Protein AF-A0A954LII3-F1 (afdb_monomer)

Foldseek 3Di:
DDDDPDPPVVVVVVVVVVVVVVVVVVVVVVVVVVCVVDDDPDDDDDDDDDDDDDPDDPDPDPDPDDDDPDPPDPPPDDPDPPVDPPDPPPPDPDPVPPDDWDWDWDDPDQFWIWIWTADSDPPTDTDIDTGGNCVVCVFWWKWKWKWWDWPFKIWTKTWTKTFPDFDLFKTKIKTKIWTWMDGPPDDIWIKIKMKIKMKGDPDPQKIKMKIKMKIDTPQKIKIDIKIKMWGRQLDQKIKIKIKTKIAMDGDFDWDPPDQFKTKTKDFFRIKIKIWIWIAPHLFKIKTKIWIWTHDPDVVDDTWTWIDMKMWGHDQQKIWIWDWIDTDHIIIIMIMIMGTPPPPPDQDAHVVRHRGRNQDVRNVRSDGRDDRSDGRMDMDMDTWDDDPFKTKWKFFDPDDDPPFPVPPPQFQAAQGKGWIKIKIAGQDQDKKFQKFFDPPQKDKDWQKDWDADADGFDRIHHHGGMTMDDPRRITMMTRHNPHDFQIFIKIKTWIDIPNDIDIFIWDRRTGGGRRDRDITDRPDDPDD

Secondary structure (DSSP, 8-state):
------SHHHHHHHHHHHHHHHHHHHHHHHHHHHHHH-------PPPPP------------SS----------------S--TT-------S---TT----EEEEEE-GGGEEEEEEE--STT--EEEEEEE-TTTSTTEEEEEEEEEE-SSEEEEEEEEEEEEEE-SSEEEEEEEEEEEEEETTS--EEEEEEEEEEEEEEETTEEEEEEEEEEEETTEEEEEEEEEEEESTTSSS-EEEEEEEEEEEE--EEEEEETTEEEEEEE-SEEEEEEEEEEEETTEEEEEEEEEEE-SSTTSPPEEEEEEEEEEEETTEEEEEEEEE-SS-EEEEEEEEEETT------B-TTSSBP-SS-HHHHHHSPPP---S--EEEEEEE--EETTEEEEEE--SS--TTT-SS-S-B--TT-EE--EEEEE--SSS-EES-EE--SPPEEESSEEEESPPP---SEE-TT-EEE--TTTS-EEEEPTTPPTT-EEEEEEEEEETTEEEEEEEEEEETTSB---SEE--------

Sequence (527 aa):
MNFRRQSSLQNAGTLLRVWGLCGVACFAMVSTAFGQIFGPTNGRPTPEPIYGEPTTEPVYSPHGVQSAFAQRQAGLGPTAFDSNMELPNANGIQEPGALQQVNFSQALGDYGNVRMYGSPTADGGFGAQYRAVPSTWGHVRDLQVGVYTNEEQTVVNGGFTMEVYTNDRFGIGTRVLAGGSNYINQKDEYHFSGDLYAGTTLLENHWLKFGWFYDVQDNFHKLGPAFGALLWADHKHPISLDIAYGIGYGDPVRDVVNLSNVTLLRVADDDTQVRAGTYVTPNLQVGFSGNWLNWADGRFEDYNGYGGFVAWNYGDLAVNVDLTHGDDKTRGFVNVAYTFGGRRPRLKNAYGEPIVVEHPRDWITKPVMRDVSLQVQQQQVDFFPITNVFCRLVLPTRVPSGGDSNGNGVIDAGEIFELDVILANNSDVQATGVALAVTPSTITGPAVQIGDFGTVQSVVNPGESVSTDSISDICIQINSNANVGDQIFVQFSVDANGETRRFQCGPFIVGQTAFTGSFDPATQVSQ

Radius of gyration: 34.03 Å; Cα contacts (8 Å, |Δi|>4): 1161; chains: 1; bounding box: 88×53×113 Å

Mean predicted aligned error: 18.76 Å

pLDDT: mean 70.22, std 21.5, range [28.09, 98.19]

Nearest PDB structures (foldseek):
  4pr7-assembly1_A  TM=6.982E-01  e=2.452E-04  Dickeya dadantii
  5oyk-assembly1_A  TM=4.293E-01  e=5.593E-01  Vibrio cholerae
  1af6-assembly1_A  TM=3.497E-01  e=6.136E-01  Escherichia coli
  1e54-assembly1_A  TM=3.812E-01  e=3.403E+00  Delftia acidovorans
  8xcj-assembly1_B  TM=3.434E-01  e=8.999E+00  Shigella sonnei

Solvent-accessible surface area (backbone atoms only — not comparable to full-atom values): 29210 Å² total; per-residue (Å²): 134,92,78,86,89,63,69,70,65,59,55,53,59,51,52,56,53,51,50,54,50,52,56,50,49,53,55,50,50,56,54,56,60,49,58,71,75,61,62,84,82,81,85,78,90,78,81,81,83,82,89,71,90,76,96,70,81,86,79,84,67,96,83,78,85,82,83,86,76,74,85,70,72,82,69,79,70,81,91,55,94,66,91,73,76,76,69,80,85,66,94,60,91,73,62,96,82,68,68,71,71,46,74,47,73,47,72,58,67,72,58,18,34,42,35,36,38,38,40,71,50,100,86,35,65,75,46,77,45,78,47,67,34,67,86,71,46,64,36,55,40,31,44,35,41,33,43,35,39,45,88,52,41,40,31,45,34,39,38,40,28,27,40,78,45,75,53,100,49,38,24,29,18,36,36,45,36,41,35,44,30,40,34,89,90,55,73,76,40,59,34,39,37,40,38,43,34,39,19,38,55,86,46,102,44,32,37,40,32,44,31,41,37,39,28,41,39,85,66,38,35,33,38,34,50,31,36,32,36,36,40,44,60,75,46,94,56,26,36,40,38,28,38,36,44,30,40,30,50,56,70,67,49,74,48,71,83,43,81,44,40,36,35,42,36,43,57,30,42,33,41,36,39,40,36,42,32,36,33,81,44,56,41,33,31,41,33,41,30,38,38,41,34,38,48,93,49,80,89,50,80,64,42,66,22,44,43,31,34,42,38,40,47,59,87,39,37,36,43,36,40,39,42,31,44,26,100,88,52,57,36,36,36,42,39,40,34,41,42,60,87,57,83,67,77,74,47,53,35,102,83,69,47,75,39,53,74,57,55,68,67,52,58,38,38,45,77,67,81,73,85,73,65,80,58,56,48,81,44,82,43,69,41,60,69,45,100,45,41,38,65,43,43,35,45,52,91,57,74,54,100,78,16,59,85,82,74,78,58,46,38,48,59,55,27,39,49,59,33,33,44,33,44,29,14,82,33,96,52,69,37,35,58,27,25,49,42,89,54,83,60,50,57,47,48,63,43,46,78,47,84,63,75,31,74,53,49,57,60,40,46,53,75,36,73,48,61,41,47,100,69,31,32,51,34,36,33,29,34,71,83,45,51,76,69,44,52,31,33,44,30,45,35,41,29,34,70,87,45,77,46,73,46,28,37,61,76,46,41,28,67,36,67,61,60,80,49,72,57,63,54,60,63,82,80,81,128

Structure (mmCIF, N/CA/C/O backbone):
data_AF-A0A954LII3-F1
#
_entry.id   AF-A0A954LII3-F1
#
loop_
_atom_site.group_PDB
_atom_site.id
_atom_site.type_symbol
_atom_site.label_atom_id
_atom_site.label_alt_id
_atom_site.label_comp_id
_atom_site.label_asym_id
_atom_site.label_entity_id
_atom_site.label_seq_id
_atom_site.pdbx_PDB_ins_code
_atom_site.Cartn_x
_atom_site.Cartn_y
_atom_site.Cartn_z
_atom_site.occupancy
_atom_site.B_iso_or_equiv
_atom_site.auth_seq_id
_atom_site.auth_comp_id
_atom_site.auth_asym_id
_atom_site.auth_atom_id
_atom_site.pdbx_PDB_model_num
ATOM 1 N N . MET A 1 1 ? 8.599 29.892 -20.975 1.00 33.38 1 MET A N 1
ATOM 2 C CA . MET A 1 1 ? 7.818 29.050 -21.907 1.00 33.38 1 MET A CA 1
ATOM 3 C C . MET A 1 1 ? 6.791 28.285 -21.090 1.00 33.38 1 MET A C 1
ATOM 5 O O . MET A 1 1 ? 7.180 27.596 -20.160 1.00 33.38 1 MET A O 1
ATOM 9 N N . ASN A 1 2 ? 5.500 28.477 -21.372 1.00 29.55 2 ASN A N 1
ATOM 10 C CA . ASN A 1 2 ? 4.392 27.826 -20.668 1.00 29.55 2 ASN A CA 1
ATOM 11 C C . ASN A 1 2 ? 4.139 26.440 -21.279 1.00 29.55 2 ASN A C 1
ATOM 13 O O . ASN A 1 2 ? 3.576 26.364 -22.370 1.00 29.55 2 ASN A O 1
ATOM 17 N N . PHE A 1 3 ? 4.523 25.361 -20.594 1.00 30.77 3 PHE A N 1
ATOM 18 C CA . PHE A 1 3 ? 4.115 24.004 -20.971 1.00 30.77 3 PHE A CA 1
ATOM 19 C C . PHE A 1 3 ? 2.828 23.604 -20.235 1.00 30.77 3 PHE A C 1
ATOM 21 O O . PHE A 1 3 ? 2.711 23.719 -19.015 1.00 30.77 3 PHE A O 1
ATOM 28 N N . ARG A 1 4 ? 1.831 23.187 -21.022 1.00 31.08 4 ARG A N 1
ATOM 29 C CA . ARG A 1 4 ? 0.473 22.805 -20.612 1.00 31.08 4 ARG A CA 1
ATOM 30 C C . ARG A 1 4 ? 0.475 21.517 -19.769 1.00 31.08 4 ARG A C 1
ATOM 32 O O . ARG A 1 4 ? 0.685 20.440 -20.312 1.00 31.08 4 ARG A O 1
ATOM 39 N N . ARG A 1 5 ? 0.105 21.610 -18.484 1.00 36.53 5 ARG A N 1
ATOM 40 C CA . ARG A 1 5 ? -0.405 20.495 -17.650 1.00 36.53 5 ARG A CA 1
ATOM 41 C C . ARG A 1 5 ? -1.923 20.336 -17.843 1.00 36.53 5 ARG A C 1
ATOM 43 O O . ARG A 1 5 ? -2.690 20.729 -16.970 1.00 36.53 5 ARG A O 1
ATOM 50 N N . GLN A 1 6 ? -2.383 19.851 -18.999 1.00 35.09 6 GLN A N 1
ATOM 51 C CA . GLN A 1 6 ? -3.831 19.686 -19.249 1.00 35.09 6 GLN A CA 1
ATOM 52 C C . GLN A 1 6 ? -4.323 18.236 -19.375 1.00 35.09 6 GLN A C 1
ATOM 54 O O . GLN A 1 6 ? -5.525 18.026 -19.260 1.00 35.09 6 GLN A O 1
ATOM 59 N N . SER A 1 7 ? -3.453 17.232 -19.529 1.00 38.12 7 SER A N 1
ATOM 60 C CA . SER A 1 7 ? -3.901 15.843 -19.725 1.00 38.12 7 SER A CA 1
ATOM 61 C C . SER A 1 7 ? -4.244 15.091 -18.429 1.00 38.12 7 SER A C 1
ATOM 63 O O . SER A 1 7 ? -5.190 14.310 -18.432 1.00 38.12 7 SER A O 1
ATOM 65 N N . SER A 1 8 ? -3.574 15.348 -17.296 1.00 40.06 8 SER A N 1
ATOM 66 C CA . SER A 1 8 ? -3.832 14.577 -16.060 1.00 40.06 8 SER A CA 1
ATOM 67 C C . SER A 1 8 ? -5.153 14.933 -15.360 1.00 40.06 8 SER A C 1
ATOM 69 O O . SER A 1 8 ? -5.784 14.076 -14.745 1.00 40.06 8 SER A O 1
ATOM 71 N N . LEU A 1 9 ? -5.640 16.171 -15.504 1.00 37.12 9 LEU A N 1
ATOM 72 C CA . LEU A 1 9 ? -6.895 16.616 -14.879 1.00 37.12 9 LEU A CA 1
ATOM 73 C C . LEU A 1 9 ? -8.155 16.050 -15.561 1.00 37.12 9 LEU A C 1
ATOM 75 O O . LEU A 1 9 ? -9.196 15.938 -14.914 1.00 37.12 9 LEU A O 1
ATOM 79 N N . GLN A 1 10 ? -8.083 15.671 -16.842 1.00 35.25 10 GLN A N 1
ATOM 80 C CA . GLN A 1 10 ? -9.227 15.079 -17.551 1.00 35.25 10 GLN A CA 1
ATOM 81 C C . GLN A 1 10 ? -9.446 13.601 -17.183 1.00 35.25 10 GLN A C 1
ATOM 83 O O . GLN A 1 10 ? -10.596 13.162 -17.087 1.00 35.25 10 GLN A O 1
ATOM 88 N N . ASN A 1 11 ? -8.380 12.860 -16.864 1.00 39.75 11 ASN A N 1
ATOM 89 C CA . ASN A 1 11 ? -8.493 11.477 -16.389 1.00 39.75 11 ASN A CA 1
ATOM 90 C C . ASN A 1 11 ? -9.016 11.407 -14.944 1.00 39.75 11 ASN A C 1
ATOM 92 O O . ASN A 1 11 ? -9.911 10.609 -14.663 1.00 39.75 11 ASN A O 1
ATOM 96 N N . ALA A 1 12 ? -8.589 12.323 -14.065 1.00 37.69 12 ALA A N 1
ATOM 97 C CA . ALA A 1 12 ? -9.097 12.409 -12.690 1.00 37.69 12 ALA A CA 1
ATOM 98 C C . ALA A 1 12 ? -10.619 12.669 -12.627 1.00 37.69 12 ALA A C 1
ATOM 100 O O . ALA A 1 12 ? -11.330 12.061 -11.829 1.00 37.69 12 ALA A O 1
ATOM 101 N N . GLY A 1 13 ? -11.152 13.526 -13.509 1.00 32.03 13 GLY A N 1
ATOM 102 C CA . GLY A 1 13 ? -12.592 13.815 -13.572 1.00 32.03 13 GLY A CA 1
ATOM 103 C C . GLY A 1 13 ? -13.450 12.656 -14.098 1.00 32.03 13 GLY A C 1
ATOM 104 O O . GLY A 1 13 ? -14.632 12.560 -13.759 1.00 32.03 13 GLY A O 1
ATOM 105 N N . THR A 1 14 ? -12.864 11.768 -14.902 1.00 38.25 14 THR A N 1
ATOM 106 C CA . THR A 1 14 ? -13.552 10.597 -15.465 1.00 38.25 14 THR A CA 1
ATOM 107 C C . THR A 1 14 ? -13.557 9.441 -14.462 1.00 38.25 14 THR A C 1
ATOM 109 O O . THR A 1 14 ? -14.608 8.844 -14.234 1.00 38.25 14 THR A O 1
ATOM 112 N N . LEU A 1 15 ? -12.444 9.229 -13.749 1.00 37.38 15 LEU A N 1
ATOM 113 C CA . LEU A 1 15 ? -12.360 8.304 -12.614 1.00 37.38 15 LEU A CA 1
ATOM 114 C C . LEU A 1 15 ? -13.342 8.692 -11.499 1.00 37.38 15 LEU A C 1
ATOM 116 O O . LEU A 1 15 ? -14.136 7.852 -11.086 1.00 37.38 15 LEU A O 1
ATOM 120 N N . LEU A 1 16 ? -13.409 9.965 -11.082 1.00 34.31 16 LEU A N 1
ATOM 121 C CA . LEU A 1 16 ? -14.335 10.404 -10.021 1.00 34.31 16 LEU A CA 1
ATOM 122 C C . LEU A 1 16 ? -15.818 10.101 -10.339 1.00 34.31 16 LEU A C 1
ATOM 124 O O . LEU A 1 16 ? -16.614 9.836 -9.437 1.00 34.31 16 LEU A O 1
ATOM 128 N N . ARG A 1 17 ? -16.199 10.113 -11.627 1.00 36.91 17 ARG A N 1
ATOM 129 C CA . ARG A 1 17 ? -17.556 9.760 -12.086 1.00 36.91 17 ARG A CA 1
ATOM 130 C C . ARG A 1 17 ? -17.812 8.252 -12.069 1.00 36.91 17 ARG A C 1
ATOM 132 O O . ARG A 1 17 ? -18.921 7.845 -11.729 1.00 36.91 17 ARG A O 1
ATOM 139 N N . VAL A 1 18 ? -16.805 7.438 -12.387 1.00 37.19 18 VAL A N 1
ATOM 140 C CA . VAL A 1 18 ? -16.882 5.970 -12.297 1.00 37.19 18 VAL A CA 1
ATOM 141 C C . VAL A 1 18 ? -16.958 5.524 -10.829 1.00 37.19 18 VAL A C 1
ATOM 143 O O . VAL A 1 18 ? -17.803 4.700 -10.489 1.00 37.19 18 VAL A O 1
ATOM 146 N N . TRP A 1 19 ? -16.199 6.156 -9.927 1.00 40.75 19 TRP A N 1
ATOM 147 C CA . TRP A 1 19 ? -16.255 5.897 -8.480 1.00 40.75 19 TRP A CA 1
ATOM 148 C C . TRP A 1 19 ? -17.585 6.315 -7.839 1.00 40.75 19 TRP A C 1
ATOM 150 O O . TRP A 1 19 ? -18.124 5.586 -7.004 1.00 40.75 19 TRP A O 1
ATOM 160 N N . GLY A 1 20 ? -18.174 7.434 -8.279 1.00 36.62 20 GLY A N 1
ATOM 161 C CA . GLY A 1 20 ? -19.530 7.822 -7.878 1.00 36.62 20 GLY A CA 1
ATOM 162 C C . GLY A 1 20 ? -20.593 6.789 -8.281 1.00 36.62 20 GLY A C 1
ATOM 163 O O . GLY A 1 20 ? -21.521 6.533 -7.517 1.00 36.62 20 GLY A O 1
ATOM 164 N N . LEU A 1 21 ? -20.437 6.143 -9.441 1.00 35.09 21 LEU A N 1
ATOM 165 C CA . LEU A 1 21 ? -21.346 5.097 -9.924 1.00 35.09 21 LEU A CA 1
ATOM 166 C C . LEU A 1 21 ? -21.137 3.752 -9.213 1.00 35.09 21 LEU A C 1
ATOM 168 O O . LEU A 1 21 ? -22.124 3.118 -8.845 1.00 35.09 21 LEU A O 1
ATOM 172 N N . CYS A 1 22 ? -19.893 3.343 -8.945 1.00 35.19 22 CYS A N 1
ATOM 173 C CA . CYS A 1 22 ? -19.601 2.117 -8.192 1.00 35.19 22 CYS A CA 1
ATOM 174 C C . CYS A 1 22 ? -20.041 2.217 -6.722 1.00 35.19 22 CYS A C 1
ATOM 176 O O . CYS A 1 22 ? -20.625 1.272 -6.194 1.00 35.19 22 CYS A O 1
ATOM 178 N N . GLY A 1 23 ? -19.857 3.376 -6.076 1.00 35.53 23 GLY A N 1
ATOM 179 C CA . GLY A 1 23 ? -20.356 3.623 -4.718 1.00 35.53 23 GLY A CA 1
ATOM 180 C C . GLY A 1 23 ? -21.884 3.534 -4.621 1.00 35.53 23 GLY A C 1
ATOM 181 O O . GLY A 1 23 ? -22.412 2.911 -3.700 1.00 35.53 23 GLY A O 1
ATOM 182 N N . VAL A 1 24 ? -22.604 4.074 -5.613 1.00 38.94 24 VAL A N 1
ATOM 183 C CA . VAL A 1 24 ? -24.072 3.969 -5.708 1.00 38.94 24 VAL A CA 1
ATOM 184 C C . VAL A 1 24 ? -24.518 2.540 -6.047 1.00 38.94 24 VAL A C 1
ATOM 186 O O . VAL A 1 24 ? -25.506 2.065 -5.487 1.00 38.94 24 VAL A O 1
ATOM 189 N N . ALA A 1 25 ? -23.783 1.820 -6.900 1.00 33.69 25 ALA A N 1
ATOM 190 C CA . ALA A 1 25 ? -24.080 0.431 -7.253 1.00 33.69 25 ALA A CA 1
ATOM 191 C C . ALA A 1 25 ? -23.881 -0.531 -6.069 1.00 33.69 25 ALA A C 1
ATOM 193 O O . ALA A 1 25 ? -24.727 -1.396 -5.847 1.00 33.69 25 ALA A O 1
ATOM 194 N N . CYS A 1 26 ? -22.841 -0.347 -5.250 1.00 34.84 26 CYS A N 1
ATOM 195 C CA . CYS A 1 26 ? -22.665 -1.100 -4.005 1.00 34.84 26 CYS A CA 1
ATOM 196 C C . CYS A 1 26 ? -23.791 -0.806 -2.999 1.00 34.84 26 CYS A C 1
ATOM 198 O O . CYS A 1 26 ? -24.323 -1.730 -2.384 1.00 34.84 26 CYS A O 1
ATOM 200 N N . PHE A 1 27 ? -24.237 0.451 -2.890 1.00 34.31 27 PHE A N 1
ATOM 201 C CA . PHE A 1 27 ? -25.396 0.818 -2.063 1.00 34.31 27 PHE A CA 1
ATOM 202 C C . PHE A 1 27 ? -26.705 0.166 -2.569 1.00 34.31 27 PHE A C 1
ATOM 204 O O . PHE A 1 27 ? -27.538 -0.302 -1.784 1.00 34.31 27 PHE A O 1
ATOM 211 N N . ALA A 1 28 ? -26.875 0.063 -3.891 1.00 35.00 28 ALA A N 1
ATOM 212 C CA . ALA A 1 28 ? -28.017 -0.594 -4.528 1.00 35.00 28 ALA A CA 1
ATOM 213 C C . ALA A 1 28 ? -27.989 -2.132 -4.391 1.00 35.00 28 ALA A C 1
ATOM 215 O O . ALA A 1 28 ? -29.034 -2.750 -4.181 1.00 35.00 28 ALA A O 1
ATOM 216 N N . MET A 1 29 ? -26.813 -2.763 -4.447 1.00 33.34 29 MET A N 1
ATOM 217 C CA . MET A 1 29 ? -26.665 -4.216 -4.267 1.00 33.34 29 MET A CA 1
ATOM 218 C C . MET A 1 29 ? -26.883 -4.651 -2.813 1.00 33.34 29 MET A C 1
ATOM 220 O O . MET A 1 29 ? -27.535 -5.664 -2.563 1.00 33.34 29 MET A O 1
ATOM 224 N N . VAL A 1 30 ? -26.436 -3.849 -1.839 1.00 37.34 30 VAL A N 1
ATOM 225 C CA . VAL A 1 30 ? -26.725 -4.102 -0.418 1.00 37.34 30 VAL A CA 1
ATOM 226 C C . VAL A 1 30 ? -28.227 -3.954 -0.138 1.00 37.34 30 VAL A C 1
ATOM 228 O O . VAL A 1 30 ? -28.814 -4.805 0.521 1.00 37.34 30 VAL A O 1
ATOM 231 N N . SER A 1 31 ? -28.906 -2.952 -0.701 1.00 35.66 31 SER A N 1
ATOM 232 C CA . SER A 1 31 ? -30.363 -2.808 -0.509 1.00 35.66 31 SER A CA 1
ATOM 233 C C . SER A 1 31 ? -31.199 -3.920 -1.169 1.00 35.66 31 SER A C 1
ATOM 235 O O . SER A 1 31 ? -32.204 -4.345 -0.597 1.00 35.66 31 SER A O 1
ATOM 237 N N . THR A 1 32 ? -30.780 -4.454 -2.323 1.00 37.91 32 THR A N 1
ATOM 238 C CA . THR A 1 32 ? -31.498 -5.547 -3.013 1.00 37.91 32 THR A CA 1
ATOM 239 C C . THR A 1 32 ? -31.268 -6.921 -2.382 1.00 37.91 32 THR A C 1
ATOM 241 O O . THR A 1 32 ? -32.221 -7.695 -2.276 1.00 37.91 32 THR A O 1
ATOM 244 N N . ALA A 1 33 ? -30.064 -7.209 -1.875 1.00 37.03 33 ALA A N 1
ATOM 245 C CA . ALA A 1 33 ? -29.795 -8.444 -1.131 1.00 37.03 33 ALA A CA 1
ATOM 246 C C . ALA A 1 33 ? -30.571 -8.510 0.204 1.00 37.03 33 ALA A C 1
ATOM 248 O O . ALA A 1 33 ? -31.016 -9.581 0.617 1.00 37.03 33 ALA A O 1
ATOM 249 N N . PHE A 1 34 ? -30.819 -7.365 0.853 1.00 42.38 34 PHE A N 1
ATOM 250 C CA . PHE A 1 34 ? -31.583 -7.303 2.107 1.00 42.38 34 PHE A CA 1
ATOM 251 C C . PHE A 1 34 ? -33.103 -7.425 1.921 1.00 42.38 34 PHE A C 1
ATOM 253 O O . PHE A 1 34 ? -33.776 -7.998 2.781 1.00 42.38 34 PHE A O 1
ATOM 260 N N . GLY A 1 35 ? -33.648 -6.970 0.786 1.00 35.44 35 GLY A N 1
ATOM 261 C CA . GLY A 1 35 ? -35.074 -7.116 0.466 1.00 35.44 35 GLY A CA 1
ATOM 262 C C . GLY A 1 35 ? -35.538 -8.570 0.295 1.00 35.44 35 GLY A C 1
ATOM 263 O O . GLY A 1 35 ? -36.725 -8.851 0.446 1.00 35.44 35 GLY A O 1
ATOM 264 N N . GLN A 1 36 ? -34.619 -9.504 0.020 1.00 38.91 36 GLN A N 1
ATOM 265 C CA . GLN A 1 36 ? -34.940 -10.928 -0.149 1.00 38.91 36 GLN A CA 1
ATOM 266 C C . GLN A 1 36 ? -34.761 -11.769 1.123 1.00 38.91 36 GLN A C 1
ATOM 268 O O . GLN A 1 36 ? -35.414 -12.802 1.256 1.00 38.91 36 GLN A O 1
ATOM 273 N N . ILE A 1 37 ? -33.931 -11.332 2.078 1.00 38.69 37 ILE A N 1
ATOM 274 C CA . ILE A 1 37 ? -33.688 -12.069 3.334 1.00 38.69 37 ILE A CA 1
ATOM 275 C C . ILE A 1 37 ? -34.732 -11.711 4.410 1.00 38.69 37 ILE A C 1
ATOM 277 O O . ILE A 1 37 ? -35.032 -12.530 5.278 1.00 38.69 37 ILE A O 1
ATOM 281 N N . PHE A 1 38 ? -35.359 -10.533 4.318 1.00 38.44 38 PHE A N 1
ATOM 282 C CA . PHE A 1 38 ? -36.358 -10.052 5.280 1.00 38.44 38 PHE A CA 1
ATOM 283 C C . PHE A 1 38 ? -37.665 -9.631 4.593 1.00 38.44 38 PHE A C 1
ATOM 285 O O . PHE A 1 38 ? -38.071 -8.472 4.633 1.00 38.44 38 PHE A O 1
ATOM 292 N N . GLY A 1 39 ? -38.351 -10.585 3.959 1.00 35.72 39 GLY A N 1
ATOM 293 C CA . GLY A 1 39 ? -39.747 -10.394 3.558 1.00 35.72 39 GLY A CA 1
ATOM 294 C C . GLY A 1 39 ? -40.672 -10.287 4.787 1.00 35.72 39 GLY A C 1
ATOM 295 O O . GLY A 1 39 ? -40.409 -10.932 5.806 1.00 35.72 39 GLY A O 1
ATOM 296 N N . PRO A 1 40 ? -41.760 -9.497 4.728 1.00 32.62 40 PRO A N 1
ATOM 297 C CA . PRO A 1 40 ? -42.644 -9.284 5.868 1.00 32.62 40 PRO A CA 1
ATOM 298 C C . PRO A 1 40 ? -43.342 -10.592 6.256 1.00 32.62 40 PRO A C 1
ATOM 300 O O . PRO A 1 40 ? -44.146 -11.145 5.503 1.00 32.62 40 PRO A O 1
ATOM 303 N N . THR A 1 41 ? -43.059 -11.086 7.460 1.00 36.81 41 THR A N 1
ATOM 304 C CA . THR A 1 41 ? -43.881 -12.117 8.095 1.00 36.81 41 THR A CA 1
ATOM 305 C C . THR A 1 41 ? -45.189 -11.466 8.537 1.00 36.81 41 THR A C 1
ATOM 307 O O . THR A 1 41 ? -45.256 -10.732 9.519 1.00 36.81 41 THR A O 1
ATOM 310 N N . ASN A 1 42 ? -46.242 -11.701 7.756 1.00 38.50 42 ASN A N 1
ATOM 311 C CA . ASN A 1 42 ? -47.598 -11.275 8.074 1.00 38.50 42 ASN A CA 1
ATOM 312 C C . ASN A 1 42 ? -48.078 -11.890 9.400 1.00 38.50 42 ASN A C 1
ATOM 314 O O . ASN A 1 42 ? -48.119 -13.109 9.549 1.00 38.50 42 ASN A O 1
ATOM 318 N N . GLY A 1 43 ? -48.546 -11.024 10.302 1.00 41.12 43 GLY A N 1
ATOM 319 C CA . GLY A 1 43 ? -49.652 -11.320 11.212 1.00 41.12 43 GLY A CA 1
ATOM 320 C C . GLY A 1 43 ? -49.311 -11.974 12.553 1.00 41.12 43 GLY A C 1
ATOM 321 O O . GLY A 1 43 ? -49.539 -13.165 12.749 1.00 41.12 43 GLY A O 1
ATOM 322 N N . ARG A 1 44 ? -48.954 -11.157 13.550 1.00 33.62 44 ARG A N 1
ATOM 323 C CA . ARG A 1 44 ? -49.358 -11.405 14.944 1.00 33.62 44 ARG A CA 1
ATOM 324 C C . ARG A 1 44 ? -49.967 -10.127 15.531 1.00 33.62 44 ARG A C 1
ATOM 326 O O . ARG A 1 44 ? -49.341 -9.078 15.406 1.00 33.62 44 ARG A O 1
ATOM 333 N N . PRO A 1 45 ? -51.162 -10.186 16.143 1.00 37.97 45 PRO A N 1
ATOM 334 C CA . PRO A 1 45 ? -51.770 -9.018 16.762 1.00 37.97 45 PRO A CA 1
ATOM 335 C C . PRO A 1 45 ? -50.996 -8.648 18.033 1.00 37.97 45 PRO A C 1
ATOM 337 O O . PRO A 1 45 ? -50.800 -9.474 18.925 1.00 37.97 45 PRO A O 1
ATOM 340 N N . THR A 1 46 ? -50.539 -7.402 18.087 1.00 37.94 46 THR A N 1
ATOM 341 C CA . THR A 1 46 ? -49.977 -6.744 19.269 1.00 37.94 46 THR A CA 1
ATOM 342 C C . THR A 1 46 ? -51.072 -6.526 20.321 1.00 37.94 46 THR A C 1
ATOM 344 O O . THR A 1 46 ? -52.119 -5.983 19.965 1.00 37.94 46 THR A O 1
ATOM 347 N N . PRO A 1 47 ? -50.866 -6.884 21.601 1.00 38.09 47 PRO A N 1
ATOM 348 C CA . PRO A 1 47 ? -51.676 -6.340 22.681 1.00 38.09 47 PRO A CA 1
ATOM 349 C C . PRO A 1 47 ? -51.319 -4.861 22.890 1.00 38.09 47 PRO A C 1
ATOM 351 O O . PRO A 1 47 ? -50.146 -4.489 22.838 1.00 38.09 47 PRO A O 1
ATOM 354 N N . GLU A 1 48 ? -52.338 -4.029 23.096 1.00 39.16 48 GLU A N 1
ATOM 355 C CA . GLU A 1 48 ? -52.210 -2.594 23.366 1.00 39.16 48 GLU A CA 1
ATOM 356 C C . GLU A 1 48 ? -51.286 -2.317 24.570 1.00 39.16 48 GLU A C 1
ATOM 358 O O . GLU A 1 48 ? -51.415 -2.984 25.604 1.00 39.16 48 GLU A O 1
ATOM 363 N N . PRO A 1 49 ? -50.376 -1.328 24.493 1.00 40.50 49 PRO A N 1
ATOM 364 C CA . PRO A 1 49 ? -49.615 -0.904 25.653 1.00 40.50 49 PRO A CA 1
ATOM 365 C C . PRO A 1 49 ? -50.479 -0.006 26.546 1.00 40.50 49 PRO A C 1
ATOM 367 O O . PRO A 1 49 ? -50.927 1.073 26.155 1.00 40.50 49 PRO A O 1
ATOM 370 N N . ILE A 1 50 ? -50.675 -0.461 27.781 1.00 36.59 50 ILE A N 1
ATOM 371 C CA . ILE A 1 50 ? -51.167 0.349 28.892 1.00 36.59 50 ILE A CA 1
ATOM 372 C C . ILE A 1 50 ? -50.106 1.419 29.177 1.00 36.59 50 ILE A C 1
ATOM 374 O O . ILE A 1 50 ? -49.004 1.106 29.627 1.00 36.59 50 ILE A O 1
ATOM 378 N N . TYR A 1 51 ? -50.443 2.680 28.907 1.00 35.78 51 TYR A N 1
ATOM 379 C CA . TYR A 1 51 ? -49.651 3.836 29.314 1.00 35.78 51 TYR A CA 1
ATOM 380 C C . TYR A 1 51 ? -49.627 3.934 30.843 1.00 35.78 51 TYR A C 1
ATOM 382 O O . TYR A 1 51 ? -50.627 4.269 31.477 1.00 35.78 51 TYR A O 1
ATOM 390 N N . GLY A 1 52 ? -48.464 3.664 31.426 1.00 33.72 52 GLY A N 1
ATOM 391 C CA . GLY A 1 52 ? -48.078 4.148 32.744 1.00 33.72 52 GLY A CA 1
ATOM 392 C C . GLY A 1 52 ? -46.739 4.854 32.598 1.00 33.72 52 GLY A C 1
ATOM 393 O O . GLY A 1 52 ? -45.741 4.203 32.302 1.00 33.72 52 GLY A O 1
ATOM 394 N N . GLU A 1 53 ? -46.725 6.176 32.752 1.00 41.56 53 GLU A N 1
ATOM 395 C CA . GLU A 1 53 ? -45.489 6.948 32.885 1.00 41.56 53 GLU A CA 1
ATOM 396 C C . GLU A 1 53 ? -44.741 6.537 34.161 1.00 41.56 53 GLU A C 1
ATOM 398 O O . GLU A 1 53 ? -45.340 6.456 35.238 1.00 41.56 53 GLU A O 1
ATOM 403 N N . PRO A 1 54 ? -43.410 6.410 34.079 1.00 37.72 54 PRO A N 1
ATOM 404 C CA . PRO A 1 54 ? -42.555 6.888 35.144 1.00 37.72 54 PRO A CA 1
ATOM 405 C C . PRO A 1 54 ? -41.616 7.958 34.584 1.00 37.72 54 PRO A C 1
ATOM 407 O O . PRO A 1 54 ? -40.672 7.685 33.843 1.00 37.72 54 PRO A O 1
ATOM 410 N N . THR A 1 55 ? -41.872 9.198 34.985 1.00 46.50 55 THR A N 1
ATOM 411 C CA . THR A 1 55 ? -40.932 10.312 34.905 1.00 46.50 55 THR A CA 1
ATOM 412 C C . THR A 1 55 ? -39.718 10.027 35.790 1.00 46.50 55 THR A C 1
ATOM 414 O O . THR A 1 55 ? -39.756 10.316 36.981 1.00 46.50 55 THR A O 1
ATOM 417 N N . THR A 1 56 ? -38.641 9.492 35.221 1.00 38.12 56 THR A N 1
ATOM 418 C CA . THR A 1 56 ? -37.268 9.696 35.714 1.00 38.12 56 THR A CA 1
ATOM 419 C C . THR A 1 56 ? -36.290 9.447 34.568 1.00 38.12 56 THR A C 1
ATOM 421 O O . THR A 1 56 ? -35.869 8.315 34.335 1.00 38.12 56 THR A O 1
ATOM 424 N N . GLU A 1 57 ? -35.920 10.507 33.851 1.00 33.31 57 GLU A N 1
ATOM 425 C CA . GLU A 1 57 ? -34.699 10.511 33.043 1.00 33.31 57 GLU A CA 1
ATOM 426 C C . GLU A 1 57 ? -33.479 10.421 33.978 1.00 33.31 57 GLU A C 1
ATOM 428 O O . GLU A 1 57 ? -33.393 11.192 34.942 1.00 33.31 57 GLU A O 1
ATOM 433 N N . PRO A 1 58 ? -32.499 9.536 33.731 1.00 33.97 58 PRO A N 1
ATOM 434 C CA . PRO A 1 58 ? -31.197 9.667 34.355 1.00 33.97 58 PRO A CA 1
ATOM 435 C C . PRO A 1 58 ? -30.434 10.789 33.641 1.00 33.97 58 PRO A C 1
ATOM 437 O O . PRO A 1 58 ? -29.810 10.584 32.603 1.00 33.97 58 PRO A O 1
ATOM 440 N N . VAL A 1 59 ? -30.481 11.990 34.215 1.00 32.47 59 VAL A N 1
ATOM 441 C CA . VAL A 1 59 ? -29.608 13.106 33.836 1.00 32.47 59 VAL A CA 1
ATOM 442 C C . VAL A 1 59 ? -28.161 12.709 34.134 1.00 32.47 59 VAL A C 1
ATOM 444 O O . VAL A 1 59 ? -27.750 12.615 35.292 1.00 32.47 59 VAL A O 1
ATOM 447 N N . TYR A 1 60 ? -27.372 12.483 33.086 1.00 34.41 60 TYR A N 1
ATOM 448 C CA . TYR A 1 60 ? -25.919 12.420 33.190 1.00 34.41 60 TYR A CA 1
ATOM 449 C C . TYR A 1 60 ? -25.400 13.846 33.427 1.00 34.41 60 TYR A C 1
ATOM 451 O O . TYR A 1 60 ? -25.389 14.672 32.518 1.00 34.41 60 TYR A O 1
ATOM 459 N N . SER A 1 61 ? -25.031 14.166 34.670 1.00 30.98 61 SER A N 1
ATOM 460 C CA . SER A 1 61 ? -24.400 15.444 35.024 1.00 30.98 61 SER A CA 1
ATOM 461 C C . SER A 1 61 ? -22.879 15.335 34.852 1.00 30.98 61 SER A C 1
ATOM 463 O O . SER A 1 61 ? -22.255 14.569 35.591 1.00 30.98 61 SER A O 1
ATOM 465 N N . PRO A 1 62 ? -22.237 16.106 33.950 1.00 36.16 62 PRO A N 1
ATOM 466 C CA . PRO A 1 62 ? -20.781 16.070 33.774 1.00 36.16 62 PRO A CA 1
ATOM 467 C C . PRO A 1 62 ? -20.010 16.795 34.893 1.00 36.16 62 PRO A C 1
ATOM 469 O O . PRO A 1 62 ? -18.780 16.802 34.899 1.00 36.16 62 PRO A O 1
ATOM 472 N N . HIS A 1 63 ? -20.702 17.416 35.855 1.00 37.31 63 HIS A N 1
ATOM 473 C CA . HIS A 1 63 ? -20.095 18.256 36.891 1.00 37.31 63 HIS A CA 1
ATOM 474 C C . HIS A 1 63 ? -20.687 17.963 38.272 1.00 37.31 63 HIS A C 1
ATOM 476 O O . HIS A 1 63 ? -21.430 18.761 38.837 1.00 37.31 63 HIS A O 1
ATOM 482 N N . GLY A 1 64 ? -20.353 16.795 38.824 1.00 31.16 64 GLY A N 1
ATOM 483 C CA . GLY A 1 64 ? -20.903 16.342 40.102 1.00 31.16 64 GLY A CA 1
ATOM 484 C C . GLY A 1 64 ? -19.995 15.424 40.913 1.00 31.16 64 GLY A C 1
ATOM 485 O O . GLY A 1 64 ? -20.495 14.523 41.569 1.00 31.16 64 GLY A O 1
ATOM 486 N N . VAL A 1 65 ? -18.674 15.629 40.887 1.00 36.38 65 VAL A N 1
ATOM 487 C CA . VAL A 1 65 ? -17.774 15.089 41.924 1.00 36.38 65 VAL A CA 1
ATOM 488 C C . VAL A 1 65 ? -16.848 16.208 42.392 1.00 36.38 65 VAL A C 1
ATOM 490 O O . VAL A 1 65 ? -15.649 16.218 42.127 1.00 36.38 65 VAL A O 1
ATOM 493 N N . GLN A 1 66 ? -17.423 17.195 43.079 1.00 32.69 66 GLN A N 1
ATOM 494 C CA . GLN A 1 66 ? -16.653 18.029 43.993 1.00 32.69 66 GLN A CA 1
ATOM 495 C C . GLN A 1 66 ? -16.730 17.425 45.399 1.00 32.69 66 GLN A C 1
ATOM 497 O O . GLN A 1 66 ? -17.804 17.177 45.940 1.00 32.69 66 GLN A O 1
ATOM 502 N N . SER A 1 67 ? -15.538 17.231 45.969 1.00 42.97 67 SER A N 1
ATOM 503 C CA . SER A 1 67 ? -15.222 17.075 47.394 1.00 42.97 67 SER A CA 1
ATOM 504 C C . SER A 1 67 ? -15.752 15.846 48.145 1.00 42.97 67 SER A C 1
ATOM 506 O O . SER A 1 67 ? -16.717 15.917 48.895 1.00 42.97 67 SER A O 1
ATOM 508 N N . ALA A 1 68 ? -14.967 14.766 48.095 1.00 32.62 68 ALA A N 1
ATOM 509 C CA . ALA A 1 68 ? -14.593 14.010 49.298 1.00 32.62 68 ALA A CA 1
ATOM 510 C C . ALA A 1 68 ? -13.170 13.421 49.180 1.00 32.62 68 ALA 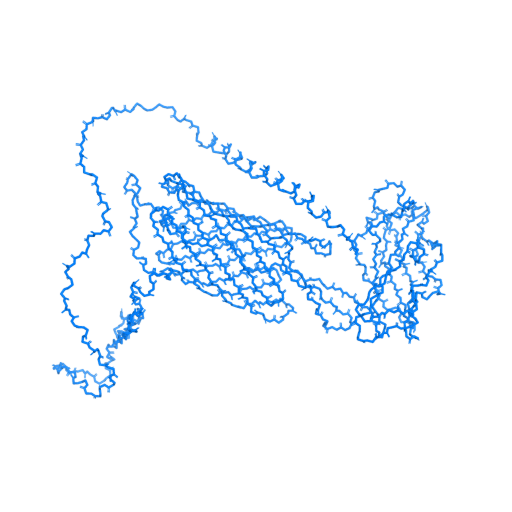A C 1
ATOM 512 O O . ALA A 1 68 ? -12.894 12.321 49.649 1.00 32.62 68 ALA A O 1
ATOM 513 N N . PHE A 1 69 ? -12.239 14.152 48.557 1.00 34.72 69 PHE A N 1
ATOM 514 C CA . PHE A 1 69 ? -10.818 13.912 48.790 1.00 34.72 69 PHE A CA 1
ATOM 515 C C . PHE A 1 69 ? -10.426 14.737 50.007 1.00 34.72 69 PHE A C 1
ATOM 517 O O . PHE A 1 69 ? -10.130 15.926 49.911 1.00 34.72 69 PHE A O 1
ATOM 524 N N . ALA A 1 70 ? -10.465 14.095 51.173 1.00 34.12 70 ALA A N 1
ATOM 525 C CA . ALA A 1 70 ? -9.663 14.546 52.293 1.00 34.12 70 ALA A CA 1
ATOM 526 C C . ALA A 1 70 ? -8.236 14.767 51.775 1.00 34.12 70 ALA A C 1
ATOM 528 O O . ALA A 1 70 ? -7.682 13.888 51.110 1.00 34.12 70 ALA A O 1
ATOM 529 N N . GLN A 1 71 ? -7.674 15.941 52.062 1.00 37.44 71 GLN A N 1
ATOM 530 C CA . GLN A 1 71 ? -6.258 16.244 51.900 1.00 37.44 71 GLN A CA 1
ATOM 531 C C . GLN A 1 71 ? -5.431 15.164 52.615 1.00 37.44 71 GLN A C 1
ATOM 533 O O . GLN A 1 71 ? -5.062 15.306 53.777 1.00 37.44 71 GLN A O 1
ATOM 538 N N . ARG A 1 72 ? -5.111 14.069 51.928 1.00 36.00 72 ARG A N 1
ATOM 539 C CA . ARG A 1 72 ? -3.879 13.352 52.211 1.00 36.00 72 ARG A CA 1
ATOM 540 C C . ARG A 1 72 ? -2.810 14.156 51.507 1.00 36.00 72 ARG A C 1
ATOM 542 O O . ARG A 1 72 ? -2.683 14.089 50.288 1.00 36.00 72 ARG A O 1
ATOM 549 N N . GLN A 1 73 ? -2.105 14.968 52.292 1.00 32.91 73 GLN A N 1
ATOM 550 C CA . GLN A 1 73 ? -0.772 15.427 51.933 1.00 32.91 73 GLN A CA 1
ATOM 551 C C . GLN A 1 73 ? -0.053 14.269 51.241 1.00 32.91 73 GLN A C 1
ATOM 553 O O . GLN A 1 73 ? -0.031 13.152 51.767 1.00 32.91 73 GLN A O 1
ATOM 558 N N . ALA A 1 74 ? 0.486 14.535 50.054 1.00 38.00 74 ALA A N 1
ATOM 559 C CA . ALA A 1 74 ? 1.483 13.682 49.447 1.00 38.00 74 ALA A CA 1
ATOM 560 C C . ALA A 1 74 ? 2.650 13.605 50.437 1.00 38.00 74 ALA A C 1
ATOM 562 O O . ALA A 1 74 ? 3.512 14.480 50.481 1.00 38.00 74 ALA A O 1
ATOM 563 N N . GLY A 1 75 ? 2.624 12.591 51.300 1.00 33.75 75 GLY A N 1
ATOM 564 C CA . GLY A 1 75 ? 3.818 12.145 51.981 1.00 33.75 75 GLY A CA 1
ATOM 565 C C . GLY A 1 75 ? 4.777 11.750 50.876 1.00 33.75 75 GLY A C 1
ATOM 566 O O . GLY A 1 75 ? 4.472 10.841 50.104 1.00 33.75 75 GLY A O 1
ATOM 567 N N . LEU A 1 76 ? 5.871 12.499 50.763 1.00 37.62 76 LEU A N 1
ATOM 568 C CA . LEU A 1 76 ? 7.044 12.126 49.991 1.00 37.62 76 LEU A CA 1
ATOM 569 C C . LEU A 1 76 ? 7.326 10.651 50.295 1.00 37.62 76 LEU A C 1
ATOM 571 O O . LEU A 1 76 ? 7.737 10.307 51.403 1.00 37.62 76 LEU A O 1
ATOM 575 N N . GLY A 1 77 ? 7.008 9.772 49.343 1.00 37.88 77 GLY A N 1
ATOM 576 C CA . GLY A 1 77 ? 7.431 8.383 49.418 1.00 37.88 77 GLY A CA 1
ATOM 577 C C . GLY A 1 77 ? 8.959 8.370 49.478 1.00 37.88 77 GLY A C 1
ATOM 578 O O . GLY A 1 77 ? 9.584 9.202 48.814 1.00 37.88 77 GLY A O 1
ATOM 579 N N . PRO A 1 78 ? 9.575 7.498 50.287 1.00 36.69 78 PRO A N 1
ATOM 580 C CA . PRO A 1 78 ? 11.015 7.525 50.484 1.00 36.69 78 PRO A CA 1
ATOM 581 C C . PRO A 1 78 ? 11.719 7.289 49.142 1.00 36.69 78 PRO A C 1
ATOM 583 O O . PRO A 1 78 ? 11.647 6.208 48.568 1.00 36.69 78 PRO A O 1
ATOM 586 N N . THR A 1 79 ? 12.420 8.308 48.642 1.00 41.84 79 THR A N 1
ATOM 587 C CA . THR A 1 79 ? 13.358 8.210 47.510 1.00 41.84 79 THR A CA 1
ATOM 588 C C . THR A 1 79 ? 14.730 7.704 47.959 1.00 41.84 79 THR A C 1
ATOM 590 O O . THR A 1 79 ? 15.748 8.029 47.356 1.00 41.84 79 THR A O 1
ATOM 593 N N . ALA A 1 80 ? 14.784 6.928 49.036 1.00 35.72 80 ALA A N 1
ATOM 594 C CA . ALA A 1 80 ? 16.013 6.364 49.553 1.00 35.72 80 ALA A CA 1
ATOM 595 C C . ALA A 1 80 ? 15.899 4.843 49.525 1.00 35.72 80 ALA A C 1
ATOM 597 O O . ALA A 1 80 ? 14.910 4.279 49.992 1.00 35.72 80 ALA A O 1
ATOM 598 N N . PHE A 1 81 ? 16.938 4.186 49.010 1.00 40.28 81 PHE A N 1
ATOM 599 C CA . PHE A 1 81 ? 17.336 2.881 49.521 1.00 40.28 81 PHE A CA 1
ATOM 600 C C . PHE A 1 81 ? 17.565 3.050 51.029 1.00 40.28 81 PHE A C 1
ATOM 602 O O . PHE A 1 81 ? 18.667 3.373 51.464 1.00 40.28 81 PHE A O 1
ATOM 609 N N . ASP A 1 82 ? 16.501 2.932 51.817 1.00 36.16 82 ASP A N 1
ATOM 610 C CA . ASP A 1 82 ? 16.612 2.860 53.261 1.00 36.16 82 ASP A CA 1
ATOM 611 C C . ASP A 1 82 ? 17.069 1.439 53.584 1.00 36.16 82 ASP A C 1
ATOM 613 O O . ASP A 1 82 ? 16.320 0.468 53.462 1.00 36.16 82 ASP A O 1
ATOM 617 N N . SER A 1 83 ? 18.349 1.313 53.923 1.00 43.34 83 SER A N 1
ATOM 618 C CA . SER A 1 83 ? 18.985 0.066 54.341 1.00 43.34 83 SER A CA 1
ATOM 619 C C . SER A 1 83 ? 18.441 -0.471 55.671 1.00 43.34 83 SER A C 1
ATOM 621 O O . SER A 1 83 ? 18.915 -1.504 56.130 1.00 43.34 83 SER A O 1
ATOM 623 N N . ASN A 1 84 ? 17.453 0.194 56.280 1.00 39.00 84 ASN A N 1
ATOM 624 C CA . ASN A 1 84 ? 16.908 -0.145 57.590 1.00 39.00 84 ASN A CA 1
ATOM 625 C C . ASN A 1 84 ? 15.396 -0.411 57.557 1.00 39.00 84 ASN A C 1
ATOM 627 O O . ASN A 1 84 ? 14.648 0.071 58.407 1.00 39.00 84 ASN A O 1
ATOM 631 N N . MET A 1 85 ? 14.928 -1.227 56.609 1.00 38.19 85 MET A N 1
ATOM 632 C CA . MET A 1 85 ? 13.606 -1.837 56.745 1.00 38.19 85 MET A CA 1
ATOM 633 C C . MET A 1 85 ? 13.679 -2.925 57.835 1.00 38.19 85 MET A C 1
ATOM 635 O O . MET A 1 85 ? 13.884 -4.104 57.548 1.00 38.19 85 MET A O 1
ATOM 639 N N . GLU A 1 86 ? 13.549 -2.525 59.105 1.00 41.72 86 GLU A N 1
ATOM 640 C CA . GLU A 1 86 ? 13.200 -3.454 60.182 1.00 41.72 86 GLU A CA 1
ATOM 641 C C . GLU A 1 86 ? 11.821 -4.040 59.855 1.00 41.72 86 GLU A C 1
ATOM 643 O O . GLU A 1 86 ? 10.779 -3.398 60.005 1.00 41.72 86 GLU A O 1
ATOM 648 N N . LEU A 1 87 ? 11.823 -5.267 59.333 1.00 45.09 87 LEU A N 1
ATOM 649 C CA . LEU A 1 87 ? 10.615 -6.059 59.160 1.00 45.09 87 LEU A CA 1
ATOM 650 C C . LEU A 1 87 ? 9.953 -6.250 60.534 1.00 45.09 87 LEU A C 1
ATOM 652 O O . LEU A 1 87 ? 10.650 -6.553 61.507 1.00 45.09 87 LEU A O 1
ATOM 656 N N . PRO A 1 88 ? 8.618 -6.126 60.644 1.00 43.47 88 PRO A N 1
ATOM 657 C CA . PRO A 1 88 ? 7.934 -6.486 61.871 1.00 43.47 88 PRO A CA 1
ATOM 658 C C . PRO A 1 88 ? 8.231 -7.955 62.164 1.00 43.47 88 PRO A C 1
ATOM 660 O O . PRO A 1 88 ? 8.042 -8.821 61.310 1.00 43.47 88 PRO A O 1
ATOM 663 N N . ASN A 1 89 ? 8.736 -8.197 63.373 1.00 42.12 89 ASN A N 1
ATOM 664 C CA . ASN A 1 89 ? 9.173 -9.490 63.878 1.00 42.12 89 ASN A CA 1
ATOM 665 C C . ASN A 1 89 ? 7.985 -10.472 63.887 1.00 42.12 89 ASN A C 1
ATOM 667 O O . ASN A 1 89 ? 7.243 -10.592 64.864 1.00 42.12 89 ASN A O 1
ATOM 671 N N . ALA A 1 90 ? 7.750 -11.134 62.757 1.00 46.16 90 ALA A N 1
ATOM 672 C CA . ALA A 1 90 ? 6.827 -12.245 62.659 1.00 46.16 90 ALA A CA 1
ATOM 673 C C . ALA A 1 90 ? 7.517 -13.443 63.315 1.00 46.16 90 ALA A C 1
ATOM 675 O O . ALA A 1 90 ? 8.362 -14.092 62.707 1.00 46.16 90 ALA A O 1
ATOM 676 N N . ASN A 1 91 ? 7.170 -13.702 64.577 1.00 45.81 91 ASN A N 1
ATOM 677 C CA . ASN A 1 91 ? 7.629 -14.834 65.388 1.00 45.81 91 ASN A CA 1
ATOM 678 C C . ASN A 1 91 ? 7.103 -16.189 64.863 1.00 45.81 91 ASN A C 1
ATOM 680 O O . ASN A 1 91 ? 6.484 -16.959 65.594 1.00 45.81 91 ASN A O 1
ATOM 684 N N . GLY A 1 92 ? 7.324 -16.480 63.586 1.00 49.31 92 GLY A N 1
ATOM 685 C CA . GLY A 1 92 ? 7.208 -17.803 62.997 1.00 49.31 92 GLY A CA 1
ATOM 686 C C . GLY A 1 92 ? 8.571 -18.159 62.432 1.00 49.31 92 GLY A C 1
ATOM 687 O O . GLY A 1 92 ? 9.077 -17.449 61.569 1.00 49.31 92 GLY A O 1
ATOM 688 N N . ILE A 1 93 ? 9.178 -19.222 62.954 1.00 49.12 93 ILE A N 1
ATOM 689 C CA . ILE A 1 93 ? 10.443 -19.781 62.475 1.00 49.12 93 ILE A CA 1
ATOM 690 C C . ILE A 1 93 ? 10.273 -20.078 60.978 1.00 49.12 93 ILE A C 1
ATOM 692 O O . ILE A 1 93 ? 9.627 -21.056 60.612 1.00 49.12 93 ILE A O 1
ATOM 696 N N . GLN A 1 94 ? 10.783 -19.203 60.111 1.00 48.53 94 GLN A N 1
ATOM 697 C CA . GLN A 1 94 ? 10.903 -19.502 58.690 1.00 48.53 94 GLN A CA 1
ATOM 698 C C . GLN A 1 94 ? 12.059 -20.485 58.532 1.00 48.53 94 GLN A C 1
ATOM 700 O O . GLN A 1 94 ? 13.174 -20.218 58.985 1.00 48.53 94 GLN A O 1
ATOM 705 N N . GLU A 1 95 ? 11.784 -21.640 57.928 1.00 51.84 95 GLU A N 1
ATOM 706 C CA . GLU A 1 95 ? 12.832 -22.600 57.602 1.00 51.84 95 GLU A CA 1
ATOM 707 C C . GLU A 1 95 ? 13.861 -21.947 56.662 1.00 51.84 95 GLU A C 1
ATOM 709 O O . GLU A 1 95 ? 13.470 -21.273 55.699 1.00 51.84 95 GLU A O 1
ATOM 714 N N . PRO A 1 96 ? 15.172 -22.131 56.908 1.00 43.34 96 PRO A N 1
ATOM 715 C CA . PRO A 1 96 ? 16.215 -21.697 55.987 1.00 43.34 96 PRO A CA 1
ATOM 716 C C . PRO A 1 96 ? 15.970 -22.309 54.598 1.00 43.34 96 PRO A C 1
ATOM 718 O O . PRO A 1 96 ? 16.163 -23.505 54.405 1.00 43.34 96 PRO A O 1
ATOM 721 N N . GLY A 1 97 ? 15.514 -21.496 53.640 1.00 54.50 97 GLY A N 1
ATOM 722 C CA . GLY A 1 97 ? 15.185 -21.937 52.276 1.00 54.50 97 GLY A CA 1
ATOM 723 C C . GLY A 1 97 ? 13.751 -21.654 51.810 1.00 54.50 97 GLY A C 1
ATOM 724 O O . GLY A 1 97 ? 13.465 -21.847 50.630 1.00 54.50 97 GLY A O 1
ATOM 725 N N . ALA A 1 98 ? 12.857 -21.155 52.671 1.00 53.84 98 ALA A N 1
ATOM 726 C CA . ALA A 1 98 ? 11.541 -20.692 52.232 1.00 53.84 98 ALA A CA 1
ATOM 727 C C . ALA A 1 98 ? 11.678 -19.401 51.398 1.00 53.84 98 ALA A C 1
ATOM 729 O O . ALA A 1 98 ? 12.049 -18.349 51.918 1.00 53.84 98 ALA A O 1
ATOM 730 N N . LEU A 1 99 ? 11.399 -19.482 50.091 1.00 51.91 99 LEU A N 1
ATOM 731 C CA . LEU A 1 99 ? 11.374 -18.319 49.200 1.00 51.91 99 LEU A CA 1
ATOM 732 C C . LEU A 1 99 ? 10.361 -17.296 49.734 1.00 51.91 99 LEU A C 1
ATOM 734 O O . LEU A 1 99 ? 9.209 -17.629 49.990 1.00 51.91 99 LEU A O 1
ATOM 738 N N . GLN A 1 100 ? 10.795 -16.055 49.935 1.00 57.19 100 GLN A N 1
ATOM 739 C CA . GLN A 1 100 ? 9.963 -14.981 50.472 1.00 57.19 100 GLN A CA 1
ATOM 740 C C . GLN A 1 100 ? 9.082 -14.395 49.359 1.00 57.19 100 GLN A C 1
ATOM 742 O O . GLN A 1 100 ? 9.527 -14.251 48.221 1.00 57.19 100 GLN A O 1
ATOM 747 N N . GLN A 1 101 ? 7.829 -14.043 49.667 1.00 56.62 101 GLN A N 1
ATOM 748 C CA . GLN A 1 101 ? 6.960 -13.347 48.716 1.00 56.62 101 GLN A CA 1
ATOM 749 C C . GLN A 1 101 ? 7.570 -11.978 48.380 1.00 56.62 101 GLN A C 1
ATOM 751 O O . GLN A 1 101 ? 7.640 -11.098 49.238 1.00 56.62 101 GLN A O 1
ATOM 756 N N . VAL A 1 102 ? 8.013 -11.794 47.136 1.00 64.38 102 VAL A N 1
ATOM 757 C CA . VAL A 1 102 ? 8.610 -10.534 46.678 1.00 64.38 102 VAL A CA 1
ATOM 758 C C . VAL A 1 102 ? 7.495 -9.663 46.119 1.00 64.38 102 VAL A C 1
ATOM 760 O O . VAL A 1 102 ? 6.842 -10.037 45.147 1.00 64.38 102 VAL A O 1
ATOM 763 N N . ASN A 1 103 ? 7.251 -8.507 46.736 1.00 63.12 103 ASN A N 1
ATOM 764 C CA . ASN A 1 103 ? 6.310 -7.505 46.239 1.00 63.12 103 ASN A CA 1
ATOM 765 C C . ASN A 1 103 ? 7.080 -6.209 45.994 1.00 63.12 103 ASN A C 1
ATOM 767 O O . ASN A 1 103 ? 7.473 -5.524 46.934 1.00 63.12 103 ASN A O 1
ATOM 771 N N . PHE A 1 104 ? 7.313 -5.894 44.727 1.00 72.50 104 PHE A N 1
ATOM 772 C CA . PHE A 1 104 ? 7.923 -4.646 44.302 1.00 72.50 104 PHE A CA 1
ATOM 773 C C . PHE A 1 104 ? 6.814 -3.717 43.823 1.00 72.50 104 PHE A C 1
ATOM 775 O O . PHE A 1 104 ? 6.039 -4.084 42.948 1.00 72.50 104 PHE A O 1
ATOM 782 N N . SER A 1 105 ? 6.711 -2.520 44.390 1.00 65.44 105 SER A N 1
ATOM 783 C CA . SER A 1 105 ? 5.781 -1.496 43.918 1.00 65.44 105 SER A CA 1
ATOM 784 C C . SER A 1 105 ? 6.537 -0.188 43.782 1.00 65.44 105 SER A C 1
ATOM 786 O O . SER A 1 105 ? 6.917 0.401 44.790 1.00 65.44 105 SER A O 1
ATOM 788 N N . GLN A 1 106 ? 6.726 0.277 42.552 1.00 69.25 106 GLN A N 1
ATOM 789 C CA . GLN A 1 106 ? 7.353 1.559 42.268 1.00 69.25 106 GLN A CA 1
ATOM 790 C C . GLN A 1 106 ? 6.319 2.517 41.694 1.00 69.25 106 GLN A C 1
ATOM 792 O O . GLN A 1 106 ? 5.707 2.256 40.655 1.00 69.25 106 GLN A O 1
ATOM 797 N N . ALA A 1 107 ? 6.142 3.641 42.381 1.00 59.91 107 ALA A N 1
ATOM 798 C CA . ALA A 1 107 ? 5.436 4.773 41.817 1.00 59.91 107 ALA A CA 1
ATOM 799 C C . ALA A 1 107 ? 6.339 5.461 40.797 1.00 59.91 107 ALA A C 1
ATOM 801 O O . ALA A 1 107 ? 7.426 5.925 41.132 1.00 59.91 107 ALA A O 1
ATOM 802 N N . LEU A 1 108 ? 5.878 5.539 39.553 1.00 64.62 108 LEU A N 1
ATOM 803 C CA . LEU A 1 108 ? 6.500 6.313 38.484 1.00 64.62 108 LEU A CA 1
ATOM 804 C C . LEU A 1 108 ? 5.998 7.768 38.522 1.00 64.62 108 LEU A C 1
ATOM 806 O O . LEU A 1 108 ? 5.751 8.369 37.484 1.00 64.62 108 LEU A O 1
ATOM 810 N N . GLY A 1 109 ? 5.785 8.328 39.718 1.00 66.06 109 GLY A N 1
ATOM 811 C CA . GLY A 1 109 ? 5.196 9.658 39.902 1.00 66.06 109 GLY A CA 1
ATOM 812 C C . GLY A 1 109 ? 3.787 9.764 39.309 1.00 66.06 109 GLY A C 1
ATOM 813 O O . GLY A 1 109 ? 2.964 8.863 39.479 1.00 66.06 109 GLY A O 1
ATOM 814 N N . ASP A 1 110 ? 3.529 10.844 38.573 1.00 54.25 110 ASP A N 1
ATOM 815 C CA . ASP A 1 110 ? 2.239 11.101 37.921 1.00 54.25 110 ASP A CA 1
ATOM 816 C C . ASP A 1 110 ? 1.929 10.114 36.789 1.00 54.25 110 ASP A C 1
ATOM 818 O O . ASP A 1 110 ? 0.833 10.133 36.250 1.00 54.25 110 ASP A O 1
ATOM 822 N N . TYR A 1 111 ? 2.850 9.237 36.391 1.00 50.81 111 TYR A N 1
ATOM 823 C CA . TYR A 1 111 ? 2.647 8.366 35.234 1.00 50.81 111 TYR A CA 1
ATOM 824 C C . TYR A 1 111 ? 1.985 7.033 35.583 1.00 50.81 111 TYR A C 1
ATOM 826 O O . TYR A 1 111 ? 1.430 6.389 34.700 1.00 50.81 111 TYR A O 1
ATOM 834 N N . GLY A 1 112 ? 1.995 6.589 36.839 1.00 57.06 112 GLY A N 1
ATOM 835 C CA . GLY A 1 112 ? 1.417 5.299 37.226 1.00 57.06 112 GLY A CA 1
ATOM 836 C C . GLY A 1 112 ? 2.218 4.571 38.288 1.00 57.06 112 GLY A C 1
ATOM 837 O O . GLY A 1 112 ? 3.265 5.029 38.726 1.00 57.06 112 GLY A O 1
ATOM 838 N N . ASN A 1 113 ? 1.737 3.393 38.671 1.00 72.25 113 ASN A N 1
ATOM 839 C CA . ASN A 1 113 ? 2.443 2.484 39.566 1.00 72.25 113 ASN A CA 1
ATOM 840 C C . ASN A 1 113 ? 2.743 1.176 38.833 1.00 72.25 113 ASN A C 1
ATOM 842 O O . ASN A 1 113 ? 1.832 0.565 38.271 1.00 72.25 113 ASN A O 1
ATOM 846 N N . VAL A 1 114 ? 3.997 0.732 38.867 1.00 67.56 114 VAL A N 1
ATOM 847 C CA . VAL A 1 114 ? 4.391 -0.625 38.467 1.00 67.56 114 VAL A CA 1
ATOM 848 C C . VAL A 1 114 ? 4.431 -1.481 39.724 1.00 67.56 114 VAL A C 1
ATOM 850 O O . VAL A 1 114 ? 5.138 -1.149 40.672 1.00 67.56 114 VAL A O 1
ATOM 853 N N . ARG A 1 115 ? 3.681 -2.582 39.740 1.00 71.12 115 ARG A N 1
ATOM 854 C CA . ARG A 1 115 ? 3.682 -3.570 40.816 1.00 71.12 115 ARG A CA 1
ATOM 855 C C . ARG A 1 115 ? 4.086 -4.930 40.269 1.00 71.12 115 ARG A C 1
ATOM 857 O O . ARG A 1 115 ? 3.363 -5.495 39.459 1.00 71.12 115 ARG A O 1
ATOM 864 N N . MET A 1 116 ? 5.209 -5.466 40.716 1.00 71.44 116 MET A N 1
ATOM 865 C CA . MET A 1 116 ? 5.619 -6.840 40.442 1.00 71.44 116 MET A CA 1
ATOM 866 C C . MET A 1 116 ? 5.397 -7.669 41.704 1.00 71.44 116 MET A C 1
ATOM 868 O O . MET A 1 116 ? 5.769 -7.245 42.797 1.00 71.44 116 MET A O 1
ATOM 872 N N . TYR A 1 117 ? 4.780 -8.836 41.572 1.00 74.06 117 TYR A N 1
ATOM 873 C CA . TYR A 1 117 ? 4.629 -9.781 42.670 1.00 74.06 117 TYR A CA 1
ATOM 874 C C . TYR A 1 117 ? 5.102 -11.167 42.237 1.00 74.06 117 TYR A C 1
ATOM 876 O O . TYR A 1 117 ? 4.820 -11.615 41.127 1.00 74.06 117 TYR A O 1
ATOM 884 N N . GLY A 1 118 ? 5.831 -11.838 43.122 1.00 55.62 118 GLY A N 1
ATOM 885 C CA . GLY A 1 118 ? 6.174 -13.250 43.011 1.00 55.62 118 GLY A CA 1
ATOM 886 C C . GLY A 1 118 ? 5.680 -13.970 44.254 1.00 55.62 118 GLY A C 1
ATOM 887 O O . GLY A 1 118 ? 6.051 -13.591 45.368 1.00 55.62 118 GLY A O 1
ATOM 888 N N . SER A 1 119 ? 4.816 -14.968 44.071 1.00 64.44 119 SER A N 1
ATOM 889 C CA . SER A 1 119 ? 4.385 -15.846 45.157 1.00 64.44 119 SER A CA 1
ATOM 890 C C . SER A 1 119 ? 5.138 -17.177 45.057 1.00 64.44 119 SER A C 1
ATOM 892 O O . SER A 1 119 ? 5.162 -17.773 43.989 1.00 64.44 119 SER A O 1
ATOM 894 N N . PRO A 1 120 ? 5.761 -17.655 46.143 1.00 51.81 120 PRO A N 1
ATOM 895 C CA . PRO A 1 120 ? 6.565 -18.880 46.153 1.00 51.81 120 PRO A CA 1
ATOM 896 C C . PRO A 1 120 ? 5.729 -20.170 46.236 1.00 51.81 120 PRO A C 1
ATOM 898 O O . PRO A 1 120 ? 6.281 -21.266 46.231 1.00 51.81 120 PRO A O 1
ATOM 901 N N . THR A 1 121 ? 4.406 -20.066 46.378 1.00 62.66 121 THR A N 1
ATOM 902 C CA . THR A 1 121 ? 3.508 -21.225 46.440 1.00 62.66 121 THR A CA 1
ATOM 903 C C . THR A 1 121 ? 3.330 -21.852 45.055 1.00 62.66 121 THR A C 1
ATOM 905 O O . THR A 1 121 ? 3.370 -21.146 44.054 1.00 62.66 121 THR A O 1
ATOM 908 N N . ALA A 1 122 ? 3.091 -23.167 44.978 1.00 46.75 122 ALA A N 1
ATOM 909 C CA . ALA A 1 122 ? 2.879 -23.882 43.707 1.00 46.75 122 ALA A CA 1
ATOM 910 C C . ALA A 1 122 ? 1.697 -23.333 42.870 1.00 46.75 122 ALA A C 1
ATOM 912 O O . ALA A 1 122 ? 1.666 -23.522 41.658 1.00 46.75 122 ALA A O 1
ATOM 913 N N . ASP A 1 123 ? 0.783 -22.592 43.509 1.00 48.59 123 ASP A N 1
ATOM 914 C CA . ASP A 1 123 ? -0.354 -21.894 42.885 1.00 48.59 123 ASP A CA 1
ATOM 915 C C . ASP A 1 123 ? -0.102 -20.382 42.672 1.00 48.59 123 ASP A C 1
ATOM 917 O O . ASP A 1 123 ? -0.976 -19.628 42.239 1.00 48.59 123 ASP A O 1
ATOM 921 N N . GLY A 1 124 ? 1.086 -19.904 43.040 1.00 48.16 124 GLY A N 1
ATOM 922 C CA . GLY A 1 124 ? 1.474 -18.505 43.088 1.00 48.16 124 GLY A CA 1
ATOM 923 C C . GLY A 1 124 ? 2.130 -18.027 41.798 1.00 48.16 124 GLY A C 1
ATOM 924 O O . GLY A 1 124 ? 3.326 -18.197 41.603 1.00 48.16 124 GLY A O 1
ATOM 925 N N . GLY A 1 125 ? 1.363 -17.386 40.918 1.00 51.56 125 GLY A N 1
ATOM 926 C CA . GLY A 1 125 ? 1.908 -16.787 39.699 1.00 51.56 125 GLY A CA 1
ATOM 927 C C . GLY A 1 125 ? 2.897 -15.646 39.975 1.00 51.56 125 GLY A C 1
ATOM 928 O O . GLY A 1 125 ? 2.770 -14.903 40.952 1.00 51.56 125 GLY A O 1
ATOM 929 N N . PHE A 1 126 ? 3.863 -15.481 39.073 1.00 53.78 126 PHE A N 1
ATOM 930 C CA . PHE A 1 126 ? 4.623 -14.241 38.932 1.00 53.78 126 PHE A CA 1
ATOM 931 C C . PHE A 1 126 ? 3.821 -13.287 38.047 1.00 53.78 126 PHE A C 1
ATOM 933 O O . PHE A 1 126 ? 3.328 -13.688 36.993 1.00 53.78 126 PHE A O 1
ATOM 940 N N . GLY A 1 127 ? 3.677 -12.030 38.459 1.00 52.28 127 GLY A N 1
ATOM 941 C CA . GLY A 1 127 ? 2.917 -11.046 37.697 1.00 52.28 127 GLY A CA 1
ATOM 942 C C . GLY A 1 127 ? 3.501 -9.649 37.809 1.00 52.28 127 GLY A C 1
ATOM 943 O O . GLY A 1 127 ? 3.925 -9.225 38.881 1.00 52.28 127 GLY A O 1
ATOM 944 N N . ALA A 1 128 ? 3.488 -8.918 36.698 1.00 52.72 128 ALA A N 1
ATOM 945 C CA . ALA A 1 128 ? 3.735 -7.484 36.664 1.00 52.72 128 ALA A CA 1
ATOM 946 C C . ALA A 1 128 ? 2.430 -6.776 36.283 1.00 52.72 128 ALA A C 1
ATOM 948 O O . ALA A 1 128 ? 1.777 -7.131 35.306 1.00 52.72 128 ALA A O 1
ATOM 949 N N . GLN A 1 129 ? 2.033 -5.786 37.074 1.00 53.94 129 GLN A N 1
ATOM 950 C CA . GLN A 1 129 ? 0.866 -4.950 36.845 1.00 53.94 129 GLN A CA 1
ATOM 951 C C . GLN A 1 129 ? 1.317 -3.498 36.754 1.00 53.94 129 GLN A C 1
ATOM 953 O O . GLN A 1 129 ? 1.831 -2.944 37.721 1.00 53.94 129 GLN A O 1
ATOM 958 N N . TYR A 1 130 ? 1.069 -2.858 35.618 1.00 57.16 130 TYR A N 1
ATOM 959 C CA . TYR A 1 130 ? 1.165 -1.410 35.498 1.00 57.16 130 TYR A CA 1
ATOM 960 C C . TYR A 1 130 ? -0.230 -0.793 35.645 1.00 57.16 130 TYR A C 1
ATOM 962 O O . TYR A 1 130 ? -1.188 -1.226 35.005 1.00 57.16 130 TYR A O 1
ATOM 970 N N . ARG A 1 131 ? -0.363 0.202 36.524 1.00 54.94 131 ARG A N 1
ATOM 971 C CA . ARG A 1 131 ? -1.577 1.007 36.699 1.00 54.94 131 ARG A CA 1
ATOM 972 C C . ARG A 1 131 ? -1.235 2.457 36.374 1.00 54.94 131 ARG A C 1
ATOM 974 O O . ARG A 1 131 ? -0.695 3.148 37.233 1.00 54.94 131 ARG A O 1
ATOM 981 N N . ALA A 1 132 ? -1.550 2.900 35.159 1.00 52.66 132 ALA A N 1
ATOM 982 C 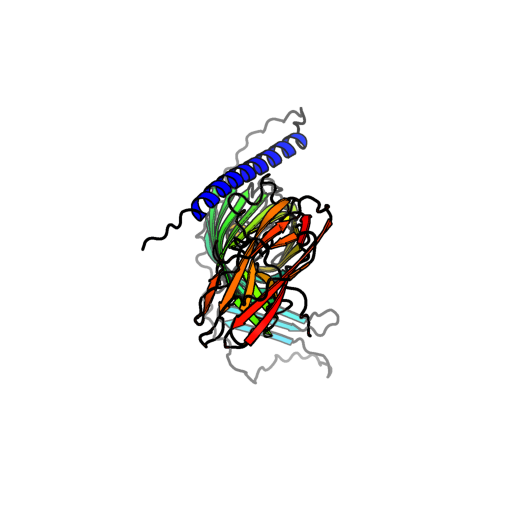CA . ALA A 1 132 ? -1.406 4.298 34.753 1.00 52.66 132 ALA A CA 1
ATOM 983 C C . ALA A 1 132 ? -2.275 5.228 35.625 1.00 52.66 132 ALA A C 1
ATOM 985 O O . ALA A 1 132 ? -3.372 4.840 36.043 1.00 52.66 132 ALA A O 1
ATOM 986 N N . VAL A 1 133 ? -1.797 6.448 35.900 1.00 54.19 133 VAL A N 1
ATOM 987 C CA . VAL A 1 133 ? -2.643 7.507 36.479 1.00 54.19 133 VAL A CA 1
ATOM 988 C C . VAL A 1 133 ? -3.451 8.146 35.336 1.00 54.19 133 VAL A C 1
ATOM 990 O O . VAL A 1 133 ? -2.850 8.656 34.387 1.00 54.19 133 VAL A O 1
ATOM 993 N N . PRO A 1 134 ? -4.797 8.144 35.398 1.00 51.31 134 PRO A N 1
ATOM 994 C CA . PRO A 1 134 ? -5.654 8.562 34.283 1.00 51.31 134 PRO A CA 1
ATOM 995 C C . PRO A 1 134 ? -5.486 10.015 33.816 1.00 51.31 134 PRO A C 1
ATOM 997 O O . PRO A 1 134 ? -5.835 10.320 32.685 1.00 51.31 134 PRO A O 1
ATOM 1000 N N . SER A 1 135 ? -4.976 10.923 34.655 1.00 54.47 135 SER A N 1
ATOM 1001 C CA . SER A 1 135 ? -4.844 12.349 34.310 1.00 54.47 135 SER A CA 1
ATOM 1002 C C . SER A 1 135 ? -3.686 12.651 33.358 1.00 54.47 135 SER A C 1
ATOM 1004 O O . SER A 1 135 ? -3.736 13.636 32.632 1.00 54.47 135 SER A O 1
ATOM 1006 N N . THR A 1 136 ? -2.647 11.820 33.364 1.00 51.94 136 THR A N 1
ATOM 1007 C CA . THR A 1 136 ? -1.356 12.094 32.700 1.00 51.94 136 THR A CA 1
ATOM 1008 C C . THR A 1 136 ? -1.228 11.314 31.393 1.00 51.94 136 THR A C 1
ATOM 1010 O O . THR A 1 136 ? -0.586 11.769 30.454 1.00 51.94 136 THR A O 1
ATOM 1013 N N . TRP A 1 137 ? -1.920 10.173 31.311 1.00 54.75 137 TRP A N 1
ATOM 1014 C CA . TRP A 1 137 ? -2.144 9.386 30.092 1.00 54.75 137 TRP A CA 1
ATOM 1015 C C . TRP A 1 137 ? -3.543 9.602 29.511 1.00 54.75 137 TRP A C 1
ATOM 1017 O O . TRP A 1 137 ? -3.946 8.859 28.626 1.00 54.75 137 TRP A O 1
ATOM 1027 N N . GLY A 1 138 ? -4.292 10.605 29.985 1.00 60.53 138 GLY A N 1
ATOM 1028 C CA . GLY A 1 138 ? -5.701 10.803 29.616 1.00 60.53 138 GLY A CA 1
ATOM 1029 C C . GLY A 1 138 ? -5.947 10.947 28.113 1.00 60.53 138 GLY A C 1
ATOM 1030 O O . GLY A 1 138 ? -7.060 10.717 27.657 1.00 60.53 138 GLY A O 1
ATOM 1031 N N . HIS A 1 139 ? -4.901 11.279 27.355 1.00 75.38 139 HIS A N 1
ATOM 1032 C CA . HIS A 1 139 ? -4.943 11.390 25.904 1.00 75.38 139 HIS A CA 1
ATOM 1033 C C . HIS A 1 139 ? -4.331 10.198 25.174 1.00 75.38 139 HIS A C 1
ATOM 1035 O O . HIS A 1 139 ? -4.564 10.079 23.985 1.00 75.38 139 HIS A O 1
ATOM 1041 N N . VAL A 1 140 ? -3.548 9.323 25.811 1.00 80.38 140 VAL A N 1
ATOM 1042 C CA . VAL A 1 140 ? -2.993 8.137 25.140 1.00 80.38 140 VAL A CA 1
ATOM 1043 C C . VAL A 1 140 ? -3.987 6.998 25.287 1.00 80.38 140 VAL A C 1
ATOM 1045 O O . VAL A 1 140 ? -4.216 6.479 26.377 1.00 80.38 140 VAL A O 1
ATOM 1048 N N . ARG A 1 141 ? -4.578 6.624 24.160 1.00 81.94 1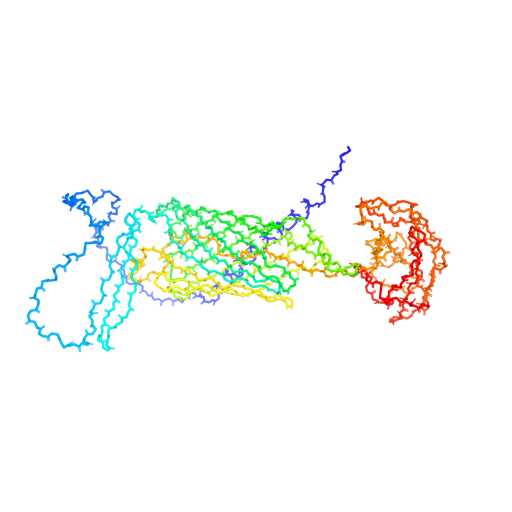41 ARG A N 1
ATOM 1049 C CA . ARG A 1 141 ? -5.681 5.678 24.078 1.00 81.94 141 ARG A CA 1
ATOM 1050 C C . ARG A 1 141 ? -5.157 4.255 23.911 1.00 81.94 141 ARG A C 1
ATOM 1052 O O . ARG A 1 141 ? -5.364 3.420 24.785 1.00 81.94 141 ARG A O 1
ATOM 1059 N N . ASP A 1 142 ? -4.433 4.005 22.822 1.00 84.81 142 ASP A N 1
ATOM 1060 C CA . ASP A 1 142 ? -4.002 2.663 22.421 1.00 84.81 142 ASP A CA 1
ATOM 1061 C C . ASP A 1 142 ? -2.485 2.616 22.215 1.00 84.81 142 ASP A C 1
ATOM 1063 O O . ASP A 1 142 ? -1.918 3.545 21.645 1.00 84.81 142 ASP A O 1
ATOM 1067 N N . LEU A 1 143 ? -1.840 1.519 22.615 1.00 87.75 143 LEU A N 1
ATOM 1068 C CA . LEU A 1 143 ? -0.526 1.116 22.103 1.00 87.75 143 LEU A CA 1
ATOM 1069 C C . LEU A 1 143 ? -0.736 0.019 21.068 1.00 87.75 143 LEU A C 1
ATOM 1071 O O . LEU A 1 143 ? -1.468 -0.930 21.330 1.00 87.75 143 LEU A O 1
ATOM 1075 N N . GLN A 1 144 ? -0.106 0.127 19.904 1.00 90.31 144 GLN A N 1
ATOM 1076 C CA . GLN A 1 144 ? -0.318 -0.818 18.813 1.00 90.31 144 GLN A CA 1
ATOM 1077 C C . GLN A 1 144 ? 0.980 -1.265 18.158 1.00 90.31 144 GLN A C 1
ATOM 1079 O O . GLN A 1 144 ? 1.936 -0.501 18.050 1.00 90.31 144 GLN A O 1
ATOM 1084 N N . VAL A 1 145 ? 0.967 -2.505 17.683 1.00 89.69 145 VAL A N 1
ATOM 1085 C CA . VAL A 1 145 ? 2.002 -3.111 16.851 1.00 89.69 145 VAL A CA 1
ATOM 1086 C C . VAL A 1 145 ? 1.317 -3.731 15.643 1.00 89.69 145 VAL A C 1
ATOM 1088 O O . VAL A 1 145 ? 0.311 -4.425 15.780 1.00 89.69 145 VAL A O 1
ATOM 1091 N N . GLY A 1 146 ? 1.836 -3.465 14.453 1.00 89.50 146 GLY A N 1
ATOM 1092 C CA . GLY A 1 146 ? 1.310 -4.010 13.212 1.00 89.50 146 GLY A CA 1
ATOM 1093 C C . GLY A 1 146 ? 2.411 -4.582 12.337 1.00 89.50 146 GLY A C 1
ATOM 1094 O O . GLY A 1 146 ? 3.502 -4.019 12.267 1.00 89.50 146 GLY A O 1
ATOM 1095 N N . VAL A 1 147 ? 2.087 -5.684 11.671 1.00 91.50 147 VAL A N 1
ATOM 1096 C CA . VAL A 1 147 ? 2.878 -6.289 10.603 1.00 91.50 147 VAL A CA 1
ATOM 1097 C C . VAL A 1 147 ? 2.054 -6.184 9.329 1.00 91.50 147 VAL A C 1
ATOM 1099 O O . VAL A 1 147 ? 0.941 -6.705 9.269 1.00 91.50 147 VAL A O 1
ATOM 1102 N N . TYR A 1 148 ? 2.586 -5.490 8.336 1.00 93.00 148 TYR A N 1
ATOM 1103 C CA . TYR A 1 148 ? 1.963 -5.251 7.040 1.00 93.00 148 TYR A CA 1
ATOM 1104 C C . TYR A 1 148 ? 2.838 -5.940 6.006 1.00 93.00 148 TYR A C 1
ATOM 1106 O O . TYR A 1 148 ? 4.048 -5.735 6.005 1.00 93.00 148 TYR A O 1
ATOM 1114 N N . THR A 1 149 ? 2.258 -6.805 5.189 1.00 88.81 149 THR A N 1
ATOM 1115 C CA . THR A 1 149 ? 3.009 -7.607 4.227 1.00 88.81 149 THR A CA 1
ATOM 1116 C C . THR A 1 149 ? 2.322 -7.559 2.876 1.00 88.81 149 THR A C 1
ATOM 1118 O O . THR A 1 149 ? 1.111 -7.760 2.746 1.00 88.81 149 THR A O 1
ATOM 1121 N N . ASN A 1 150 ? 3.124 -7.269 1.869 1.00 86.44 150 ASN A N 1
ATOM 1122 C CA . ASN A 1 150 ? 2.824 -7.491 0.472 1.00 86.44 150 ASN A CA 1
ATOM 1123 C C . ASN A 1 150 ? 3.992 -8.298 -0.124 1.00 86.44 150 ASN A C 1
ATOM 1125 O O . ASN A 1 150 ? 4.885 -8.741 0.604 1.00 86.44 150 ASN A O 1
ATOM 1129 N N . GLU A 1 151 ? 3.962 -8.538 -1.428 1.00 79.62 151 GLU A N 1
ATOM 1130 C CA . GLU A 1 151 ? 4.948 -9.406 -2.077 1.00 79.62 151 GLU A CA 1
ATOM 1131 C C . GLU A 1 151 ? 6.362 -8.846 -2.077 1.00 79.62 151 GLU A C 1
ATOM 1133 O O . GLU A 1 151 ? 7.319 -9.611 -2.072 1.00 79.62 151 GLU A O 1
ATOM 1138 N N . GLU A 1 152 ? 6.505 -7.526 -2.061 1.00 82.75 152 GLU A N 1
ATOM 1139 C CA . GLU A 1 152 ? 7.803 -6.874 -2.203 1.00 82.75 152 GLU A CA 1
ATOM 1140 C C . GLU A 1 152 ? 8.335 -6.337 -0.877 1.00 82.75 152 GLU A C 1
ATOM 1142 O O . GLU A 1 152 ? 9.545 -6.175 -0.702 1.00 82.75 152 GLU A O 1
ATOM 1147 N N . GLN A 1 153 ? 7.434 -6.094 0.072 1.00 87.00 153 GLN A N 1
ATOM 1148 C CA . GLN A 1 153 ? 7.698 -5.377 1.300 1.00 87.00 153 GLN A CA 1
ATOM 1149 C C . GLN A 1 153 ? 6.997 -6.006 2.505 1.00 87.00 153 GLN A C 1
ATOM 1151 O O . GLN A 1 153 ? 5.802 -6.310 2.505 1.00 87.00 153 GLN A O 1
ATOM 1156 N N . THR A 1 154 ? 7.741 -6.087 3.607 1.00 90.56 154 THR A N 1
ATOM 1157 C CA . THR A 1 154 ? 7.185 -6.282 4.947 1.00 90.56 154 THR A CA 1
ATOM 1158 C C . THR A 1 154 ? 7.509 -5.084 5.832 1.00 90.56 154 THR A C 1
ATOM 1160 O O . THR A 1 154 ? 8.670 -4.729 6.010 1.00 90.56 154 THR A O 1
ATOM 1163 N N . VAL A 1 155 ? 6.486 -4.478 6.430 1.00 89.75 155 VAL A N 1
ATOM 1164 C CA . VAL A 1 155 ? 6.606 -3.360 7.371 1.00 89.75 155 VAL A CA 1
ATOM 1165 C C . VAL A 1 155 ? 6.188 -3.816 8.764 1.00 89.75 155 VAL A C 1
ATOM 1167 O O . VAL A 1 155 ? 5.083 -4.322 8.960 1.00 89.75 155 VAL A O 1
ATOM 1170 N N . VAL A 1 156 ? 7.051 -3.598 9.753 1.00 90.88 156 VAL A N 1
ATOM 1171 C CA . VAL A 1 156 ? 6.766 -3.847 11.169 1.00 90.88 156 VAL A CA 1
ATOM 1172 C C . VAL A 1 156 ? 6.813 -2.522 11.908 1.00 90.88 156 VAL A C 1
ATOM 1174 O O . VAL A 1 156 ? 7.886 -1.962 12.118 1.00 90.88 156 VAL A O 1
ATOM 1177 N N . ASN A 1 157 ? 5.648 -2.047 12.345 1.00 91.62 157 ASN A N 1
ATOM 1178 C CA . ASN A 1 157 ? 5.512 -0.761 13.020 1.00 91.62 157 ASN A CA 1
ATOM 1179 C C . ASN A 1 157 ? 4.939 -0.912 14.422 1.00 91.62 157 ASN A C 1
ATOM 1181 O O . ASN A 1 157 ? 4.028 -1.705 14.655 1.00 91.62 157 ASN A O 1
ATOM 1185 N N . GLY A 1 158 ? 5.424 -0.078 15.335 1.00 85.25 158 GLY A N 1
ATOM 1186 C CA . GLY A 1 158 ? 4.868 0.116 16.665 1.00 85.25 158 GLY A CA 1
ATOM 1187 C C . GLY A 1 158 ? 4.533 1.583 16.901 1.00 85.25 158 GLY A C 1
ATOM 1188 O O . GLY A 1 158 ? 5.139 2.481 16.320 1.00 85.25 158 GLY A O 1
ATOM 1189 N N . GLY A 1 159 ? 3.565 1.854 17.762 1.00 91.81 159 GLY A N 1
ATOM 1190 C CA . GLY A 1 159 ? 3.275 3.223 18.157 1.00 91.81 159 GLY A CA 1
ATOM 1191 C C . GLY A 1 159 ? 2.025 3.332 18.997 1.00 91.81 159 GLY A C 1
ATOM 1192 O O . GLY A 1 159 ? 1.652 2.392 19.702 1.00 91.81 159 GLY A O 1
ATOM 1193 N N . PHE A 1 160 ? 1.391 4.494 18.945 1.00 89.62 160 PHE A N 1
ATOM 1194 C CA . PHE A 1 160 ? 0.256 4.788 19.800 1.00 89.62 160 PHE A CA 1
ATOM 1195 C C . PHE A 1 160 ? -0.802 5.622 19.086 1.00 89.62 160 PHE A C 1
ATOM 1197 O O . PHE A 1 160 ? -0.536 6.341 18.121 1.00 89.62 160 PHE A O 1
ATOM 1204 N N . THR A 1 161 ? -2.016 5.531 19.611 1.00 89.44 161 THR A N 1
ATOM 1205 C CA . THR A 1 161 ? -3.142 6.383 19.244 1.00 89.44 161 THR A CA 1
ATOM 1206 C C . THR A 1 161 ? -3.442 7.319 20.404 1.00 89.44 161 THR A C 1
ATOM 1208 O O . THR A 1 161 ? -3.484 6.887 21.559 1.00 89.44 161 THR A O 1
ATOM 1211 N N . MET A 1 162 ? -3.657 8.598 20.102 1.00 89.19 162 MET A N 1
ATOM 1212 C CA . MET A 1 162 ? -4.069 9.612 21.059 1.00 89.19 162 MET A CA 1
ATOM 1213 C C . MET A 1 162 ? -5.468 10.148 20.768 1.00 89.19 162 MET A C 1
ATOM 1215 O O . MET A 1 162 ? -5.811 10.472 19.634 1.00 89.19 162 MET A O 1
ATOM 1219 N N . GLU A 1 163 ? -6.244 10.319 21.828 1.00 88.31 163 GLU A N 1
ATOM 1220 C CA . GLU A 1 163 ? -7.491 11.067 21.872 1.00 88.31 163 GLU A CA 1
ATOM 1221 C C . GLU A 1 163 ? -7.182 12.520 22.266 1.00 88.31 163 GLU A C 1
ATOM 1223 O O . GLU A 1 163 ? -6.978 12.846 23.437 1.00 88.31 163 GLU A O 1
ATOM 1228 N N . VAL A 1 164 ? -7.108 13.405 21.270 1.00 88.06 164 VAL A N 1
ATOM 1229 C CA . VAL A 1 164 ? -6.784 14.827 21.475 1.00 88.06 164 VAL A CA 1
ATOM 1230 C C . VAL A 1 164 ? -7.953 15.542 22.146 1.00 88.06 164 VAL A C 1
ATOM 1232 O O . VAL A 1 164 ? -7.777 16.286 23.109 1.00 88.06 164 VAL A O 1
ATOM 1235 N N . TYR A 1 165 ? -9.159 15.305 21.637 1.00 87.69 165 TYR A N 1
ATOM 1236 C CA . TYR A 1 165 ? -10.392 15.851 22.183 1.00 87.69 165 TYR A CA 1
ATOM 1237 C C . TYR A 1 165 ? -11.542 14.894 21.917 1.00 87.69 165 TYR A C 1
ATOM 1239 O O . TYR A 1 165 ? -11.588 14.237 20.882 1.00 87.69 165 TYR A O 1
ATOM 1247 N N . THR A 1 166 ? -12.497 14.837 22.832 1.00 85.50 166 THR A N 1
ATOM 1248 C CA . THR A 1 166 ? -13.624 13.922 22.729 1.00 85.50 166 THR A CA 1
ATOM 1249 C C . THR A 1 166 ? -14.778 14.415 23.580 1.00 85.50 166 THR A C 1
ATOM 1251 O O . THR A 1 166 ? -14.589 14.955 24.673 1.00 85.50 166 THR A O 1
ATOM 1254 N N . ASN A 1 167 ? -15.984 14.232 23.079 1.00 85.44 167 ASN A N 1
ATOM 1255 C CA . ASN A 1 167 ? -17.221 14.366 23.821 1.00 85.44 167 ASN A CA 1
ATOM 1256 C C . ASN A 1 167 ? -18.235 13.358 23.255 1.00 85.44 167 ASN A C 1
ATOM 1258 O O . ASN A 1 167 ? -17.897 12.514 22.426 1.00 85.44 167 ASN A O 1
ATOM 1262 N N . ASP A 1 168 ? -19.489 13.442 23.686 1.00 81.38 168 ASP A N 1
ATOM 1263 C CA . ASP A 1 168 ? -20.515 12.468 23.303 1.00 81.38 168 ASP A CA 1
ATOM 1264 C C . ASP A 1 168 ? -20.951 12.553 21.831 1.00 81.38 168 ASP A C 1
ATOM 1266 O O . ASP A 1 168 ? -21.710 11.707 21.372 1.00 81.38 168 ASP A O 1
ATOM 1270 N N . ARG A 1 169 ? -20.522 13.575 21.080 1.00 87.50 169 ARG A N 1
ATOM 1271 C CA . ARG A 1 169 ? -20.961 13.821 19.694 1.00 87.50 169 ARG A CA 1
ATOM 1272 C C . ARG A 1 169 ? -19.838 14.117 18.711 1.00 87.50 169 ARG A C 1
ATOM 1274 O O . ARG A 1 169 ? -20.096 14.243 17.514 1.00 87.50 169 ARG A O 1
ATOM 1281 N N . PHE A 1 170 ? -18.619 14.289 19.194 1.00 89.88 170 PHE A N 1
ATOM 1282 C CA . PHE A 1 170 ? -17.487 14.747 18.412 1.00 89.88 170 PHE A CA 1
ATOM 1283 C C . PHE A 1 170 ? -16.189 14.252 19.036 1.00 89.88 170 PHE A C 1
ATOM 1285 O O . PHE A 1 170 ? -16.047 14.228 20.257 1.00 89.88 170 PHE A O 1
ATOM 1292 N N . GLY A 1 171 ? -15.222 13.911 18.196 1.00 90.06 171 GLY A N 1
ATOM 1293 C CA . GLY A 1 171 ? -13.893 13.538 18.652 1.00 90.06 171 GLY A CA 1
ATOM 1294 C C . GLY A 1 171 ? -12.830 13.868 17.622 1.00 90.06 171 GLY A C 1
ATOM 1295 O O . GLY A 1 171 ? -13.097 13.878 16.423 1.00 90.06 171 GLY A O 1
ATOM 1296 N N . ILE A 1 172 ? -11.630 14.146 18.119 1.00 91.69 172 ILE A N 1
ATOM 1297 C CA . ILE A 1 172 ? -10.401 14.344 17.360 1.00 91.69 172 ILE A CA 1
ATOM 1298 C C . ILE A 1 172 ? -9.380 13.368 17.922 1.00 91.69 172 ILE A C 1
ATOM 1300 O O . ILE A 1 172 ? -9.116 13.356 19.129 1.00 91.69 172 ILE A O 1
ATOM 1304 N N . GLY A 1 173 ? -8.786 12.579 17.041 1.00 92.06 173 GLY A N 1
ATOM 1305 C CA . GLY A 1 173 ? -7.717 11.664 17.391 1.00 92.06 173 GLY A CA 1
ATOM 1306 C C . GLY A 1 173 ? -6.547 11.768 16.428 1.00 92.06 173 GLY A C 1
ATOM 1307 O O . GLY A 1 173 ? -6.647 12.321 15.330 1.00 92.06 173 GLY A O 1
ATOM 1308 N N . THR A 1 174 ? -5.418 11.235 16.866 1.00 94.81 174 THR A N 1
ATOM 1309 C CA . THR A 1 174 ? -4.240 11.059 16.027 1.00 94.81 174 THR A CA 1
ATOM 1310 C C . THR A 1 174 ? -3.610 9.712 16.308 1.00 94.81 174 THR A C 1
ATOM 1312 O O . THR A 1 174 ? -3.706 9.188 17.416 1.00 94.81 174 THR A O 1
ATOM 1315 N N . ARG A 1 175 ? -2.955 9.147 15.304 1.00 94.69 175 ARG A N 1
ATOM 1316 C CA . ARG A 1 175 ? -2.113 7.967 15.448 1.00 94.69 175 ARG A CA 1
ATOM 1317 C C . ARG A 1 175 ? -0.718 8.305 14.955 1.00 94.69 175 ARG A C 1
ATOM 1319 O O . ARG A 1 175 ? -0.580 8.993 13.949 1.00 94.69 175 ARG A O 1
ATOM 1326 N N . VAL A 1 176 ? 0.292 7.798 15.655 1.00 94.31 176 VAL A N 1
ATOM 1327 C CA . VAL A 1 176 ? 1.696 7.878 15.247 1.00 94.31 176 VAL A CA 1
ATOM 1328 C C . VAL A 1 176 ? 2.305 6.488 15.343 1.00 94.31 176 VAL A C 1
ATOM 1330 O O . VAL A 1 176 ? 2.214 5.842 16.388 1.00 94.31 176 VAL A O 1
ATOM 1333 N N . LEU A 1 177 ? 2.924 6.036 14.257 1.00 92.88 177 LEU A N 1
ATOM 1334 C CA . LEU A 1 177 ? 3.591 4.747 14.132 1.00 92.88 177 LEU A CA 1
ATOM 1335 C C . LEU A 1 177 ? 5.000 4.945 13.588 1.00 92.88 177 LEU A C 1
ATOM 1337 O O . LEU A 1 177 ? 5.218 5.735 12.673 1.00 92.88 177 LEU A O 1
ATOM 1341 N N . ALA A 1 178 ? 5.941 4.182 14.124 1.00 93.81 178 ALA A N 1
ATOM 1342 C CA . ALA A 1 178 ? 7.306 4.119 13.636 1.00 93.81 178 ALA A CA 1
ATOM 1343 C C . ALA A 1 178 ? 7.784 2.668 13.642 1.00 93.81 178 ALA A C 1
ATOM 1345 O O . ALA A 1 178 ? 7.373 1.864 14.486 1.00 93.81 178 ALA A O 1
ATOM 1346 N N . GLY A 1 179 ? 8.663 2.328 12.714 1.00 91.75 179 GLY A N 1
ATOM 1347 C CA . GLY A 1 179 ? 9.181 0.979 12.623 1.00 91.75 179 GLY A CA 1
ATOM 1348 C C . GLY A 1 179 ? 10.160 0.782 11.487 1.00 91.75 179 GLY A C 1
ATOM 1349 O O . GLY A 1 179 ? 10.773 1.733 10.998 1.00 91.75 179 GLY A O 1
ATOM 1350 N N . GLY A 1 180 ? 10.328 -0.483 11.127 1.00 88.69 180 GLY A N 1
ATOM 1351 C CA . GLY A 1 180 ? 11.210 -0.918 10.058 1.00 88.69 180 GLY A CA 1
ATOM 1352 C C . GLY A 1 180 ? 10.408 -1.479 8.897 1.00 88.69 180 GLY A C 1
ATOM 1353 O O . GLY A 1 180 ? 9.362 -2.101 9.083 1.00 88.69 180 GLY A O 1
ATOM 1354 N N . SER A 1 181 ? 10.936 -1.280 7.706 1.00 89.81 181 SER A N 1
ATOM 1355 C CA . SER A 1 181 ? 10.478 -1.894 6.471 1.00 89.81 181 SER A CA 1
ATOM 1356 C C . SER A 1 181 ? 11.624 -2.700 5.881 1.00 89.81 181 SER A C 1
ATOM 1358 O O . SER A 1 181 ? 12.770 -2.254 5.895 1.00 89.81 181 SER A O 1
ATOM 1360 N N . ASN A 1 182 ? 11.316 -3.903 5.421 1.00 86.69 182 ASN A N 1
ATOM 1361 C CA . ASN A 1 182 ? 12.256 -4.801 4.774 1.00 86.69 182 ASN A CA 1
ATOM 1362 C C . ASN A 1 182 ? 11.720 -5.114 3.377 1.00 86.69 182 ASN A C 1
ATOM 1364 O O . ASN A 1 182 ? 10.561 -5.517 3.233 1.00 86.69 182 ASN A O 1
ATOM 1368 N N . TYR A 1 183 ? 12.569 -4.910 2.376 1.00 81.62 183 TYR A N 1
ATOM 1369 C CA . TYR A 1 183 ? 12.315 -5.314 1.002 1.00 81.62 183 TYR A CA 1
ATOM 1370 C C . TYR A 1 183 ? 13.111 -6.568 0.684 1.00 81.62 183 TYR A C 1
ATOM 1372 O O . TYR A 1 183 ? 14.271 -6.677 1.083 1.00 81.62 183 TYR A O 1
ATOM 1380 N N . ILE A 1 184 ? 12.537 -7.466 -0.120 1.00 72.56 184 ILE A N 1
ATOM 1381 C CA . ILE A 1 184 ? 13.174 -8.748 -0.467 1.00 72.56 184 ILE A CA 1
ATOM 1382 C C . ILE A 1 184 ? 14.586 -8.564 -1.056 1.00 72.56 184 ILE A C 1
ATOM 1384 O O . ILE A 1 184 ? 15.455 -9.402 -0.826 1.00 72.56 184 ILE A O 1
ATOM 1388 N N . ASN A 1 185 ? 14.844 -7.452 -1.754 1.00 68.19 185 ASN A N 1
ATOM 1389 C CA . ASN A 1 185 ? 16.122 -7.191 -2.422 1.00 68.19 185 ASN A CA 1
ATOM 1390 C C . ASN A 1 185 ? 16.794 -5.868 -2.026 1.00 68.19 185 ASN A C 1
ATOM 1392 O O . ASN A 1 185 ? 17.722 -5.443 -2.717 1.00 68.19 185 ASN A O 1
ATOM 1396 N N . GLN A 1 186 ? 16.352 -5.197 -0.958 1.00 66.38 186 GLN A N 1
ATOM 1397 C CA . GLN A 1 186 ? 16.951 -3.921 -0.546 1.00 66.38 186 GLN A CA 1
ATOM 1398 C C . GLN A 1 186 ? 17.314 -3.873 0.933 1.00 66.38 186 GLN A C 1
ATOM 1400 O O . GLN A 1 186 ? 17.068 -4.803 1.698 1.00 66.38 186 GLN A O 1
ATOM 1405 N N . LYS A 1 187 ? 17.969 -2.776 1.321 1.00 76.50 187 LYS A N 1
ATOM 1406 C CA . LYS A 1 187 ? 18.320 -2.509 2.714 1.00 76.50 187 LYS A CA 1
ATOM 1407 C C . LYS A 1 187 ? 17.062 -2.249 3.536 1.00 76.50 187 LYS A C 1
ATOM 1409 O O . LYS A 1 187 ? 16.074 -1.732 3.028 1.00 76.50 187 LYS A O 1
ATOM 1414 N N . ASP A 1 188 ? 17.149 -2.578 4.819 1.00 83.81 188 ASP A N 1
ATOM 1415 C CA . ASP A 1 188 ? 16.132 -2.199 5.790 1.00 83.81 188 ASP A CA 1
ATOM 1416 C C . ASP A 1 188 ? 16.019 -0.671 5.862 1.00 83.81 188 ASP A C 1
ATOM 1418 O O . ASP A 1 188 ? 17.024 0.034 6.001 1.00 83.81 188 ASP A O 1
ATOM 1422 N N . GLU A 1 189 ? 14.791 -0.166 5.813 1.00 88.06 189 GLU A N 1
ATOM 1423 C CA . GLU A 1 189 ? 14.491 1.263 5.848 1.00 88.06 189 GLU A CA 1
ATOM 1424 C C . GLU A 1 189 ? 13.582 1.611 7.025 1.00 88.06 189 GLU A C 1
ATOM 1426 O O . GLU A 1 189 ? 12.760 0.806 7.476 1.00 88.06 189 GLU A O 1
ATOM 1431 N N . TYR A 1 190 ? 13.707 2.842 7.522 1.00 91.69 190 TYR A N 1
ATOM 1432 C CA . TYR A 1 190 ? 12.813 3.358 8.552 1.00 91.69 190 TYR A CA 1
ATOM 1433 C C . TYR A 1 190 ? 11.474 3.751 7.942 1.00 91.69 190 TYR A C 1
ATOM 1435 O O . TYR A 1 190 ? 11.424 4.520 6.985 1.00 91.69 190 TYR A O 1
ATOM 1443 N N . HIS A 1 191 ? 10.396 3.280 8.559 1.00 92.56 191 HIS A N 1
ATOM 1444 C CA . HIS A 1 191 ? 9.036 3.612 8.170 1.00 92.56 191 HIS A CA 1
ATOM 1445 C C . HIS A 1 191 ? 8.360 4.447 9.258 1.00 92.56 191 HIS A C 1
ATOM 1447 O O . HIS A 1 191 ? 8.376 4.095 10.441 1.00 92.56 191 HIS A O 1
ATOM 1453 N N . PHE A 1 192 ? 7.713 5.534 8.855 1.00 95.88 192 PHE A N 1
ATOM 1454 C CA . PHE A 1 192 ? 6.940 6.408 9.724 1.00 95.88 192 PHE A CA 1
ATOM 1455 C C . PHE A 1 192 ? 5.542 6.620 9.155 1.00 95.88 192 PHE A C 1
ATOM 1457 O O . PHE A 1 192 ? 5.375 6.814 7.958 1.00 95.88 192 PHE A O 1
ATOM 1464 N N . SER A 1 193 ? 4.526 6.585 10.009 1.00 95.50 193 SER A N 1
ATOM 1465 C CA . SER A 1 193 ? 3.136 6.780 9.605 1.00 95.50 193 SER A CA 1
ATOM 1466 C C . SER A 1 193 ? 2.400 7.613 10.637 1.00 95.50 193 SER A C 1
ATOM 1468 O O . SER A 1 193 ? 2.549 7.406 11.845 1.00 95.50 193 SER A O 1
ATOM 1470 N N . GLY A 1 194 ? 1.598 8.558 10.163 1.00 96.06 194 GLY A N 1
ATOM 1471 C CA . GLY A 1 194 ? 0.758 9.384 11.005 1.00 96.06 194 GLY A CA 1
ATOM 1472 C C . GLY A 1 194 ? -0.636 9.566 10.427 1.00 96.06 194 GLY A C 1
ATOM 1473 O O . GLY A 1 194 ? -0.821 9.710 9.220 1.00 96.06 194 GLY A O 1
ATOM 1474 N N . ASP A 1 195 ? -1.625 9.613 11.312 1.00 97.00 195 ASP A N 1
ATOM 1475 C CA . ASP A 1 195 ? -3.013 9.901 10.965 1.00 97.00 195 ASP A CA 1
ATOM 1476 C C . ASP A 1 195 ? -3.547 11.011 11.866 1.00 97.00 195 ASP A C 1
ATOM 1478 O O . ASP A 1 195 ? -3.273 11.050 13.067 1.00 97.00 195 ASP A O 1
ATOM 1482 N N . LEU A 1 196 ? -4.349 11.898 11.293 1.00 96.19 196 LEU A N 1
ATOM 1483 C CA . LEU A 1 196 ? -5.136 12.896 12.001 1.00 96.19 196 LEU A CA 1
ATOM 1484 C C . LEU A 1 196 ? -6.578 12.753 11.544 1.00 96.19 196 LEU A C 1
ATOM 1486 O O . LEU A 1 196 ? -6.849 12.748 10.347 1.00 96.19 196 LEU A O 1
ATOM 1490 N N . TYR A 1 197 ? -7.513 12.653 12.476 1.00 95.31 197 TYR A N 1
ATOM 1491 C CA . TYR A 1 197 ? -8.912 12.466 12.125 1.00 95.31 197 TYR A CA 1
ATOM 1492 C C . TYR A 1 197 ? -9.832 13.153 13.119 1.00 95.31 197 TYR A C 1
ATOM 1494 O O . TYR A 1 197 ? -9.537 13.281 14.306 1.00 95.31 197 TYR A O 1
ATOM 1502 N N . ALA A 1 198 ? -10.970 13.589 12.599 1.00 95.44 198 ALA A N 1
ATOM 1503 C CA . ALA A 1 198 ? -12.059 14.165 13.354 1.00 95.44 198 ALA A CA 1
ATOM 1504 C C . ALA A 1 198 ? -13.362 13.508 12.914 1.00 95.44 198 ALA A C 1
ATOM 1506 O O . ALA A 1 198 ? -13.587 13.273 11.727 1.00 95.44 198 ALA A O 1
ATOM 1507 N N . GLY A 1 199 ? -14.242 13.223 13.859 1.00 94.44 199 GLY A N 1
ATOM 1508 C CA . GLY A 1 199 ? -15.556 12.695 13.539 1.00 94.44 199 GLY A CA 1
ATOM 1509 C C . GLY A 1 199 ? -16.657 13.367 14.325 1.00 94.44 199 GLY A C 1
ATOM 1510 O O . GLY A 1 199 ? -16.415 14.054 15.317 1.00 94.44 199 GLY A O 1
ATOM 1511 N N . THR A 1 200 ? -17.887 13.129 13.888 1.00 94.19 200 THR A N 1
ATOM 1512 C CA . THR A 1 200 ? -19.088 13.559 14.591 1.00 94.19 200 THR A CA 1
ATOM 1513 C C . THR A 1 200 ? -20.245 12.578 14.403 1.00 94.19 200 THR A C 1
ATOM 1515 O O . THR A 1 200 ? -20.236 11.757 13.483 1.00 94.19 200 THR A O 1
ATOM 1518 N N . THR A 1 201 ? -21.257 12.683 15.260 1.00 90.12 201 THR A N 1
ATOM 1519 C CA . THR A 1 201 ? -22.577 12.085 15.039 1.00 90.12 201 THR A CA 1
ATOM 1520 C C . THR A 1 201 ? -23.504 13.118 14.393 1.00 90.12 201 THR A C 1
ATOM 1522 O O . THR A 1 201 ? -23.713 14.203 14.937 1.00 90.12 201 THR A O 1
ATOM 1525 N N . LEU A 1 202 ? -24.022 12.817 13.197 1.00 74.44 202 LEU A N 1
ATOM 1526 C CA . LEU A 1 202 ? -24.952 13.707 12.475 1.00 74.44 202 LEU A CA 1
ATOM 1527 C C . LEU A 1 202 ? -26.420 13.330 12.697 1.00 74.44 202 LEU A C 1
ATOM 1529 O O . LEU A 1 202 ? -27.306 14.172 12.584 1.00 74.44 202 LEU A O 1
ATOM 1533 N N . LEU A 1 203 ? -26.673 12.059 12.990 1.00 77.31 203 LEU A N 1
ATOM 1534 C CA . LEU A 1 203 ? -27.979 11.450 13.212 1.00 77.31 203 LEU A CA 1
ATOM 1535 C C . LEU A 1 203 ? -27.761 10.455 14.347 1.00 77.31 203 LEU A C 1
ATOM 1537 O O . LEU A 1 203 ? -26.736 9.787 14.322 1.00 77.31 203 LEU A O 1
ATOM 1541 N N . GLU A 1 204 ? -28.672 10.357 15.316 1.00 79.50 204 GLU A N 1
ATOM 1542 C CA . GLU A 1 204 ? -28.446 9.726 16.636 1.00 79.50 204 GLU A CA 1
ATOM 1543 C C . GLU A 1 204 ? -27.637 8.410 16.609 1.00 79.50 204 GLU A C 1
ATOM 1545 O O . GLU A 1 204 ? -26.782 8.202 17.466 1.00 79.50 204 GLU A O 1
ATOM 1550 N N . ASN A 1 205 ? -27.799 7.591 15.562 1.00 86.31 205 ASN A N 1
ATOM 1551 C CA . ASN A 1 205 ? -27.153 6.283 15.420 1.00 86.31 205 ASN A CA 1
ATOM 1552 C C . ASN A 1 205 ? -26.095 6.190 14.300 1.00 86.31 205 ASN A C 1
ATOM 1554 O O . ASN A 1 205 ? -25.693 5.083 13.936 1.00 86.31 205 ASN A O 1
ATOM 1558 N N . HIS A 1 206 ? -25.659 7.306 13.713 1.00 91.88 206 HIS A N 1
ATOM 1559 C CA . HIS A 1 206 ? -24.720 7.346 12.590 1.00 91.88 206 HIS A CA 1
ATOM 1560 C C . HIS A 1 206 ? -23.530 8.251 12.888 1.00 91.88 206 HIS A C 1
ATOM 1562 O O . HIS A 1 206 ? -23.662 9.464 13.064 1.00 91.88 206 HIS A O 1
ATOM 1568 N N . TRP A 1 207 ? -22.350 7.646 12.865 1.00 93.25 207 TRP A N 1
ATOM 1569 C CA . TRP A 1 207 ? -21.092 8.309 13.155 1.00 93.25 207 TRP A CA 1
ATOM 1570 C C . TRP A 1 207 ? -20.278 8.404 11.883 1.00 93.25 207 TRP A C 1
ATOM 1572 O O . TRP A 1 207 ? -20.125 7.417 11.170 1.00 93.25 207 TRP A O 1
ATOM 1582 N N . LEU A 1 208 ? -19.763 9.592 11.600 1.00 95.56 208 LEU A N 1
ATOM 1583 C CA . LEU A 1 208 ? -18.913 9.856 10.448 1.00 95.56 208 LEU A CA 1
ATOM 1584 C C . LEU A 1 208 ? -17.567 10.377 10.935 1.00 95.56 208 LEU A C 1
ATOM 1586 O O . LEU A 1 208 ? -17.499 11.111 11.920 1.00 95.56 208 LEU A O 1
ATOM 1590 N N . LYS A 1 209 ? -16.500 10.021 10.229 1.00 95.12 209 LYS A N 1
ATOM 1591 C CA . LYS A 1 209 ? -15.129 10.422 10.528 1.00 95.12 209 LYS A CA 1
ATOM 1592 C C . LYS A 1 209 ? -14.421 10.798 9.237 1.00 95.12 209 LYS A C 1
ATOM 1594 O O . LYS A 1 209 ? -14.505 10.081 8.249 1.00 95.12 209 LYS A O 1
ATOM 1599 N N . PHE A 1 210 ? -13.709 11.911 9.268 1.00 97.50 210 PHE A N 1
ATOM 1600 C CA . PHE A 1 210 ? -12.856 12.386 8.191 1.00 97.50 210 PHE A CA 1
ATOM 1601 C C . PHE A 1 210 ? -11.440 12.502 8.726 1.00 97.50 210 PHE A C 1
ATOM 1603 O O . PHE A 1 210 ? -11.229 12.934 9.859 1.00 97.50 210 PHE A O 1
ATOM 1610 N N . GLY A 1 211 ? -10.467 12.117 7.921 1.00 97.00 211 GLY A N 1
ATOM 1611 C CA . GLY A 1 211 ? -9.077 12.158 8.317 1.00 97.00 211 GLY A CA 1
ATOM 1612 C C . GLY A 1 211 ? -8.142 12.454 7.170 1.00 97.00 211 GLY A C 1
ATOM 1613 O O . GLY A 1 211 ? -8.525 12.482 6.001 1.00 97.00 211 GLY A O 1
ATOM 1614 N N . TRP A 1 212 ? -6.899 12.674 7.554 1.00 97.88 212 TRP A N 1
ATOM 1615 C CA . TRP A 1 212 ? -5.752 12.768 6.682 1.00 97.88 212 TRP A CA 1
ATOM 1616 C C . TRP A 1 212 ? -4.671 11.855 7.223 1.00 97.88 212 TRP A C 1
ATOM 1618 O O . TRP A 1 212 ? -4.511 11.730 8.441 1.00 97.88 212 TRP A O 1
ATOM 1628 N N . PHE A 1 213 ? -3.916 11.248 6.326 1.00 97.56 213 PHE A N 1
ATOM 1629 C CA . PHE A 1 213 ? -2.785 10.429 6.701 1.00 97.56 213 PHE A CA 1
ATOM 1630 C C . PHE A 1 213 ? -1.562 10.748 5.860 1.00 97.56 213 PHE A C 1
ATOM 1632 O O . PHE A 1 213 ? -1.655 11.336 4.779 1.00 97.56 213 PHE A O 1
ATOM 1639 N N . TYR A 1 214 ? -0.413 10.365 6.395 1.00 97.06 214 TYR A N 1
ATOM 1640 C CA . TYR A 1 214 ? 0.854 10.400 5.698 1.00 97.06 214 TYR A CA 1
ATOM 1641 C C . TYR A 1 214 ? 1.704 9.211 6.144 1.00 97.06 214 TYR A C 1
ATOM 1643 O O . TYR A 1 214 ? 1.770 8.895 7.331 1.00 97.06 214 TYR A O 1
ATOM 1651 N N . ASP A 1 215 ? 2.350 8.566 5.187 1.00 96.44 215 ASP A N 1
ATOM 1652 C CA . ASP A 1 215 ? 3.306 7.488 5.380 1.00 96.44 215 ASP A CA 1
ATOM 1653 C C . ASP A 1 215 ? 4.604 7.897 4.681 1.00 96.44 215 ASP A C 1
ATOM 1655 O O . ASP A 1 215 ? 4.586 8.467 3.587 1.00 96.44 215 ASP A O 1
ATOM 1659 N N . VAL A 1 216 ? 5.730 7.676 5.344 1.00 94.12 216 VAL A N 1
ATOM 1660 C CA . VAL A 1 216 ? 7.057 8.104 4.909 1.00 94.12 216 VAL A CA 1
ATOM 1661 C C . VAL A 1 216 ? 8.018 6.954 5.098 1.00 94.12 216 VAL A C 1
ATOM 1663 O O . VAL A 1 216 ? 8.096 6.375 6.184 1.00 94.12 216 VAL A O 1
ATOM 1666 N N . GLN A 1 217 ? 8.787 6.677 4.058 1.00 91.19 217 GLN A N 1
ATOM 1667 C CA . GLN A 1 217 ? 9.842 5.692 4.093 1.00 91.19 217 GLN A CA 1
ATOM 1668 C C . GLN A 1 217 ? 10.949 6.125 3.139 1.00 91.19 217 GLN A C 1
ATOM 1670 O O . GLN A 1 217 ? 10.784 6.095 1.921 1.00 91.19 217 GLN A O 1
ATOM 1675 N N . ASP A 1 218 ? 12.051 6.587 3.721 1.00 87.69 218 ASP A N 1
ATOM 1676 C CA . ASP A 1 218 ? 13.179 7.175 2.998 1.00 87.69 218 ASP A CA 1
ATOM 1677 C C . ASP A 1 218 ? 12.740 8.203 1.929 1.00 87.69 218 ASP A C 1
ATOM 1679 O O . ASP A 1 218 ? 12.181 9.247 2.278 1.00 87.69 218 ASP A O 1
ATOM 1683 N N . ASN A 1 219 ? 12.958 7.903 0.643 1.00 85.00 219 ASN A N 1
ATOM 1684 C CA . ASN A 1 219 ? 12.632 8.767 -0.497 1.00 85.00 219 ASN A CA 1
ATOM 1685 C C . ASN A 1 219 ? 11.182 8.631 -0.995 1.00 85.00 219 ASN A C 1
ATOM 1687 O O . ASN A 1 219 ? 10.777 9.330 -1.929 1.00 85.00 219 ASN A O 1
ATOM 1691 N N . PHE A 1 220 ? 10.402 7.734 -0.396 1.00 91.06 220 PHE A N 1
ATOM 1692 C CA . PHE A 1 220 ? 9.020 7.478 -0.767 1.00 91.06 220 PHE A CA 1
ATOM 1693 C C . PHE A 1 220 ? 8.056 8.028 0.279 1.00 91.06 220 PHE A C 1
ATOM 1695 O O . PHE A 1 220 ? 8.251 7.940 1.496 1.00 91.06 220 PHE A O 1
ATOM 1702 N N . HIS A 1 221 ? 6.956 8.573 -0.219 1.00 93.38 221 HIS A N 1
ATOM 1703 C CA . HIS A 1 221 ? 5.899 9.138 0.592 1.00 93.38 221 HIS A CA 1
ATOM 1704 C C . HIS A 1 221 ? 4.537 8.741 0.031 1.00 93.38 221 HIS A C 1
ATOM 1706 O O . HIS A 1 221 ? 4.355 8.622 -1.179 1.00 93.38 221 HIS A O 1
ATOM 1712 N N . LYS A 1 222 ? 3.554 8.596 0.915 1.00 94.94 222 LYS A N 1
ATOM 1713 C CA . LYS A 1 222 ? 2.139 8.444 0.572 1.00 94.94 222 LYS A CA 1
ATOM 1714 C C . LYS A 1 222 ? 1.339 9.371 1.462 1.00 94.94 222 LYS A C 1
ATOM 1716 O O . LYS A 1 222 ? 1.506 9.345 2.675 1.00 94.94 222 LYS A O 1
ATOM 1721 N N . LEU A 1 223 ? 0.473 10.200 0.894 1.00 96.75 223 LEU A N 1
ATOM 1722 C CA . LEU A 1 223 ? -0.410 11.063 1.681 1.00 96.75 223 LEU A CA 1
ATOM 1723 C C . LEU A 1 223 ? -1.809 11.075 1.099 1.00 96.75 223 LEU A C 1
ATOM 1725 O O . LEU A 1 223 ? -1.975 10.960 -0.112 1.00 96.75 223 LEU A O 1
ATOM 1729 N N . GLY A 1 224 ? -2.816 11.281 1.939 1.00 97.00 224 GLY A N 1
ATOM 1730 C CA . GLY A 1 224 ? -4.148 11.523 1.414 1.00 97.00 224 GLY A CA 1
ATOM 1731 C C . GLY A 1 224 ? -5.277 11.475 2.432 1.00 97.00 224 GLY A C 1
ATOM 1732 O O . GLY A 1 224 ? -5.048 11.345 3.640 1.00 97.00 224 GLY A O 1
ATOM 1733 N N . PRO A 1 225 ? -6.515 11.666 1.951 1.00 98.19 225 PRO A N 1
ATOM 1734 C CA . PRO A 1 225 ? -7.696 11.669 2.792 1.00 98.19 225 PRO A CA 1
ATOM 1735 C C . PRO A 1 225 ? -8.127 10.259 3.205 1.00 98.19 225 PRO A C 1
ATOM 1737 O O . PRO A 1 225 ? -7.972 9.276 2.479 1.00 98.19 225 PRO A O 1
ATOM 1740 N N . ALA A 1 226 ? -8.781 10.191 4.359 1.00 97.94 226 ALA A N 1
ATOM 1741 C CA . ALA A 1 226 ? -9.485 9.013 4.835 1.00 97.94 226 ALA A CA 1
ATOM 1742 C C . ALA A 1 226 ? -10.905 9.375 5.288 1.00 97.94 226 ALA A C 1
ATOM 1744 O O . ALA A 1 226 ? -11.170 10.476 5.775 1.00 97.94 226 ALA A O 1
ATOM 1745 N N . PHE A 1 227 ? -11.822 8.430 5.147 1.00 97.88 227 PHE A N 1
ATOM 1746 C CA . PHE A 1 227 ? -13.211 8.539 5.556 1.00 97.88 227 PHE A CA 1
ATOM 1747 C C . PHE A 1 227 ? -13.634 7.269 6.287 1.00 97.88 227 PHE A C 1
ATOM 1749 O O . PHE A 1 227 ? -13.298 6.166 5.875 1.00 97.88 227 PHE A O 1
ATOM 1756 N N . GLY A 1 228 ? -14.387 7.432 7.366 1.00 96.94 228 GLY A N 1
ATOM 1757 C CA . GLY A 1 228 ? -15.006 6.343 8.101 1.00 96.94 228 GLY A CA 1
ATOM 1758 C C . GLY A 1 228 ? -16.479 6.640 8.346 1.00 96.94 228 GLY A C 1
ATOM 1759 O O . GLY A 1 228 ? -16.854 7.785 8.604 1.00 96.94 228 GLY A O 1
ATOM 1760 N N . ALA A 1 229 ? -17.310 5.608 8.350 1.00 96.06 229 ALA A N 1
ATOM 1761 C CA . ALA A 1 229 ? -18.683 5.668 8.819 1.00 96.06 229 ALA A CA 1
ATOM 1762 C C . ALA A 1 229 ? -19.018 4.439 9.670 1.00 96.06 229 ALA A C 1
ATOM 1764 O O . ALA A 1 229 ? -18.719 3.312 9.285 1.00 96.06 229 ALA A O 1
ATOM 1765 N N . LEU A 1 230 ? -19.688 4.656 10.799 1.00 93.88 230 LEU A N 1
ATOM 1766 C CA . LEU A 1 230 ? -20.342 3.619 11.588 1.00 93.88 230 LEU A CA 1
ATOM 1767 C C . LEU A 1 230 ? -21.843 3.891 11.560 1.00 93.88 230 LEU A C 1
ATOM 1769 O O . LEU A 1 230 ? -22.344 4.853 12.145 1.00 93.88 230 LEU A O 1
ATOM 1773 N N . LEU A 1 231 ? -22.556 3.055 10.822 1.00 93.12 231 LEU A N 1
ATOM 1774 C CA . LEU A 1 231 ? -23.979 3.170 10.576 1.00 93.12 231 LEU A CA 1
ATOM 1775 C C . LEU A 1 231 ? -24.745 2.250 11.523 1.00 93.12 231 LEU A C 1
ATOM 1777 O O . LEU A 1 231 ? -24.371 1.090 11.707 1.00 93.12 231 LEU A O 1
ATOM 1781 N N . TRP A 1 232 ? -25.843 2.768 12.074 1.00 90.25 232 TRP A N 1
ATOM 1782 C CA . TRP A 1 232 ? -26.700 2.049 13.016 1.00 90.25 232 TRP A CA 1
ATOM 1783 C C . TRP A 1 232 ? -25.923 1.536 14.234 1.00 90.25 232 TRP A C 1
ATOM 1785 O O . TRP A 1 232 ? -26.016 0.366 14.596 1.00 90.25 232 TRP A O 1
ATOM 1795 N N . ALA A 1 233 ? -25.142 2.419 14.855 1.00 86.00 233 ALA A N 1
ATOM 1796 C CA . ALA A 1 233 ? -24.242 2.087 15.95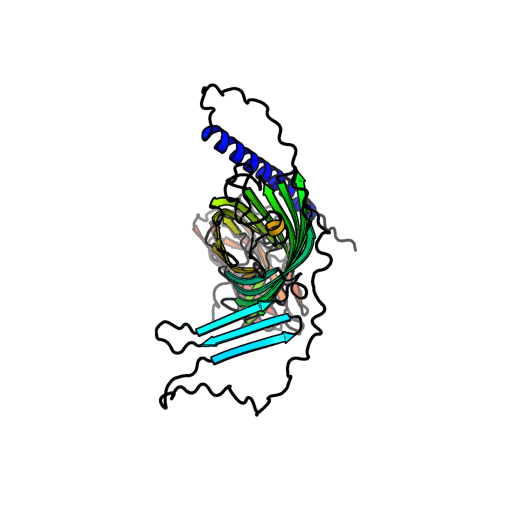9 1.00 86.00 233 ALA A CA 1
ATOM 1797 C C . ALA A 1 233 ? -24.944 1.384 17.141 1.00 86.00 233 ALA A C 1
ATOM 1799 O O . ALA A 1 233 ? -24.355 0.510 17.771 1.00 86.00 233 ALA A O 1
ATOM 1800 N N . ASP A 1 234 ? -26.221 1.700 17.371 1.00 82.25 234 ASP A N 1
ATOM 1801 C CA . ASP A 1 234 ? -27.034 1.131 18.453 1.00 82.25 234 ASP A CA 1
ATOM 1802 C C . ASP A 1 234 ? -27.788 -0.153 18.055 1.00 82.25 234 ASP A C 1
ATOM 1804 O O . ASP A 1 234 ? -28.472 -0.771 18.877 1.00 82.25 234 ASP A O 1
ATOM 1808 N N . HIS A 1 235 ? -27.697 -0.578 16.791 1.00 83.50 235 HIS A N 1
ATOM 1809 C CA . HIS A 1 235 ? -28.312 -1.823 16.340 1.00 83.50 235 HIS A CA 1
ATOM 1810 C C . HIS A 1 235 ? -27.470 -3.035 16.752 1.00 83.50 235 HIS A C 1
ATOM 1812 O O . HIS A 1 235 ? -26.286 -2.946 17.060 1.00 83.50 235 HIS A O 1
ATOM 1818 N N . LYS A 1 236 ? -28.088 -4.220 16.706 1.00 81.38 236 LYS A N 1
ATOM 1819 C CA . LYS A 1 236 ? -27.422 -5.494 17.018 1.00 81.38 236 LYS A CA 1
ATOM 1820 C C . LYS A 1 236 ? -26.202 -5.776 16.126 1.00 81.38 236 LYS A C 1
ATOM 1822 O O . LYS A 1 236 ? -25.257 -6.419 16.574 1.00 81.38 236 LYS A O 1
ATOM 1827 N N . HIS A 1 237 ? -26.247 -5.299 14.883 1.00 85.88 237 HIS A N 1
ATOM 1828 C CA . HIS A 1 237 ? -25.220 -5.505 13.864 1.00 85.88 237 HIS A CA 1
ATOM 1829 C C . HIS A 1 237 ? -24.889 -4.167 13.182 1.00 85.88 237 HIS A C 1
ATOM 1831 O O . HIS A 1 237 ? -25.375 -3.915 12.077 1.00 85.88 237 HIS A O 1
ATOM 1837 N N . PRO A 1 238 ? -24.113 -3.277 13.832 1.00 90.00 238 PRO A N 1
ATOM 1838 C CA . PRO A 1 238 ? -23.664 -2.038 13.211 1.00 90.00 238 PRO A CA 1
ATOM 1839 C C . PRO A 1 238 ? -22.867 -2.326 11.940 1.00 90.00 238 PRO A C 1
ATOM 1841 O O . PRO A 1 238 ? -22.228 -3.379 11.821 1.00 90.00 238 PRO A O 1
ATOM 1844 N N . ILE A 1 239 ? -22.896 -1.387 11.000 1.00 92.75 239 ILE A N 1
ATOM 1845 C CA . ILE A 1 239 ? -22.154 -1.478 9.741 1.00 92.75 239 ILE A CA 1
ATOM 1846 C C . ILE A 1 239 ? -21.041 -0.441 9.755 1.00 92.75 239 ILE A C 1
ATOM 1848 O O . ILE A 1 239 ? -21.295 0.742 9.959 1.00 92.75 239 ILE A O 1
ATOM 1852 N N . SER A 1 240 ? -19.814 -0.883 9.517 1.00 94.56 240 SER A N 1
ATOM 1853 C CA . SER A 1 240 ? -18.652 -0.014 9.363 1.00 94.56 240 SER A CA 1
ATOM 1854 C C . SER A 1 240 ? -18.282 0.122 7.892 1.00 94.56 240 SER A C 1
ATOM 1856 O O . SER A 1 240 ? -18.263 -0.877 7.167 1.00 94.56 240 SER A O 1
ATOM 1858 N N . LEU A 1 241 ? -17.890 1.319 7.488 1.00 96.94 241 LEU A N 1
ATOM 1859 C CA . LEU A 1 241 ? -17.273 1.613 6.205 1.00 96.94 241 LEU A CA 1
ATOM 1860 C C . LEU A 1 241 ? -16.018 2.441 6.461 1.00 96.94 241 LEU A C 1
ATOM 1862 O O . LEU A 1 241 ? -16.113 3.491 7.080 1.00 96.94 241 LEU A O 1
ATOM 1866 N N . ASP A 1 242 ? -14.879 1.991 5.963 1.00 97.19 242 ASP A N 1
ATOM 1867 C CA . ASP A 1 242 ? -13.595 2.680 6.018 1.00 97.19 242 ASP A CA 1
ATOM 1868 C C . ASP A 1 242 ? -13.081 2.838 4.582 1.00 97.19 242 ASP A C 1
ATOM 1870 O O . ASP A 1 242 ? -13.097 1.889 3.802 1.00 97.19 242 ASP A O 1
ATOM 1874 N N . ILE A 1 243 ? -12.657 4.043 4.215 1.00 97.94 243 ILE A N 1
ATOM 1875 C CA . ILE A 1 243 ? -12.112 4.379 2.899 1.00 97.94 243 ILE A CA 1
ATOM 1876 C C . ILE A 1 243 ? -10.844 5.199 3.115 1.00 97.94 243 ILE A C 1
ATOM 1878 O O . ILE A 1 243 ? -10.861 6.186 3.848 1.00 97.94 243 ILE A O 1
ATOM 1882 N N . ALA A 1 244 ? -9.754 4.831 2.458 1.00 97.81 244 ALA A N 1
ATOM 1883 C CA . ALA A 1 244 ? -8.526 5.612 2.416 1.00 97.81 244 ALA A CA 1
ATOM 1884 C C . ALA A 1 244 ? -8.082 5.763 0.962 1.00 97.81 244 ALA A C 1
ATOM 1886 O O . ALA A 1 244 ? -8.111 4.799 0.203 1.00 97.81 244 ALA A O 1
ATOM 1887 N N . TYR A 1 245 ? -7.693 6.974 0.577 1.00 97.81 245 TYR A N 1
ATOM 1888 C CA . TYR A 1 245 ? -7.123 7.251 -0.735 1.00 97.81 245 TYR A CA 1
ATOM 1889 C C . TYR A 1 245 ? -5.787 7.948 -0.530 1.00 97.81 245 TYR A C 1
ATOM 1891 O O . TYR A 1 245 ? -5.744 9.040 0.029 1.00 97.81 245 TYR A O 1
ATOM 1899 N N . GLY A 1 246 ? -4.706 7.287 -0.917 1.00 96.56 246 GLY A N 1
ATOM 1900 C CA . GLY A 1 246 ? -3.347 7.794 -0.851 1.00 96.56 246 GLY A CA 1
ATOM 1901 C C . GLY A 1 246 ? -2.837 8.138 -2.238 1.00 96.56 246 GLY A C 1
ATOM 1902 O O . GLY A 1 246 ? -3.095 7.413 -3.192 1.00 96.56 246 GLY A O 1
ATOM 1903 N N . ILE A 1 247 ? -2.092 9.230 -2.327 1.00 94.69 247 ILE A N 1
ATOM 1904 C CA . ILE A 1 247 ? -1.303 9.590 -3.499 1.00 94.69 247 ILE A CA 1
ATOM 1905 C C . ILE A 1 247 ? 0.153 9.360 -3.123 1.00 94.69 247 ILE A C 1
ATOM 1907 O O . ILE A 1 247 ? 0.645 9.962 -2.157 1.00 94.69 247 ILE A O 1
ATOM 1911 N N . GLY A 1 248 ? 0.823 8.475 -3.852 1.00 91.31 248 GLY A N 1
ATOM 1912 C CA . GLY A 1 248 ? 2.250 8.258 -3.687 1.00 91.31 248 GLY A CA 1
ATOM 1913 C C . GLY A 1 248 ? 3.052 9.326 -4.415 1.00 91.31 248 GLY A C 1
ATOM 1914 O O . GLY A 1 248 ? 2.700 9.779 -5.503 1.00 91.31 248 GLY A O 1
ATOM 1915 N N . TYR A 1 249 ? 4.140 9.762 -3.797 1.00 86.75 249 TYR A N 1
ATOM 1916 C CA . TYR A 1 249 ? 5.127 10.619 -4.430 1.00 86.75 249 TYR A CA 1
ATOM 1917 C C . TYR A 1 249 ? 6.509 10.318 -3.860 1.00 86.75 249 TYR A C 1
ATOM 1919 O O . TYR A 1 249 ? 6.669 9.925 -2.708 1.00 86.75 249 TYR A O 1
ATOM 1927 N N . GLY A 1 250 ? 7.517 10.502 -4.693 1.00 76.06 250 GLY A N 1
ATOM 1928 C CA . GLY A 1 250 ? 8.901 10.189 -4.384 1.00 76.06 250 GLY A CA 1
ATOM 1929 C C . GLY A 1 250 ? 9.686 10.163 -5.680 1.00 76.06 250 GLY A C 1
ATOM 1930 O O . GLY A 1 250 ? 9.118 9.892 -6.745 1.00 76.06 250 GLY A O 1
ATOM 1931 N N . ASP A 1 251 ? 10.971 10.484 -5.605 1.00 68.62 251 ASP A N 1
ATOM 1932 C CA . ASP A 1 251 ? 11.831 10.328 -6.767 1.00 68.62 251 ASP A CA 1
ATOM 1933 C C . ASP A 1 251 ? 12.047 8.827 -6.997 1.00 68.62 251 ASP A C 1
ATOM 1935 O O . ASP A 1 251 ? 12.318 8.100 -6.039 1.00 68.62 251 ASP A O 1
ATOM 1939 N N . PRO A 1 252 ? 11.906 8.326 -8.237 1.00 61.22 252 PRO A N 1
ATOM 1940 C CA . PRO A 1 252 ? 12.190 6.930 -8.518 1.00 61.22 252 PRO A CA 1
ATOM 1941 C C . PRO A 1 252 ? 13.648 6.651 -8.155 1.00 61.22 252 PRO A C 1
ATOM 1943 O O . PRO A 1 252 ? 14.571 7.178 -8.785 1.00 61.22 252 PRO A O 1
ATOM 1946 N N . VAL A 1 253 ? 13.853 5.833 -7.124 1.00 59.06 253 VAL A N 1
ATOM 1947 C CA . VAL A 1 253 ? 15.193 5.463 -6.683 1.00 59.06 253 VAL A CA 1
ATOM 1948 C C . VAL A 1 253 ? 15.751 4.485 -7.707 1.00 59.06 253 VAL A C 1
ATOM 1950 O O . VAL A 1 253 ? 15.159 3.443 -7.999 1.00 59.06 253 VAL A O 1
ATOM 1953 N N . ARG A 1 254 ? 16.887 4.857 -8.298 1.00 55.06 254 ARG A N 1
ATOM 1954 C CA . ARG A 1 254 ? 17.683 3.981 -9.155 1.00 55.06 254 ARG A CA 1
ATOM 1955 C C . ARG A 1 254 ? 18.747 3.338 -8.292 1.00 55.06 254 ARG A C 1
ATOM 1957 O O . ARG A 1 254 ? 19.716 4.007 -7.937 1.00 55.06 254 ARG A O 1
ATOM 1964 N N . ASP A 1 255 ? 18.573 2.060 -7.984 1.00 51.50 255 ASP A N 1
ATOM 1965 C CA . ASP A 1 255 ? 19.631 1.292 -7.340 1.00 51.50 255 ASP A CA 1
ATOM 1966 C C . ASP A 1 255 ? 20.448 0.572 -8.419 1.00 51.50 255 ASP A C 1
ATOM 1968 O O . ASP A 1 255 ? 19.931 -0.246 -9.187 1.00 51.50 255 ASP A O 1
ATOM 1972 N N . VAL A 1 256 ? 21.724 0.941 -8.533 1.00 49.31 256 VAL A N 1
ATOM 1973 C CA . VAL A 1 256 ? 22.658 0.369 -9.509 1.00 49.31 256 VAL A CA 1
ATOM 1974 C C . VAL A 1 256 ? 23.441 -0.722 -8.792 1.00 49.31 256 VAL A C 1
ATOM 1976 O O . VAL A 1 256 ? 24.491 -0.467 -8.206 1.00 49.31 256 VAL A O 1
ATOM 1979 N N . VAL A 1 257 ? 22.914 -1.946 -8.822 1.00 48.94 257 VAL A N 1
ATOM 1980 C CA . VAL A 1 257 ? 23.542 -3.091 -8.142 1.00 48.94 257 VAL A CA 1
ATOM 1981 C C . VAL A 1 257 ? 24.761 -3.586 -8.929 1.00 48.94 257 VAL A C 1
ATOM 1983 O O . VAL A 1 257 ? 25.737 -4.033 -8.334 1.00 48.94 257 VAL A O 1
ATOM 1986 N N . ASN A 1 258 ? 24.740 -3.451 -10.259 1.00 43.62 258 ASN A N 1
ATOM 1987 C CA . ASN A 1 258 ? 25.877 -3.638 -11.163 1.00 43.62 258 ASN A CA 1
ATOM 1988 C C . ASN A 1 258 ? 25.659 -2.802 -12.432 1.00 43.62 258 ASN A C 1
ATOM 1990 O O . ASN A 1 258 ? 24.521 -2.50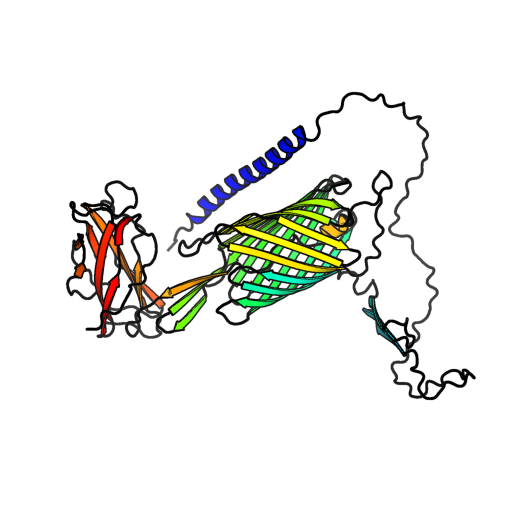6 -12.782 1.00 43.62 258 ASN A O 1
ATOM 1994 N N . LEU A 1 259 ? 26.725 -2.469 -13.172 1.00 47.12 259 LEU A N 1
ATOM 1995 C CA . LEU A 1 259 ? 26.633 -1.720 -14.442 1.00 47.12 259 LEU A CA 1
ATOM 1996 C C . LEU A 1 259 ? 25.703 -2.369 -15.491 1.00 47.12 259 LEU A C 1
ATOM 1998 O O . LEU A 1 259 ? 25.364 -1.717 -16.475 1.00 47.12 259 LEU A O 1
ATOM 2002 N N . SER A 1 260 ? 25.314 -3.631 -15.286 1.00 46.94 260 SER A N 1
ATOM 2003 C CA . SER A 1 260 ? 24.387 -4.380 -16.129 1.00 46.94 260 SER A CA 1
ATOM 2004 C C . SER A 1 260 ? 22.948 -4.477 -15.609 1.00 46.94 260 SER A C 1
ATOM 2006 O O . SER A 1 260 ? 22.066 -4.818 -16.383 1.00 46.94 260 SER A O 1
ATOM 2008 N N . ASN A 1 261 ? 22.688 -4.195 -14.327 1.00 54.91 261 ASN A N 1
ATOM 2009 C CA . ASN A 1 261 ? 21.379 -4.416 -13.706 1.00 54.91 261 ASN A CA 1
ATOM 2010 C C . ASN A 1 261 ? 21.022 -3.177 -12.887 1.00 54.91 261 ASN A C 1
ATOM 2012 O O . ASN A 1 261 ? 21.576 -2.954 -11.804 1.00 54.91 261 ASN A O 1
ATOM 2016 N N . VAL A 1 262 ? 20.106 -2.365 -13.410 1.00 63.50 262 VAL A N 1
ATOM 2017 C CA . VAL A 1 262 ? 19.555 -1.231 -12.668 1.00 63.50 262 VAL A CA 1
ATOM 2018 C C . VAL A 1 262 ? 18.152 -1.603 -12.243 1.00 63.50 262 VAL A C 1
ATOM 2020 O O . VAL A 1 262 ? 17.298 -1.968 -13.050 1.00 63.50 262 VAL A O 1
ATOM 2023 N N . THR A 1 263 ? 17.912 -1.463 -10.955 1.00 68.69 263 THR A N 1
ATOM 2024 C CA . THR A 1 263 ? 16.599 -1.651 -10.375 1.00 68.69 263 THR A CA 1
ATOM 2025 C C . THR A 1 263 ? 15.902 -0.299 -10.300 1.00 68.69 263 THR A C 1
ATOM 2027 O O . THR A 1 263 ? 16.439 0.655 -9.731 1.00 68.69 263 THR A O 1
ATOM 2030 N N . LEU A 1 264 ? 14.708 -0.210 -10.881 1.00 75.00 264 LEU A N 1
ATOM 2031 C CA . LEU A 1 264 ? 13.816 0.930 -10.722 1.00 75.00 264 LEU A CA 1
ATOM 2032 C C . LEU A 1 264 ? 12.810 0.634 -9.623 1.00 75.00 264 LEU A C 1
ATOM 2034 O O . LEU A 1 264 ? 12.098 -0.365 -9.692 1.00 75.00 264 LEU A O 1
ATOM 2038 N N . LEU A 1 265 ? 12.737 1.532 -8.647 1.00 81.94 265 LEU A N 1
ATOM 2039 C CA . LEU A 1 265 ? 11.751 1.462 -7.578 1.00 81.94 265 LEU A CA 1
ATOM 2040 C C . LEU A 1 265 ? 10.819 2.647 -7.672 1.00 81.94 265 LEU A C 1
ATOM 2042 O O . LEU A 1 265 ? 11.254 3.789 -7.862 1.00 81.94 265 LEU A O 1
ATOM 2046 N N . ARG A 1 266 ? 9.530 2.369 -7.527 1.00 85.75 266 ARG A N 1
ATOM 2047 C CA . ARG A 1 266 ? 8.510 3.404 -7.560 1.00 85.75 266 ARG A CA 1
ATOM 2048 C C . ARG A 1 266 ? 7.360 3.066 -6.629 1.00 85.75 266 ARG A C 1
ATOM 2050 O O . ARG A 1 266 ? 6.859 1.947 -6.635 1.00 85.75 266 ARG A O 1
ATOM 2057 N N . VAL A 1 267 ? 6.911 4.071 -5.884 1.00 91.19 267 VAL A N 1
ATOM 2058 C CA . VAL A 1 267 ? 5.663 4.015 -5.119 1.00 91.19 267 VAL A CA 1
ATOM 2059 C C . VAL A 1 267 ? 4.455 4.190 -6.048 1.00 91.19 267 VAL A C 1
ATOM 2061 O O . VAL A 1 267 ? 4.519 4.985 -6.986 1.00 91.19 267 VAL A O 1
ATOM 2064 N N . ALA A 1 268 ? 3.368 3.461 -5.794 1.00 91.44 268 ALA A N 1
ATOM 2065 C CA . ALA A 1 268 ? 2.103 3.607 -6.512 1.00 91.44 268 ALA A CA 1
ATOM 2066 C C . ALA A 1 268 ? 1.651 5.071 -6.523 1.00 91.44 268 ALA A C 1
ATOM 2068 O O . ALA A 1 268 ? 1.657 5.726 -5.481 1.00 91.44 268 ALA A O 1
ATOM 2069 N N . ASP A 1 269 ? 1.247 5.581 -7.686 1.00 91.94 269 ASP A N 1
ATOM 2070 C CA . ASP A 1 269 ? 0.784 6.965 -7.801 1.00 91.94 269 ASP A CA 1
ATOM 2071 C C . ASP A 1 269 ? -0.566 7.138 -7.088 1.00 91.94 269 ASP A C 1
ATOM 2073 O O . ASP A 1 269 ? -0.771 8.140 -6.406 1.00 91.94 269 ASP A O 1
ATOM 2077 N N . ASP A 1 270 ? -1.434 6.125 -7.170 1.00 95.06 270 ASP A N 1
ATOM 2078 C CA . ASP A 1 270 ? -2.695 6.033 -6.434 1.00 95.06 270 ASP A CA 1
ATOM 2079 C C . ASP A 1 270 ? -2.739 4.748 -5.585 1.00 95.06 270 ASP A C 1
ATOM 2081 O O . ASP A 1 270 ? -2.456 3.665 -6.090 1.00 95.06 270 ASP A O 1
ATOM 2085 N N . ASP A 1 271 ? -3.167 4.848 -4.322 1.00 95.19 271 ASP A N 1
ATOM 2086 C CA . ASP A 1 271 ? -3.444 3.724 -3.411 1.00 95.19 271 ASP A CA 1
ATOM 2087 C C . ASP A 1 271 ? -4.819 3.912 -2.760 1.00 95.19 271 ASP A C 1
ATOM 2089 O O . ASP A 1 271 ? -4.989 4.686 -1.816 1.00 95.19 271 ASP A O 1
ATOM 2093 N N . THR A 1 272 ? -5.825 3.218 -3.285 1.00 97.12 272 THR A N 1
ATOM 2094 C CA . THR A 1 272 ? -7.195 3.251 -2.765 1.00 97.12 272 THR A CA 1
ATOM 2095 C C . THR A 1 272 ? -7.488 1.993 -1.971 1.00 97.12 272 THR A C 1
ATOM 2097 O O . THR A 1 272 ? -7.301 0.887 -2.468 1.00 97.12 272 THR A O 1
ATOM 2100 N N . GLN A 1 273 ? -8.036 2.152 -0.770 1.00 96.62 273 GLN A N 1
ATOM 2101 C CA . GLN A 1 273 ? -8.423 1.053 0.108 1.00 96.62 273 GLN A CA 1
ATOM 2102 C C . GLN A 1 273 ? -9.842 1.277 0.615 1.00 96.62 273 GLN A C 1
ATOM 2104 O O . GLN A 1 273 ? -10.187 2.369 1.070 1.00 96.62 273 GLN A O 1
ATOM 2109 N N . VAL A 1 274 ? -10.671 0.242 0.547 1.00 97.62 274 VAL A N 1
ATOM 2110 C CA . VAL A 1 274 ? -12.058 0.259 1.013 1.00 97.62 274 VAL A CA 1
ATOM 2111 C C . VAL A 1 274 ? -12.306 -0.971 1.866 1.00 97.62 274 VAL A C 1
ATOM 2113 O O . VAL A 1 274 ? -12.006 -2.090 1.461 1.00 97.62 274 VAL A O 1
ATOM 2116 N N . ARG A 1 275 ? -12.911 -0.780 3.036 1.00 97.31 275 ARG A N 1
ATOM 2117 C CA . ARG A 1 275 ? -13.308 -1.857 3.941 1.00 97.31 275 ARG A CA 1
ATOM 2118 C C . ARG A 1 275 ? -14.748 -1.638 4.362 1.00 97.31 275 ARG A C 1
ATOM 2120 O O . ARG A 1 275 ? -15.101 -0.569 4.851 1.00 97.31 275 ARG A O 1
ATOM 2127 N N . ALA A 1 276 ? -15.586 -2.647 4.191 1.00 97.75 276 ALA A N 1
ATOM 2128 C CA . ALA A 1 276 ? -16.982 -2.597 4.602 1.00 97.75 276 ALA A CA 1
ATOM 2129 C C . ALA A 1 276 ? -17.329 -3.870 5.368 1.00 97.75 276 ALA A C 1
ATOM 2131 O O . ALA A 1 276 ? -17.093 -4.973 4.881 1.00 97.75 276 ALA A O 1
ATOM 2132 N N . GLY A 1 277 ? -17.884 -3.739 6.568 1.00 96.69 277 GLY A N 1
ATOM 2133 C CA . GLY A 1 277 ? -18.120 -4.891 7.432 1.00 96.69 277 GLY A CA 1
ATOM 2134 C C . GLY A 1 277 ? -19.217 -4.679 8.453 1.00 96.69 277 GLY A C 1
ATOM 2135 O O . GLY A 1 277 ? -19.795 -3.600 8.571 1.00 96.69 277 GLY A O 1
ATOM 2136 N N . THR A 1 278 ? -19.508 -5.739 9.196 1.00 95.00 278 THR A N 1
ATOM 2137 C CA . THR A 1 278 ? -20.507 -5.732 10.260 1.00 95.00 278 THR A CA 1
ATOM 2138 C C . THR A 1 278 ? -20.042 -6.553 11.455 1.00 95.00 278 THR A C 1
ATOM 2140 O O . THR A 1 278 ? -19.229 -7.474 11.335 1.00 95.00 278 THR A O 1
ATOM 2143 N N . TYR A 1 279 ? -20.559 -6.216 12.631 1.00 88.94 279 TYR A N 1
ATOM 2144 C CA . TYR A 1 279 ? -20.294 -6.962 13.854 1.00 88.94 279 TYR A CA 1
ATOM 2145 C C . TYR A 1 279 ? -21.211 -8.183 13.925 1.00 88.94 279 TYR A C 1
ATOM 2147 O O . TYR A 1 279 ? -22.424 -8.056 14.084 1.00 88.94 279 TYR A O 1
ATOM 2155 N N . VAL A 1 280 ? -20.635 -9.381 13.833 1.00 89.00 280 VAL A N 1
ATOM 2156 C CA . VAL A 1 280 ? -21.363 -10.656 13.985 1.00 89.00 280 VAL A CA 1
ATOM 2157 C C . VAL A 1 280 ? -21.551 -11.029 15.452 1.00 89.00 280 VAL A C 1
ATOM 2159 O O . VAL A 1 280 ? -22.538 -11.665 15.818 1.00 89.00 280 VAL A O 1
ATOM 2162 N N . THR A 1 281 ? -20.628 -10.595 16.309 1.00 84.38 281 THR A N 1
ATOM 2163 C CA . THR A 1 281 ? -20.767 -10.642 17.767 1.00 84.38 281 THR A CA 1
ATOM 2164 C C . THR A 1 281 ? -20.299 -9.310 18.353 1.00 84.38 281 THR A C 1
ATOM 2166 O O . THR A 1 281 ? -19.621 -8.554 17.656 1.00 84.38 281 THR A O 1
ATOM 2169 N N . PRO A 1 282 ? -20.557 -9.028 19.643 1.00 77.69 282 PRO A N 1
ATOM 2170 C CA . PRO A 1 282 ? -20.076 -7.800 20.270 1.00 77.69 282 PRO A CA 1
ATOM 2171 C C . PRO A 1 282 ? -18.555 -7.601 20.176 1.00 77.69 282 PRO A C 1
ATOM 2173 O O . PRO A 1 282 ? -18.091 -6.470 20.236 1.00 77.69 282 PRO A O 1
ATOM 2176 N N . ASN A 1 283 ? -17.805 -8.693 20.005 1.00 82.31 283 ASN A N 1
ATOM 2177 C CA . ASN A 1 283 ? -16.346 -8.744 19.998 1.00 82.31 283 ASN A CA 1
ATOM 2178 C C . ASN A 1 283 ? -15.757 -9.096 18.628 1.00 82.31 283 ASN A C 1
ATOM 2180 O O . ASN A 1 283 ? -14.541 -9.180 18.510 1.00 82.31 283 ASN A O 1
ATOM 2184 N N . LEU A 1 284 ? -16.584 -9.388 17.622 1.00 89.69 284 LEU A N 1
ATOM 2185 C CA . LEU A 1 284 ? -16.123 -9.918 16.342 1.00 89.69 284 LEU A CA 1
ATOM 2186 C C . LEU A 1 284 ? -16.808 -9.179 15.204 1.00 89.69 284 LEU A C 1
ATOM 2188 O O . LEU A 1 284 ? -18.030 -9.241 15.062 1.00 89.69 284 LEU A O 1
ATOM 2192 N N . GLN A 1 285 ? -15.995 -8.539 14.385 1.00 93.81 285 GLN A N 1
ATOM 2193 C CA . GLN A 1 285 ? -16.387 -7.875 13.160 1.00 93.81 285 GLN A CA 1
ATOM 2194 C C . GLN A 1 285 ? -15.765 -8.613 11.984 1.00 93.81 285 GLN A C 1
ATOM 2196 O O . GLN A 1 285 ? -14.613 -9.041 12.044 1.00 93.81 285 GLN A O 1
ATOM 2201 N N . VAL A 1 286 ? -16.548 -8.769 10.926 1.00 97.25 286 VAL A N 1
ATOM 2202 C CA . VAL A 1 286 ? -16.109 -9.380 9.672 1.00 97.25 286 VAL A CA 1
ATOM 2203 C C . VAL A 1 286 ? -16.584 -8.519 8.515 1.00 97.25 286 VAL A C 1
ATOM 2205 O O . VAL A 1 286 ? -17.611 -7.839 8.617 1.00 97.25 286 VAL A O 1
ATOM 2208 N N . GLY A 1 287 ? -15.855 -8.539 7.410 1.00 97.75 287 GLY A N 1
ATOM 2209 C CA . GLY A 1 287 ? -16.235 -7.748 6.254 1.00 97.75 287 GLY A CA 1
ATOM 2210 C C . GLY A 1 287 ? -15.397 -8.017 5.023 1.00 97.75 287 GLY A C 1
ATOM 2211 O O . GLY A 1 287 ? -14.549 -8.908 5.004 1.00 97.75 287 GLY A O 1
ATOM 2212 N N . PHE A 1 288 ? -15.666 -7.212 4.007 1.00 98.12 288 PHE A N 1
ATOM 2213 C CA . PHE A 1 288 ? -14.968 -7.187 2.735 1.00 98.12 288 PHE A CA 1
ATOM 2214 C C . PHE A 1 288 ? -13.910 -6.091 2.742 1.00 98.12 288 PHE A C 1
ATOM 2216 O O . PHE A 1 288 ? -14.103 -5.031 3.342 1.00 98.12 288 PHE A O 1
ATOM 2223 N N . SER A 1 289 ? -12.810 -6.360 2.055 1.00 97.81 289 SER A N 1
ATOM 2224 C CA . SER A 1 289 ? -11.698 -5.440 1.837 1.00 97.81 289 SER A CA 1
ATOM 2225 C C . SER A 1 289 ? -11.418 -5.388 0.336 1.00 97.81 289 SER A C 1
ATOM 2227 O O . SER A 1 289 ? -11.502 -6.410 -0.345 1.00 97.81 289 SER A O 1
ATOM 2229 N N . GLY A 1 290 ? -11.161 -4.203 -0.196 1.00 96.94 290 GLY A N 1
ATOM 2230 C CA . GLY A 1 290 ? -10.880 -3.970 -1.606 1.00 96.94 290 GLY A CA 1
ATOM 2231 C C . GLY A 1 290 ? -9.786 -2.929 -1.727 1.00 96.94 290 GLY A C 1
ATOM 2232 O O . GLY A 1 290 ? -9.815 -1.924 -1.018 1.00 96.94 290 GLY A O 1
ATOM 2233 N N . ASN A 1 291 ? -8.821 -3.190 -2.598 1.00 95.75 291 ASN A N 1
ATOM 2234 C CA . ASN A 1 291 ? -7.643 -2.362 -2.743 1.00 95.75 291 ASN A CA 1
ATOM 2235 C C . ASN A 1 291 ? -7.275 -2.178 -4.217 1.00 95.75 291 ASN A C 1
ATOM 2237 O O . ASN A 1 291 ? -7.180 -3.161 -4.948 1.00 95.75 291 ASN A O 1
ATOM 2241 N N . TRP A 1 292 ? -7.018 -0.938 -4.625 1.00 95.94 292 TRP A N 1
ATOM 2242 C CA . TRP A 1 292 ? -6.699 -0.568 -6.003 1.00 95.94 292 TRP A CA 1
ATOM 2243 C C . TRP A 1 292 ? -5.456 0.306 -6.016 1.00 95.94 292 TRP A C 1
ATOM 2245 O O . TRP A 1 292 ? -5.447 1.364 -5.382 1.00 95.94 292 TRP A O 1
ATOM 2255 N N . LEU A 1 293 ? -4.425 -0.147 -6.716 1.00 93.69 293 LEU A N 1
ATOM 2256 C CA . LEU A 1 293 ? -3.160 0.554 -6.870 1.00 93.69 293 LEU A CA 1
ATOM 2257 C C . LEU A 1 293 ? -2.939 0.840 -8.346 1.00 93.69 293 LEU A C 1
ATOM 2259 O O . LEU A 1 293 ? -3.035 -0.087 -9.150 1.00 93.69 293 LEU A O 1
ATOM 2263 N N . ASN A 1 294 ? -2.622 2.090 -8.674 1.00 91.94 294 ASN A N 1
ATOM 2264 C CA . ASN A 1 294 ? -2.317 2.475 -10.047 1.00 91.94 294 ASN A CA 1
ATOM 2265 C C . ASN A 1 294 ? -0.919 3.079 -10.151 1.00 91.94 294 ASN A C 1
ATOM 2267 O O . ASN A 1 294 ? -0.517 3.894 -9.311 1.00 91.94 294 ASN A O 1
ATOM 2271 N N . TRP A 1 295 ? -0.229 2.751 -11.239 1.00 89.50 295 TRP A N 1
ATOM 2272 C CA . TRP A 1 295 ? 1.013 3.391 -11.648 1.00 89.50 295 TRP A CA 1
ATOM 2273 C C . TRP A 1 295 ? 0.796 4.098 -12.987 1.00 89.50 295 TRP A C 1
ATOM 2275 O O . TRP A 1 295 ? 0.330 3.535 -13.969 1.00 89.50 295 TRP A O 1
ATOM 2285 N N . ALA A 1 296 ? 1.182 5.367 -13.065 1.00 81.56 296 ALA A N 1
ATOM 2286 C CA . ALA A 1 296 ? 1.104 6.167 -14.284 1.00 81.56 296 ALA A CA 1
ATOM 2287 C C . ALA A 1 296 ? 2.099 5.709 -15.364 1.00 81.56 296 ALA A C 1
ATOM 2289 O O . ALA A 1 296 ? 2.053 6.179 -16.501 1.00 81.56 296 ALA A O 1
ATOM 2290 N N . ASP A 1 297 ? 3.044 4.848 -15.000 1.00 76.38 297 ASP A N 1
ATOM 2291 C CA . ASP A 1 297 ? 4.086 4.323 -15.864 1.00 76.38 297 ASP A CA 1
ATOM 2292 C C . ASP A 1 297 ? 3.799 2.856 -16.150 1.00 76.38 297 ASP A C 1
ATOM 2294 O O . ASP A 1 297 ? 3.931 2.022 -15.262 1.00 76.38 297 ASP A O 1
ATOM 2298 N N . GLY A 1 298 ? 3.431 2.559 -17.399 1.00 76.25 298 GLY A N 1
ATOM 2299 C CA . GLY A 1 298 ? 2.981 1.230 -17.829 1.00 76.25 298 GLY A CA 1
ATOM 2300 C C . GLY A 1 298 ? 4.047 0.136 -17.791 1.00 76.25 298 GLY A C 1
ATOM 2301 O O . GLY A 1 298 ? 3.814 -0.960 -18.288 1.00 76.25 298 GLY A O 1
ATOM 2302 N N . ARG A 1 299 ? 5.233 0.428 -17.250 1.00 74.50 299 ARG A N 1
ATOM 2303 C CA . ARG A 1 299 ? 6.218 -0.595 -16.911 1.00 74.50 299 ARG A CA 1
ATOM 2304 C C . ARG A 1 299 ? 5.923 -1.281 -15.574 1.00 74.50 299 ARG A C 1
ATOM 2306 O O . ARG A 1 299 ? 6.439 -2.370 -15.351 1.00 74.50 299 ARG A O 1
ATOM 2313 N N . PHE A 1 300 ? 5.141 -0.636 -14.715 1.00 82.31 300 PHE A N 1
ATOM 2314 C CA . PHE A 1 300 ? 4.654 -1.176 -13.452 1.00 82.31 300 PHE A CA 1
ATOM 2315 C C . PHE A 1 300 ? 3.240 -1.724 -13.645 1.00 82.31 300 PHE A C 1
ATOM 2317 O O . PHE A 1 300 ? 2.497 -1.258 -14.510 1.00 82.31 300 PHE A O 1
ATOM 2324 N N . GLU A 1 301 ? 2.885 -2.731 -12.859 1.00 85.88 301 GLU A N 1
ATOM 2325 C CA . GLU A 1 301 ? 1.611 -3.432 -12.991 1.00 85.88 301 GLU A CA 1
ATOM 2326 C C . GLU A 1 301 ? 0.605 -2.889 -11.985 1.00 85.88 301 GLU A C 1
ATOM 2328 O O . GLU A 1 301 ? 0.830 -2.972 -10.777 1.00 85.88 301 GLU A O 1
ATOM 2333 N N . ASP A 1 302 ? -0.528 -2.386 -12.472 1.00 90.75 302 ASP A N 1
ATOM 2334 C CA . ASP A 1 302 ? -1.656 -2.025 -11.614 1.00 90.75 302 ASP A CA 1
ATOM 2335 C C . ASP A 1 302 ? -2.125 -3.234 -10.789 1.00 90.75 302 ASP A C 1
ATOM 2337 O O . ASP A 1 302 ? -2.073 -4.379 -11.237 1.00 90.75 302 ASP A O 1
ATOM 2341 N N . TYR A 1 303 ? -2.613 -2.987 -9.573 1.00 91.00 303 TYR A N 1
ATOM 2342 C CA . TYR A 1 303 ? -3.112 -4.039 -8.687 1.00 91.00 303 TYR A CA 1
ATOM 2343 C C . TYR A 1 303 ? -4.563 -3.774 -8.313 1.00 91.00 303 TYR A C 1
ATOM 2345 O O . TYR A 1 303 ? -4.884 -2.741 -7.728 1.00 91.00 303 TYR A O 1
ATOM 2353 N N . ASN A 1 304 ? -5.428 -4.756 -8.570 1.00 95.25 304 ASN A N 1
ATOM 2354 C CA . ASN A 1 304 ? -6.846 -4.714 -8.227 1.00 95.25 304 ASN A CA 1
ATOM 2355 C C . ASN A 1 304 ? -7.202 -5.930 -7.367 1.00 95.25 304 ASN A C 1
ATOM 2357 O O . ASN A 1 304 ? -7.529 -7.003 -7.871 1.00 95.25 304 ASN A O 1
ATOM 2361 N N . GLY A 1 305 ? -7.113 -5.763 -6.050 1.00 94.50 305 GLY A N 1
ATOM 2362 C CA . GLY A 1 305 ? -7.292 -6.841 -5.088 1.00 94.50 305 GLY A CA 1
ATOM 2363 C C . GLY A 1 305 ? -8.602 -6.776 -4.331 1.00 94.50 305 GLY A C 1
ATOM 2364 O O . GLY A 1 305 ? -9.055 -5.708 -3.916 1.00 94.50 305 GLY A O 1
ATOM 2365 N N . TYR A 1 306 ? -9.159 -7.948 -4.048 1.00 97.50 306 TYR A N 1
ATOM 2366 C CA . TYR A 1 306 ? -10.362 -8.100 -3.241 1.00 97.50 306 TYR A CA 1
ATOM 2367 C C . TYR A 1 306 ? -10.143 -9.164 -2.173 1.00 97.50 306 TYR A C 1
ATOM 2369 O O . TYR A 1 306 ? -9.356 -10.095 -2.331 1.00 97.50 306 TYR A O 1
ATOM 2377 N N . GLY A 1 307 ? -10.839 -9.036 -1.057 1.00 97.56 307 GLY A N 1
ATOM 2378 C CA . GLY A 1 307 ? -10.761 -10.013 0.010 1.00 97.56 307 GLY A CA 1
ATOM 2379 C C . GLY A 1 307 ? -11.629 -9.629 1.187 1.00 97.56 307 GLY A C 1
ATOM 2380 O O . GLY A 1 307 ? -12.760 -9.163 1.026 1.00 97.56 307 GLY A O 1
ATOM 2381 N N . GLY A 1 308 ? -11.113 -9.850 2.385 1.00 97.56 308 GLY A N 1
ATOM 2382 C CA . GLY A 1 308 ? -11.891 -9.683 3.593 1.00 97.56 308 GLY A CA 1
ATOM 2383 C C . GLY A 1 308 ? -11.038 -9.453 4.816 1.00 97.56 308 GLY A C 1
ATOM 2384 O O . GLY A 1 308 ? -9.816 -9.596 4.812 1.00 97.56 308 GLY A O 1
ATOM 2385 N N . PHE A 1 309 ? -11.724 -9.094 5.887 1.00 98.12 309 PHE A N 1
ATOM 2386 C CA . PHE A 1 309 ? -11.081 -8.829 7.153 1.00 98.12 309 PHE A CA 1
ATOM 2387 C C . PHE A 1 309 ? -11.858 -9.414 8.317 1.00 98.12 309 PHE A C 1
ATOM 2389 O O . PHE A 1 309 ? -13.074 -9.618 8.259 1.00 98.12 309 PHE A O 1
ATOM 2396 N N . VAL A 1 310 ? -11.121 -9.641 9.398 1.00 97.56 310 VAL A N 1
ATOM 2397 C CA . VAL A 1 310 ? -11.643 -10.039 10.697 1.00 97.56 310 VAL A CA 1
ATOM 2398 C C . VAL A 1 310 ? -11.020 -9.139 11.754 1.00 97.56 310 VAL A C 1
ATOM 2400 O O . VAL A 1 310 ? -9.800 -9.008 11.830 1.00 97.56 310 VAL A O 1
ATOM 2403 N N . ALA A 1 311 ? -11.856 -8.531 12.586 1.00 94.25 311 ALA A N 1
ATOM 2404 C CA . ALA A 1 311 ? -11.424 -7.756 13.739 1.00 94.25 311 ALA A CA 1
ATOM 2405 C C . ALA A 1 311 ? -12.030 -8.347 15.012 1.00 94.25 311 ALA A C 1
ATOM 2407 O O . ALA A 1 311 ? -13.251 -8.419 15.175 1.00 94.25 311 ALA A O 1
ATOM 2408 N N . TRP A 1 312 ? -11.161 -8.791 15.913 1.00 92.50 312 TRP A N 1
ATOM 2409 C CA . TRP A 1 312 ? -11.517 -9.386 17.190 1.00 92.50 312 TRP A CA 1
ATOM 2410 C C . TRP A 1 312 ? -11.102 -8.470 18.340 1.00 92.50 312 TRP A C 1
ATOM 2412 O O . TRP A 1 312 ? -9.956 -8.040 18.418 1.00 92.50 312 TRP A O 1
ATOM 2422 N N . ASN A 1 313 ? -12.029 -8.183 19.249 1.00 86.50 313 ASN A N 1
ATOM 2423 C CA . ASN A 1 313 ? -11.814 -7.336 20.416 1.00 86.50 313 ASN A CA 1
ATOM 2424 C C . ASN A 1 313 ? -12.123 -8.138 21.687 1.00 86.50 313 ASN A C 1
ATOM 2426 O O . ASN A 1 313 ? -13.222 -8.668 21.843 1.00 86.50 313 ASN A O 1
ATOM 2430 N N . TYR A 1 314 ? -11.178 -8.221 22.619 1.00 83.50 314 TYR A N 1
ATOM 2431 C CA . TYR A 1 314 ? -11.347 -8.902 23.898 1.00 83.50 314 TYR A CA 1
ATOM 2432 C C . TYR A 1 314 ? -10.788 -8.064 25.050 1.00 83.50 314 TYR A C 1
ATOM 2434 O O . TYR A 1 314 ? -9.583 -8.022 25.299 1.00 83.50 314 TYR A O 1
ATOM 2442 N N . GLY A 1 315 ? -11.693 -7.409 25.782 1.00 80.94 315 GLY A N 1
ATOM 2443 C CA . GLY A 1 315 ? -11.318 -6.473 26.840 1.00 80.94 315 GLY A CA 1
ATOM 2444 C C . GLY A 1 315 ? -10.586 -5.270 26.251 1.00 80.94 315 GLY A C 1
ATOM 2445 O O . GLY A 1 315 ? -11.149 -4.561 25.421 1.00 80.94 315 GLY A O 1
ATOM 2446 N N . ASP A 1 316 ? -9.339 -5.085 26.670 1.00 81.56 316 ASP A N 1
ATOM 2447 C CA . ASP A 1 316 ? -8.454 -4.019 26.194 1.00 81.56 316 ASP A CA 1
ATOM 2448 C C . ASP A 1 316 ? -7.644 -4.422 24.951 1.00 81.56 316 ASP A C 1
ATOM 2450 O O . ASP A 1 316 ? -6.968 -3.584 24.366 1.00 81.56 316 ASP A O 1
ATOM 2454 N N . LEU A 1 317 ? -7.694 -5.692 24.535 1.00 85.38 317 LEU A N 1
ATOM 2455 C CA . LEU A 1 317 ? -6.941 -6.204 23.391 1.00 85.38 317 LEU A CA 1
ATOM 2456 C C . LEU A 1 317 ? -7.795 -6.181 22.119 1.00 85.38 317 LEU A C 1
ATOM 2458 O O . LEU A 1 317 ? -8.912 -6.697 22.113 1.00 85.38 317 LEU A O 1
ATOM 2462 N N . ALA A 1 318 ? -7.240 -5.672 21.025 1.00 88.62 318 ALA A N 1
ATOM 2463 C CA . ALA A 1 318 ? -7.801 -5.771 19.685 1.00 88.62 318 ALA A CA 1
ATOM 2464 C C . ALA A 1 318 ? -6.803 -6.450 18.741 1.00 88.62 318 ALA A C 1
ATOM 2466 O O . ALA A 1 318 ? -5.615 -6.138 18.761 1.00 88.62 318 ALA A O 1
ATOM 2467 N N . VAL A 1 319 ? -7.292 -7.362 17.904 1.00 92.75 319 VAL A N 1
ATOM 2468 C CA . VAL A 1 319 ? -6.531 -8.046 16.855 1.00 92.75 319 VAL A CA 1
ATOM 2469 C C . VAL A 1 319 ? -7.294 -7.902 15.548 1.00 92.75 319 VAL A C 1
ATOM 2471 O O . VAL A 1 319 ? -8.435 -8.343 15.438 1.00 92.75 319 VAL A O 1
ATOM 2474 N N . ASN A 1 320 ? -6.666 -7.289 14.555 1.00 94.00 320 ASN A N 1
ATOM 2475 C CA . ASN A 1 320 ? -7.231 -7.068 13.233 1.00 94.00 320 ASN A CA 1
ATOM 2476 C C . ASN A 1 320 ? -6.391 -7.817 12.210 1.00 94.00 320 ASN A C 1
ATOM 2478 O O . ASN A 1 320 ? -5.171 -7.678 12.213 1.00 94.00 320 ASN A O 1
ATOM 2482 N N . VAL A 1 321 ? -7.046 -8.567 11.336 1.00 96.75 321 VAL A N 1
ATOM 2483 C CA . VAL A 1 321 ? -6.429 -9.254 10.204 1.00 96.75 321 VAL A CA 1
ATOM 2484 C C . VAL A 1 321 ? -7.164 -8.821 8.945 1.00 96.75 321 VAL A C 1
ATOM 2486 O O . VAL A 1 321 ? -8.391 -8.897 8.897 1.00 96.75 321 VAL A O 1
ATOM 2489 N N . ASP A 1 322 ? -6.427 -8.362 7.943 1.00 96.44 322 ASP A N 1
ATOM 2490 C CA . ASP A 1 322 ? -6.933 -8.047 6.608 1.00 96.44 322 ASP A CA 1
ATOM 2491 C C . ASP A 1 322 ? -6.136 -8.825 5.574 1.00 96.44 322 ASP A C 1
ATOM 2493 O O . ASP A 1 322 ? -4.912 -8.885 5.681 1.00 96.44 322 ASP A O 1
ATOM 2497 N N . LEU A 1 323 ? -6.824 -9.413 4.601 1.00 96.56 323 LEU A N 1
ATOM 2498 C CA . LEU A 1 323 ? -6.213 -10.099 3.474 1.00 96.56 323 LEU A CA 1
ATOM 2499 C C . LEU A 1 323 ? -6.965 -9.712 2.201 1.00 96.56 323 LEU A C 1
ATOM 2501 O O . LEU A 1 323 ? -8.190 -9.836 2.136 1.00 96.56 323 LEU A O 1
ATOM 2505 N N . THR A 1 324 ? -6.228 -9.312 1.170 1.00 94.69 324 THR A N 1
ATOM 2506 C CA . THR A 1 324 ? -6.746 -9.150 -0.193 1.00 94.69 324 THR A CA 1
ATOM 2507 C C . THR A 1 324 ? -5.844 -9.865 -1.182 1.00 94.69 324 THR A C 1
ATOM 2509 O O . THR A 1 324 ? -4.635 -9.962 -0.974 1.00 94.69 324 THR A O 1
ATOM 2512 N N . HIS A 1 325 ? -6.454 -10.377 -2.239 1.00 94.88 325 HIS A N 1
ATOM 2513 C CA . HIS A 1 325 ? -5.783 -11.082 -3.316 1.00 94.88 325 HIS A CA 1
ATOM 2514 C C . HIS A 1 325 ? -6.256 -10.486 -4.645 1.00 94.88 325 HIS A C 1
ATOM 2516 O O . HIS A 1 325 ? -7.456 -10.255 -4.828 1.00 94.88 325 HIS A O 1
ATOM 2522 N N . GLY A 1 326 ? -5.314 -10.185 -5.527 1.00 92.00 326 GLY A N 1
ATOM 2523 C CA . GLY A 1 326 ? -5.538 -9.787 -6.918 1.00 92.00 326 GLY A CA 1
ATOM 2524 C C . GLY A 1 326 ? -4.757 -10.717 -7.843 1.00 92.00 326 GLY A C 1
ATOM 2525 O O . GLY A 1 326 ? -4.029 -11.559 -7.330 1.00 92.00 326 GLY A O 1
ATOM 2526 N N . ASP A 1 327 ? -4.945 -10.563 -9.159 1.00 83.06 327 ASP A N 1
ATOM 2527 C CA . ASP A 1 327 ? -4.336 -11.315 -10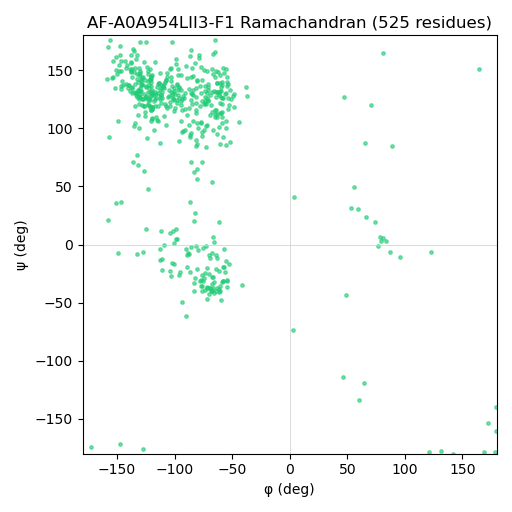.276 1.00 83.06 327 ASP A CA 1
ATOM 2528 C C . ASP A 1 327 ? -3.397 -12.467 -9.871 1.00 83.06 327 ASP A C 1
ATOM 2530 O O . ASP A 1 327 ? -3.787 -13.634 -9.944 1.00 83.06 327 ASP A O 1
ATOM 2534 N N . ASP A 1 328 ? -2.199 -12.142 -9.390 1.00 84.50 328 ASP A N 1
ATOM 2535 C CA . ASP A 1 328 ? -1.233 -13.066 -8.797 1.00 84.50 328 ASP A CA 1
ATOM 2536 C C . ASP A 1 328 ? -0.720 -12.643 -7.409 1.00 84.50 328 ASP A C 1
ATOM 2538 O O . ASP A 1 328 ? -0.054 -13.439 -6.744 1.00 84.50 328 ASP A O 1
ATOM 2542 N N . LYS A 1 329 ? -1.087 -11.447 -6.928 1.00 86.06 329 LYS A N 1
ATOM 2543 C CA . LYS A 1 329 ? -0.506 -10.848 -5.720 1.00 86.06 329 LYS A CA 1
ATOM 2544 C C . LYS A 1 329 ? -1.382 -10.997 -4.490 1.00 86.06 329 LYS A C 1
ATOM 2546 O O . LYS A 1 329 ? -2.585 -10.725 -4.514 1.00 86.06 329 LYS A O 1
ATOM 2551 N N . THR A 1 330 ? -0.780 -11.386 -3.366 1.00 89.81 330 THR A N 1
ATOM 2552 C CA . THR A 1 330 ? -1.465 -11.409 -2.060 1.00 89.81 330 THR A CA 1
ATOM 2553 C C . THR A 1 330 ? -0.893 -10.357 -1.128 1.00 89.81 330 THR A C 1
ATOM 2555 O O . THR A 1 330 ? 0.318 -10.241 -0.963 1.00 89.81 330 THR A O 1
ATOM 2558 N N . ARG A 1 331 ? -1.780 -9.622 -0.458 1.00 89.69 331 ARG A N 1
ATOM 2559 C CA . ARG A 1 331 ? -1.401 -8.615 0.532 1.00 89.69 331 ARG A CA 1
ATOM 2560 C C . ARG A 1 331 ? -2.288 -8.675 1.754 1.00 89.69 331 ARG A C 1
ATOM 2562 O O . ARG A 1 331 ? -3.447 -9.092 1.690 1.00 89.69 331 ARG A O 1
ATOM 2569 N N . GLY A 1 332 ? -1.773 -8.166 2.855 1.00 90.44 332 GLY A N 1
ATOM 2570 C CA . GLY A 1 332 ? -2.558 -8.035 4.058 1.00 90.44 332 GLY A CA 1
ATOM 2571 C C . GLY A 1 332 ? -1.779 -7.478 5.222 1.00 90.44 332 GLY A C 1
ATOM 2572 O O . GLY A 1 332 ? -0.596 -7.158 5.138 1.00 90.44 332 GLY A O 1
ATOM 2573 N N . PHE A 1 333 ? -2.461 -7.374 6.349 1.00 94.25 333 PHE A N 1
ATOM 2574 C CA . PHE A 1 333 ? -1.825 -6.947 7.577 1.00 94.25 333 PHE A CA 1
ATOM 2575 C C . PHE A 1 333 ? -2.459 -7.591 8.795 1.00 94.25 333 PHE A C 1
ATOM 2577 O O . PHE A 1 333 ? -3.640 -7.945 8.812 1.00 94.25 333 PHE A O 1
ATOM 2584 N N . VAL A 1 334 ? -1.650 -7.684 9.843 1.00 93.94 334 VAL A N 1
ATOM 2585 C CA . VAL A 1 334 ? -2.073 -8.027 11.193 1.00 93.94 334 VAL A CA 1
ATOM 2586 C C . VAL A 1 334 ? -1.750 -6.847 12.095 1.00 93.94 334 VAL A C 1
ATOM 2588 O O . VAL A 1 334 ? -0.603 -6.420 12.179 1.00 93.94 334 VAL A O 1
ATOM 2591 N N . ASN A 1 335 ? -2.750 -6.315 12.790 1.00 92.62 335 ASN A N 1
ATOM 2592 C CA . ASN A 1 335 ? -2.584 -5.221 13.741 1.00 92.62 335 ASN A CA 1
ATOM 2593 C C . ASN A 1 335 ? -3.106 -5.638 15.117 1.00 92.62 335 ASN A C 1
ATOM 2595 O O . ASN A 1 335 ? -4.268 -6.023 15.254 1.00 92.62 335 ASN A O 1
ATOM 2599 N N . VAL A 1 336 ? -2.245 -5.542 16.126 1.00 91.69 336 VAL A N 1
ATOM 2600 C CA . VAL A 1 336 ? -2.556 -5.820 17.526 1.00 91.69 336 VAL A CA 1
ATOM 2601 C C . VAL A 1 336 ? -2.487 -4.515 18.308 1.00 91.69 336 VAL A C 1
ATOM 2603 O O . VAL A 1 336 ? -1.463 -3.836 18.288 1.00 91.69 336 VAL A O 1
ATOM 2606 N N . ALA A 1 337 ? -3.555 -4.172 19.020 1.00 88.50 337 ALA A N 1
ATOM 2607 C CA . ALA A 1 337 ? -3.634 -2.962 19.829 1.00 88.50 337 ALA A CA 1
ATOM 2608 C C . ALA A 1 337 ? -4.085 -3.272 21.259 1.00 88.50 337 ALA A C 1
ATOM 2610 O O . ALA A 1 337 ? -4.933 -4.134 21.480 1.00 88.50 337 ALA A O 1
ATOM 2611 N N . TYR A 1 338 ? -3.522 -2.551 22.224 1.00 86.19 338 TYR A N 1
ATOM 2612 C CA . TYR A 1 338 ? -3.875 -2.597 23.635 1.00 86.19 338 TYR A CA 1
ATOM 2613 C C . TYR A 1 338 ? -4.361 -1.218 24.092 1.00 86.19 338 TYR A C 1
ATOM 2615 O O . TYR A 1 338 ? -3.591 -0.255 24.077 1.00 86.19 338 TYR A O 1
ATOM 2623 N N . THR A 1 339 ? -5.623 -1.120 24.505 1.00 82.94 339 THR A N 1
ATOM 2624 C CA . THR A 1 339 ? -6.235 0.120 24.995 1.00 82.94 339 THR A CA 1
ATOM 2625 C C . THR A 1 339 ? -5.977 0.319 26.488 1.00 82.94 339 THR A C 1
ATOM 2627 O O . THR A 1 339 ? -6.253 -0.555 27.307 1.00 82.94 339 THR A O 1
ATOM 2630 N N . PHE A 1 340 ? -5.507 1.498 26.887 1.00 78.00 340 PHE A N 1
ATOM 2631 C CA . PHE A 1 340 ? -5.358 1.844 28.298 1.00 78.00 340 PHE A CA 1
ATOM 2632 C C . PHE A 1 340 ? -6.672 2.358 28.902 1.00 78.00 340 PHE A C 1
ATOM 2634 O O . PHE A 1 340 ? -7.454 3.055 28.264 1.00 78.00 340 PHE A O 1
ATOM 2641 N N . GLY A 1 341 ? -6.907 2.035 30.179 1.00 65.19 341 GLY A N 1
ATOM 2642 C CA . GLY A 1 341 ? -8.021 2.596 30.958 1.00 65.19 341 GLY A CA 1
ATOM 2643 C C . GLY A 1 341 ? -9.391 1.939 30.736 1.00 65.19 341 GLY A C 1
ATOM 2644 O O . GLY A 1 341 ? -10.379 2.389 31.318 1.00 65.19 341 GLY A O 1
ATOM 2645 N N . GLY A 1 342 ? -9.473 0.850 29.967 1.00 50.66 342 GLY A N 1
ATOM 2646 C CA . GLY A 1 342 ? -10.726 0.216 29.561 1.00 50.66 342 GLY A CA 1
ATOM 2647 C C . GLY A 1 342 ? -11.345 -0.746 30.579 1.00 50.66 342 GLY A C 1
ATOM 2648 O O . GLY A 1 342 ? -11.660 -1.892 30.274 1.00 50.66 342 GLY A O 1
ATOM 2649 N N . ARG A 1 343 ? -11.733 -0.261 31.766 1.00 47.12 343 ARG A N 1
ATOM 2650 C CA . ARG A 1 343 ? -12.936 -0.846 32.398 1.00 47.12 343 ARG A CA 1
ATOM 2651 C C . ARG A 1 343 ? -14.160 -0.286 31.686 1.00 47.12 343 ARG A C 1
ATOM 2653 O O . ARG A 1 343 ? -14.872 0.551 32.232 1.00 47.12 343 ARG A O 1
ATOM 2660 N N . ARG A 1 344 ? -14.370 -0.718 30.440 1.00 55.66 344 ARG A N 1
ATOM 2661 C CA . ARG A 1 344 ? -15.494 -0.263 29.622 1.00 55.66 344 ARG A CA 1
ATOM 2662 C C . ARG A 1 344 ? -16.785 -0.817 30.229 1.00 55.66 344 ARG A C 1
ATOM 2664 O O . ARG A 1 344 ? -16.920 -2.041 30.339 1.00 55.66 344 ARG A O 1
ATOM 2671 N N . PRO A 1 345 ? -17.738 0.030 30.654 1.00 46.91 345 PRO A N 1
ATOM 2672 C CA . PRO A 1 345 ? -19.075 -0.456 30.930 1.00 46.91 345 PRO A CA 1
ATOM 2673 C C . PRO A 1 345 ? -19.582 -1.074 29.628 1.00 46.91 345 PRO A C 1
ATOM 2675 O O . PRO A 1 345 ? -19.624 -0.398 28.603 1.00 46.91 345 PRO A O 1
ATOM 2678 N N . ARG A 1 346 ? -19.936 -2.363 29.646 1.00 54.09 346 ARG A N 1
ATOM 2679 C CA . ARG A 1 346 ? -20.730 -2.937 28.559 1.00 54.09 346 ARG A CA 1
ATOM 2680 C C . ARG A 1 346 ? -22.022 -2.131 28.528 1.00 54.09 346 ARG A C 1
ATOM 2682 O O . ARG A 1 346 ? -22.840 -2.275 29.440 1.00 54.09 346 ARG A O 1
ATOM 2689 N N . LEU A 1 347 ? -22.152 -1.237 27.549 1.00 55.78 347 LEU A N 1
ATOM 2690 C CA . LEU A 1 347 ? -23.399 -0.524 27.320 1.00 55.78 347 LEU A CA 1
ATOM 2691 C C . LEU A 1 347 ? -24.502 -1.560 27.145 1.00 55.78 347 LEU A C 1
ATOM 2693 O O . LEU A 1 347 ? -24.237 -2.679 26.716 1.00 55.78 347 LEU A O 1
ATOM 2697 N N . LYS A 1 348 ? -25.728 -1.210 27.511 1.00 59.56 348 LYS A N 1
ATOM 2698 C CA . LYS A 1 348 ? -26.904 -2.022 27.214 1.00 59.56 348 LYS A CA 1
ATOM 2699 C C . LYS A 1 348 ? -27.728 -1.288 26.163 1.00 59.56 348 LYS A C 1
ATOM 2701 O O . LYS A 1 348 ? -27.869 -0.077 26.287 1.00 59.56 348 LYS A O 1
ATOM 2706 N N . ASN A 1 349 ? -28.218 -1.984 25.138 1.00 60.06 349 ASN A N 1
ATOM 2707 C CA . ASN A 1 349 ? -29.068 -1.400 24.101 1.00 60.06 349 ASN A CA 1
ATOM 2708 C C . ASN A 1 349 ? -30.387 -0.941 24.732 1.00 60.06 349 ASN A C 1
ATOM 2710 O O . ASN A 1 349 ? -30.654 -1.199 25.910 1.00 60.06 349 ASN A O 1
ATOM 2714 N N . ALA A 1 350 ? -31.247 -0.312 23.932 1.00 56.38 350 ALA A N 1
ATOM 2715 C CA . ALA A 1 350 ? -32.603 0.053 24.347 1.00 56.38 350 ALA A CA 1
ATOM 2716 C C . ALA A 1 350 ? -33.421 -1.134 24.916 1.00 56.38 350 ALA A C 1
ATOM 2718 O O . ALA A 1 350 ? -34.412 -0.922 25.608 1.00 56.38 350 ALA A O 1
ATOM 2719 N N . TYR A 1 351 ? -32.990 -2.378 24.671 1.00 61.84 351 TYR A N 1
ATOM 2720 C CA . TYR A 1 351 ? -33.604 -3.616 25.154 1.00 61.84 351 TYR A CA 1
ATOM 2721 C C . TYR A 1 351 ? -32.913 -4.213 26.397 1.00 61.84 351 TYR A C 1
ATOM 2723 O O . TYR A 1 351 ? -33.281 -5.294 26.852 1.00 61.84 351 TYR A O 1
ATOM 2731 N N . GLY A 1 352 ? -31.916 -3.534 26.974 1.00 65.69 352 GLY A N 1
ATOM 2732 C CA . GLY A 1 352 ? -31.188 -4.008 28.154 1.00 65.69 352 GLY A CA 1
ATOM 2733 C C . GLY A 1 352 ? -30.118 -5.074 27.869 1.00 65.69 352 GLY A C 1
ATOM 2734 O O . GLY A 1 352 ? -29.483 -5.563 28.811 1.00 65.69 352 GLY A O 1
ATOM 2735 N N . GLU A 1 353 ? -29.890 -5.428 26.604 1.00 67.50 353 GLU A N 1
ATOM 2736 C CA . GLU A 1 353 ? -28.881 -6.399 26.177 1.00 67.50 353 GLU A CA 1
ATOM 2737 C C . GLU A 1 353 ? -27.524 -5.714 25.993 1.00 67.50 353 GLU A C 1
ATOM 2739 O O . GLU A 1 353 ? -27.490 -4.586 25.518 1.00 67.50 353 GLU A O 1
ATOM 2744 N N . PRO A 1 354 ? -26.391 -6.356 26.310 1.00 59.88 354 PRO A N 1
ATOM 2745 C CA . PRO A 1 354 ? -25.074 -5.770 26.071 1.00 59.88 354 PRO A CA 1
ATOM 2746 C C . PRO A 1 354 ? -24.898 -5.308 24.607 1.00 59.88 354 PRO A C 1
ATOM 2748 O O . PRO A 1 354 ? -24.983 -6.130 23.696 1.00 59.88 354 PRO A O 1
ATOM 2751 N N . ILE A 1 355 ? -24.640 -4.014 24.382 1.00 58.84 355 ILE A N 1
ATOM 2752 C CA . ILE A 1 355 ? -24.252 -3.448 23.083 1.00 58.84 355 ILE A CA 1
ATOM 2753 C C . ILE A 1 355 ? -22.824 -3.879 22.756 1.00 58.84 355 ILE A C 1
ATOM 2755 O O . ILE A 1 355 ? -21.980 -4.086 23.634 1.00 58.84 355 ILE A O 1
ATOM 2759 N N . VAL A 1 356 ? -22.604 -4.000 21.453 1.00 56.03 356 VAL A N 1
ATOM 2760 C CA . VAL A 1 356 ? -21.334 -4.151 20.747 1.00 56.03 356 VAL A CA 1
ATOM 2761 C C . VAL A 1 356 ? -20.218 -3.297 21.371 1.00 56.03 356 VAL A C 1
ATOM 2763 O O . VAL A 1 356 ? -20.421 -2.149 21.754 1.00 56.03 356 VAL A O 1
ATOM 2766 N N . VAL A 1 357 ? -19.036 -3.903 21.521 1.00 56.75 357 VAL A N 1
ATOM 2767 C CA . VAL A 1 357 ? -17.979 -3.562 22.501 1.00 56.75 357 VAL A CA 1
ATOM 2768 C C . VAL A 1 357 ? -17.059 -2.419 22.050 1.00 56.75 357 VAL A C 1
ATOM 2770 O O . VAL A 1 357 ? -15.980 -2.189 22.600 1.00 56.75 357 VAL A O 1
ATOM 2773 N N . GLU A 1 358 ? -17.525 -1.611 21.110 1.00 64.62 358 GLU A N 1
ATOM 2774 C CA . GLU A 1 358 ? -16.910 -0.331 20.813 1.00 64.62 358 GLU A CA 1
ATOM 2775 C C . GLU A 1 358 ? -17.945 0.757 21.044 1.00 64.62 358 GLU A C 1
ATOM 2777 O O . GLU A 1 358 ? -18.905 0.881 20.286 1.00 64.62 358 GLU A O 1
ATOM 2782 N N . HIS A 1 359 ? -17.772 1.528 22.125 1.00 69.06 359 HIS A N 1
ATOM 2783 C CA . HIS A 1 359 ? -18.575 2.728 22.303 1.00 69.06 359 HIS A CA 1
ATOM 2784 C C . HIS A 1 359 ? -18.417 3.554 21.017 1.00 69.06 359 HIS A C 1
ATOM 2786 O O . HIS A 1 359 ? -17.304 3.648 20.507 1.00 69.06 359 HIS A O 1
ATOM 2792 N N . PRO A 1 360 ? -19.458 4.171 20.451 1.00 71.50 360 PRO A N 1
ATOM 2793 C CA . PRO A 1 360 ? -19.283 4.905 19.196 1.00 71.50 360 PRO A CA 1
ATOM 2794 C C . PRO A 1 360 ? -18.236 6.035 19.295 1.00 71.50 360 PRO A C 1
ATOM 2796 O O . PRO A 1 360 ? -17.454 6.269 18.376 1.00 71.50 360 PRO A O 1
ATOM 2799 N N . ARG A 1 361 ? -18.128 6.645 20.483 1.00 71.12 361 ARG A N 1
ATOM 2800 C CA . ARG A 1 361 ? -16.994 7.492 20.909 1.00 71.12 361 ARG A CA 1
ATOM 2801 C C . ARG A 1 361 ? -15.620 6.816 20.800 1.00 71.12 361 ARG A C 1
ATOM 2803 O O . ARG A 1 361 ? -14.651 7.480 20.475 1.00 71.12 361 ARG A O 1
ATOM 2810 N N . ASP A 1 362 ? -15.499 5.525 21.073 1.00 77.00 362 ASP A N 1
ATOM 2811 C CA . ASP A 1 362 ? -14.240 4.810 20.875 1.00 77.00 362 ASP A CA 1
ATOM 2812 C C . ASP A 1 362 ? -13.911 4.647 19.390 1.00 77.00 362 ASP A C 1
ATOM 2814 O O . ASP A 1 362 ? -12.783 4.893 18.971 1.00 77.00 362 ASP A O 1
ATOM 2818 N N . TRP A 1 363 ? -14.915 4.300 18.586 1.00 86.25 363 TRP A N 1
ATOM 2819 C CA . TRP A 1 363 ? -14.748 4.155 17.141 1.00 86.25 363 TRP A CA 1
ATOM 2820 C C . TRP A 1 363 ? -14.309 5.471 16.483 1.00 86.25 363 TRP A C 1
ATOM 2822 O O . TRP A 1 363 ? -13.455 5.483 15.588 1.00 86.25 363 TRP A O 1
ATOM 2832 N N . ILE A 1 364 ? -14.848 6.600 16.960 1.00 86.38 364 ILE A N 1
ATOM 2833 C CA . ILE A 1 364 ? -14.508 7.927 16.441 1.00 86.38 364 ILE A CA 1
ATOM 2834 C C . ILE A 1 364 ? -13.064 8.329 16.750 1.00 86.38 364 ILE A C 1
ATOM 2836 O O . ILE A 1 364 ? -12.474 9.106 15.998 1.00 86.38 364 ILE A O 1
ATOM 2840 N N . THR A 1 365 ? -12.498 7.808 17.845 1.00 83.31 365 THR A N 1
ATOM 2841 C CA . THR A 1 365 ? -11.139 8.130 18.288 1.00 83.31 365 THR A CA 1
ATOM 2842 C C . THR A 1 365 ? -10.101 7.094 17.876 1.00 83.31 365 THR A C 1
ATOM 2844 O O . THR A 1 365 ? -8.923 7.274 18.179 1.00 83.31 365 THR A O 1
ATOM 2847 N N . LYS A 1 366 ? -10.487 6.083 17.091 1.00 88.44 366 LYS A N 1
ATOM 2848 C CA . LYS A 1 366 ? -9.565 5.242 16.314 1.00 88.44 366 LYS A CA 1
ATOM 2849 C C . LYS A 1 366 ? -9.320 5.825 14.919 1.00 88.44 366 LYS A C 1
ATOM 2851 O O . LYS A 1 366 ? -10.209 6.482 14.378 1.00 88.44 366 LYS A O 1
ATOM 2856 N N . PRO A 1 367 ? -8.173 5.554 14.283 1.00 91.31 367 PRO A N 1
ATOM 2857 C CA . PRO A 1 367 ? -7.965 5.887 12.875 1.00 91.31 367 PRO A CA 1
ATOM 2858 C C . PRO A 1 367 ? -8.901 5.082 11.966 1.00 91.31 367 PRO A C 1
ATOM 2860 O O . PRO A 1 367 ? -9.515 4.098 12.382 1.00 91.31 367 PRO A O 1
ATOM 2863 N N . VAL A 1 368 ? -9.020 5.504 10.708 1.00 92.88 368 VAL A N 1
ATOM 2864 C CA . VAL A 1 368 ? -9.526 4.622 9.646 1.00 92.88 368 VAL A CA 1
ATOM 2865 C C . VAL A 1 368 ? -8.525 3.479 9.499 1.00 92.88 368 VAL A C 1
ATOM 2867 O O . VAL A 1 368 ? -7.319 3.717 9.388 1.00 92.88 368 VAL A O 1
ATOM 2870 N N . MET A 1 369 ? -9.000 2.239 9.563 1.00 92.06 369 MET A N 1
ATOM 2871 C CA . MET A 1 369 ? -8.107 1.093 9.460 1.00 92.06 369 MET A CA 1
ATOM 2872 C C . MET A 1 369 ? -7.698 0.890 8.001 1.00 92.06 369 MET A C 1
ATOM 2874 O O . MET A 1 369 ? -8.550 0.726 7.133 1.00 92.06 369 MET A O 1
ATOM 2878 N N . ARG A 1 370 ? -6.390 0.892 7.752 1.00 93.50 370 ARG A N 1
ATOM 2879 C CA . ARG A 1 370 ? -5.777 0.827 6.423 1.00 93.50 370 ARG A CA 1
ATOM 2880 C C . ARG A 1 370 ? -4.408 0.159 6.508 1.00 93.50 370 ARG A C 1
ATOM 2882 O O . ARG A 1 370 ? -3.802 0.132 7.583 1.00 93.50 370 ARG A O 1
ATOM 2889 N N . ASP A 1 371 ? -3.922 -0.309 5.372 1.00 92.88 371 ASP A N 1
ATOM 2890 C CA . ASP A 1 371 ? -2.536 -0.707 5.182 1.00 92.88 371 ASP A CA 1
ATOM 2891 C C . ASP A 1 371 ? -1.639 0.543 5.135 1.00 92.88 371 ASP A C 1
ATOM 2893 O O . ASP A 1 371 ? -1.840 1.457 4.322 1.00 92.88 371 ASP A O 1
ATOM 2897 N N . VAL A 1 372 ? -0.681 0.601 6.063 1.00 92.75 372 VAL A N 1
ATOM 2898 C CA . VAL A 1 372 ? 0.251 1.729 6.206 1.00 92.75 372 VAL A CA 1
ATOM 2899 C C . VAL A 1 372 ? 1.512 1.561 5.369 1.00 92.75 372 VAL A C 1
ATOM 2901 O O . VAL A 1 372 ? 2.267 2.517 5.283 1.00 92.75 372 VAL A O 1
ATOM 2904 N N . SER A 1 373 ? 1.736 0.391 4.761 1.00 91.88 373 SER A N 1
ATOM 2905 C CA . SER A 1 373 ? 2.894 0.161 3.895 1.00 91.88 373 SER A CA 1
ATOM 2906 C C . SER A 1 373 ? 2.872 1.076 2.668 1.00 91.88 373 SER A C 1
ATOM 2908 O O . SER A 1 373 ? 1.804 1.456 2.158 1.00 91.88 373 SER A O 1
ATOM 2910 N N . LEU A 1 374 ? 4.062 1.444 2.193 1.00 88.56 374 LEU A N 1
ATOM 2911 C CA . LEU A 1 374 ? 4.211 2.108 0.907 1.00 88.56 374 LEU A CA 1
ATOM 2912 C C . LEU A 1 374 ? 4.187 1.042 -0.180 1.00 88.56 374 LEU A C 1
ATOM 2914 O O . LEU A 1 374 ? 4.919 0.062 -0.137 1.00 88.56 374 LEU A O 1
ATOM 2918 N N . GLN A 1 375 ? 3.308 1.223 -1.156 1.00 88.25 375 GLN A N 1
ATOM 2919 C CA . GLN A 1 375 ? 3.141 0.254 -2.230 1.00 88.25 375 GLN A CA 1
ATOM 2920 C C . GLN A 1 375 ? 4.239 0.487 -3.260 1.00 88.25 375 GLN A C 1
ATOM 2922 O O . GLN A 1 375 ? 4.057 1.263 -4.195 1.00 88.25 375 GLN A O 1
ATOM 2927 N N . VAL A 1 376 ? 5.404 -0.104 -3.024 1.00 87.25 376 VAL A N 1
ATOM 2928 C CA . VAL A 1 376 ? 6.559 0.005 -3.913 1.00 87.25 376 VAL A CA 1
ATOM 2929 C C . VAL A 1 376 ? 6.586 -1.203 -4.831 1.00 87.25 376 VAL A C 1
ATOM 2931 O O . VAL A 1 376 ? 6.369 -2.319 -4.369 1.00 87.25 376 VAL A O 1
ATOM 2934 N N . GLN A 1 377 ? 6.815 -0.943 -6.119 1.00 85.50 377 GLN A N 1
ATOM 2935 C CA . GLN A 1 377 ? 7.149 -1.971 -7.091 1.00 85.50 377 GLN A CA 1
ATOM 2936 C C . GLN A 1 377 ? 8.604 -1.854 -7.533 1.00 85.50 377 GLN A C 1
ATOM 2938 O O . GLN A 1 377 ? 9.106 -0.753 -7.798 1.00 85.50 377 GLN A O 1
ATOM 2943 N N . GLN A 1 378 ? 9.253 -3.006 -7.633 1.00 81.81 378 GLN A N 1
ATOM 2944 C CA . GLN A 1 378 ? 10.609 -3.186 -8.098 1.00 81.81 378 GLN A CA 1
ATOM 2945 C C . GLN A 1 378 ? 10.588 -3.739 -9.521 1.00 81.81 378 GLN A C 1
ATOM 2947 O O . GLN A 1 378 ? 10.155 -4.861 -9.767 1.00 81.81 378 GLN A O 1
ATOM 2952 N N . GLN A 1 379 ? 11.165 -2.990 -10.456 1.00 78.0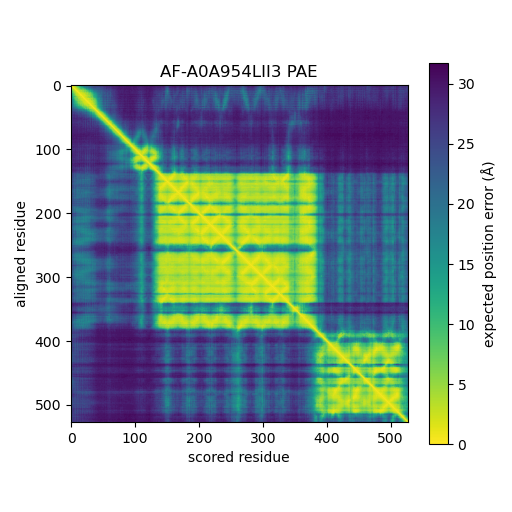6 379 GLN A N 1
ATOM 2953 C CA . GLN A 1 379 ? 11.382 -3.475 -11.810 1.00 78.06 379 GLN A CA 1
ATOM 2954 C C . GLN A 1 379 ? 12.869 -3.536 -12.130 1.00 78.06 379 GLN A C 1
ATOM 2956 O O . GLN A 1 379 ? 13.567 -2.518 -12.128 1.00 78.06 379 GLN A O 1
ATOM 2961 N N . GLN A 1 380 ? 13.352 -4.739 -12.434 1.00 68.12 380 GLN A N 1
ATOM 2962 C CA . GLN A 1 380 ? 14.687 -4.916 -12.985 1.00 68.12 380 GLN A CA 1
ATOM 2963 C C . GLN A 1 380 ? 14.686 -4.465 -14.444 1.00 68.12 380 GLN A C 1
ATOM 2965 O O . GLN A 1 380 ? 13.861 -4.898 -15.247 1.00 68.12 380 GLN A O 1
ATOM 2970 N N . VAL A 1 381 ? 15.618 -3.580 -14.774 1.00 62.19 381 VAL A N 1
ATOM 2971 C CA . VAL A 1 381 ? 15.907 -3.195 -16.147 1.00 62.19 381 VAL A CA 1
ATOM 2972 C C . VAL A 1 381 ? 17.358 -3.564 -16.402 1.00 62.19 381 VAL A C 1
ATOM 2974 O O . VAL A 1 381 ? 18.271 -3.057 -15.743 1.00 62.19 381 VAL A O 1
ATOM 2977 N N . ASP A 1 382 ? 17.561 -4.486 -17.329 1.00 52.41 382 ASP A N 1
ATOM 2978 C CA . ASP A 1 382 ? 18.890 -4.892 -17.751 1.00 52.41 382 ASP A CA 1
ATOM 2979 C C . ASP A 1 382 ? 19.458 -3.833 -18.714 1.00 52.41 382 ASP A C 1
ATOM 2981 O O . ASP A 1 382 ? 18.762 -3.250 -19.552 1.00 52.41 382 ASP A O 1
ATOM 2985 N N . PHE A 1 383 ? 20.728 -3.489 -18.505 1.00 53.84 383 PHE A N 1
ATOM 2986 C CA . PHE A 1 383 ? 21.447 -2.448 -19.233 1.00 53.84 383 PHE A CA 1
ATOM 2987 C C . PHE A 1 383 ? 22.753 -3.014 -19.791 1.00 53.84 383 PHE A C 1
ATOM 2989 O O . PHE A 1 383 ? 23.451 -3.783 -19.137 1.00 53.84 383 PHE A O 1
ATOM 2996 N N . PHE A 1 384 ? 23.156 -2.566 -20.980 1.00 52.94 384 PHE A N 1
ATOM 2997 C CA . PHE A 1 384 ? 24.480 -2.875 -21.524 1.00 52.94 384 PHE A CA 1
ATOM 2998 C C . PHE A 1 384 ? 25.296 -1.581 -21.619 1.00 52.94 384 PHE A C 1
ATOM 3000 O O . PHE A 1 384 ? 25.022 -0.746 -22.486 1.00 52.94 384 PHE A O 1
ATOM 3007 N N . PRO A 1 385 ? 26.283 -1.370 -20.733 1.00 49.78 385 PRO A N 1
ATOM 3008 C CA . PRO A 1 385 ? 27.056 -0.133 -20.711 1.00 49.78 385 PRO A CA 1
ATOM 3009 C C . PRO A 1 385 ? 27.989 -0.046 -21.928 1.00 49.78 385 PRO A C 1
ATOM 3011 O O . PRO A 1 385 ? 28.692 -1.010 -22.230 1.00 49.78 385 PRO A O 1
ATOM 3014 N N . ILE A 1 386 ? 28.056 1.118 -22.583 1.00 53.47 386 ILE A N 1
ATOM 3015 C CA . ILE A 1 386 ? 29.130 1.490 -23.522 1.00 53.47 386 ILE A CA 1
ATOM 3016 C C . ILE A 1 386 ? 29.920 2.627 -22.893 1.00 53.47 386 ILE A C 1
ATOM 3018 O O . ILE A 1 386 ? 29.580 3.787 -23.110 1.00 53.47 386 ILE A O 1
ATOM 3022 N N . THR A 1 387 ? 30.920 2.284 -22.079 1.00 51.28 387 THR A N 1
ATOM 3023 C CA . THR A 1 387 ? 31.852 3.142 -21.317 1.00 51.28 387 THR A CA 1
ATOM 3024 C C . THR A 1 387 ? 31.245 4.297 -20.484 1.00 51.28 387 THR A C 1
ATOM 3026 O O . THR A 1 387 ? 31.637 4.417 -19.336 1.00 51.28 387 THR A O 1
ATOM 3029 N N . ASN A 1 388 ? 30.276 5.082 -20.978 1.00 53.22 388 ASN A N 1
ATOM 3030 C CA . ASN A 1 388 ? 29.500 6.138 -20.308 1.00 53.22 388 ASN A CA 1
ATOM 3031 C C . ASN A 1 388 ? 28.050 6.318 -20.846 1.00 53.22 388 ASN A C 1
ATOM 3033 O O . ASN A 1 388 ? 27.284 7.091 -20.274 1.00 53.22 388 ASN A O 1
ATOM 3037 N N . VAL A 1 389 ? 27.652 5.642 -21.936 1.00 50.69 389 VAL A N 1
ATOM 3038 C CA . VAL A 1 389 ? 26.303 5.741 -22.534 1.00 50.69 389 VAL A CA 1
ATOM 3039 C C . VAL A 1 389 ? 25.542 4.432 -22.353 1.00 50.69 389 VAL A C 1
ATOM 3041 O O . VAL A 1 389 ? 26.079 3.338 -22.529 1.00 50.69 389 VAL A O 1
ATOM 3044 N N . PHE A 1 390 ? 24.273 4.571 -22.002 1.00 64.38 390 PHE A N 1
ATOM 3045 C CA . PHE A 1 390 ? 23.283 3.522 -21.845 1.00 64.38 390 PHE A CA 1
ATOM 3046 C C . PHE A 1 390 ? 22.406 3.514 -23.091 1.00 64.38 390 PHE A C 1
ATOM 3048 O O . PHE A 1 390 ? 21.841 4.546 -23.443 1.00 64.38 390 PHE A O 1
ATOM 3055 N N . CYS A 1 391 ? 22.272 2.363 -23.743 1.00 57.31 391 CYS A N 1
ATOM 3056 C CA . CYS A 1 391 ? 21.346 2.193 -24.856 1.00 57.31 391 CYS A CA 1
ATOM 3057 C C . CYS A 1 391 ? 20.086 1.477 -24.368 1.00 57.31 391 CYS A C 1
ATOM 3059 O O . CYS A 1 391 ? 20.171 0.390 -23.799 1.00 57.31 391 CYS A O 1
ATOM 3061 N N . ARG A 1 392 ? 18.924 2.082 -24.601 1.00 62.41 392 ARG A N 1
ATOM 3062 C CA . ARG A 1 392 ? 17.600 1.520 -24.341 1.00 62.41 392 ARG A CA 1
ATOM 3063 C C . ARG A 1 392 ? 16.839 1.456 -25.655 1.00 62.41 392 ARG A C 1
ATOM 3065 O O . ARG A 1 392 ? 16.725 2.461 -26.344 1.00 62.41 392 ARG A O 1
ATOM 3072 N N . LEU A 1 393 ? 16.264 0.300 -25.959 1.00 56.53 393 LEU A N 1
ATOM 3073 C CA . LEU A 1 393 ? 15.313 0.177 -27.055 1.00 56.53 393 LEU A CA 1
ATOM 3074 C C . LEU A 1 393 ? 13.897 0.407 -26.526 1.00 56.53 393 LEU A C 1
ATOM 3076 O O . LEU A 1 393 ? 13.489 -0.185 -25.522 1.00 56.53 393 LEU A O 1
ATOM 3080 N N . VAL A 1 394 ? 13.147 1.267 -27.198 1.00 55.94 394 VAL A N 1
ATOM 3081 C CA . VAL A 1 394 ? 11.734 1.502 -26.936 1.00 55.94 394 VAL A CA 1
ATOM 3082 C C . VAL A 1 394 ? 10.975 1.145 -28.205 1.00 55.94 394 VAL A C 1
ATOM 3084 O O . VAL A 1 394 ? 11.191 1.723 -29.263 1.00 55.94 394 VAL A O 1
ATOM 3087 N N . LEU A 1 395 ? 10.093 0.151 -28.106 1.00 53.31 395 LEU A N 1
ATOM 3088 C CA . LEU A 1 395 ? 9.103 -0.071 -29.152 1.00 53.31 395 LEU A CA 1
ATOM 3089 C C . LEU A 1 395 ? 8.209 1.172 -29.204 1.00 53.31 395 LEU A C 1
ATOM 3091 O O . LEU A 1 395 ? 7.782 1.643 -28.141 1.00 53.31 395 LEU A O 1
ATOM 3095 N N . PRO A 1 396 ? 7.955 1.743 -30.387 1.00 46.12 396 PRO A N 1
ATOM 3096 C CA . PRO A 1 396 ? 7.304 3.024 -30.485 1.00 46.12 396 PRO A CA 1
ATOM 3097 C C . PRO A 1 396 ? 5.916 2.909 -29.870 1.00 46.12 396 PRO A C 1
ATOM 3099 O O . PRO A 1 396 ? 5.098 2.055 -30.205 1.00 46.12 396 PRO A O 1
ATOM 3102 N N . THR A 1 397 ? 5.636 3.838 -28.966 1.00 39.72 397 THR A N 1
ATOM 3103 C CA . THR A 1 397 ? 4.277 4.092 -28.464 1.00 39.72 397 THR A CA 1
ATOM 3104 C C . THR A 1 397 ? 3.413 4.797 -29.513 1.00 39.72 397 THR A C 1
ATOM 3106 O O . THR A 1 397 ? 2.237 5.077 -29.278 1.00 39.72 397 THR A O 1
ATOM 3109 N N . ARG A 1 398 ? 3.989 5.101 -30.682 1.00 40.00 398 ARG A N 1
ATOM 3110 C CA . ARG A 1 398 ? 3.306 5.661 -31.838 1.00 40.00 398 ARG A CA 1
ATOM 3111 C C . ARG A 1 398 ? 3.451 4.730 -33.025 1.00 40.00 398 ARG A C 1
ATOM 3113 O O . ARG A 1 398 ? 4.528 4.584 -33.579 1.00 40.00 398 ARG A O 1
ATOM 3120 N N . VAL A 1 399 ? 2.318 4.201 -33.468 1.00 46.09 399 VAL A N 1
ATOM 3121 C CA . VAL A 1 399 ? 2.146 3.777 -34.855 1.00 46.09 399 VAL A CA 1
ATOM 3122 C C . VAL A 1 399 ? 2.631 4.938 -35.738 1.00 46.09 399 VAL A C 1
ATOM 3124 O O . VAL A 1 399 ? 2.065 6.038 -35.631 1.00 46.09 399 VAL A O 1
ATOM 3127 N N . PRO A 1 400 ? 3.670 4.751 -36.573 1.00 45.28 400 PRO A N 1
ATOM 3128 C CA . PRO A 1 400 ? 4.013 5.740 -37.583 1.00 45.28 400 PRO A CA 1
ATOM 3129 C C . PRO A 1 400 ? 2.744 5.960 -38.389 1.00 45.28 400 PRO A C 1
ATOM 3131 O O . PRO A 1 400 ? 2.032 4.996 -38.665 1.00 45.28 400 PRO A O 1
ATOM 3134 N N . SER A 1 401 ? 2.416 7.191 -38.768 1.00 45.16 401 SER A N 1
ATOM 3135 C CA . SER A 1 401 ? 1.133 7.546 -39.401 1.00 45.16 401 SER A CA 1
ATOM 3136 C C . SER A 1 401 ? 0.835 6.871 -40.768 1.00 45.16 401 SER A C 1
ATOM 3138 O O . SER A 1 401 ? -0.017 7.351 -41.510 1.00 45.16 401 SER A O 1
ATOM 3140 N N . GLY A 1 402 ? 1.502 5.764 -41.103 1.00 55.44 402 GLY A N 1
ATOM 3141 C CA . GLY A 1 402 ? 1.191 4.833 -42.187 1.00 55.44 402 GLY A CA 1
ATOM 3142 C C . GLY A 1 402 ? 1.769 3.413 -42.013 1.00 55.44 402 GLY A C 1
ATOM 3143 O O . GLY A 1 402 ? 1.934 2.743 -43.027 1.00 55.44 402 GLY A O 1
ATOM 3144 N N . GL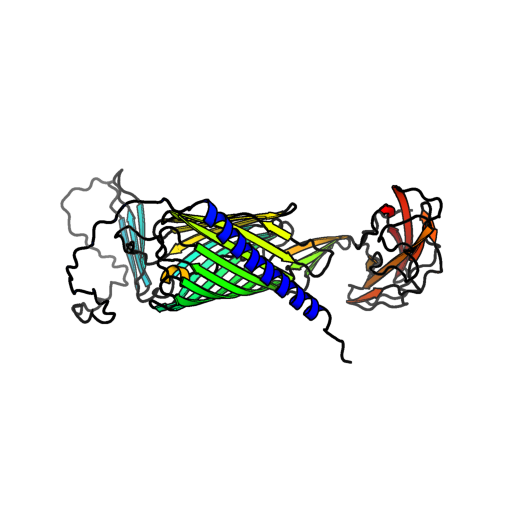Y A 1 403 ? 2.124 2.975 -40.794 1.00 64.31 403 GLY A N 1
ATOM 3145 C CA . GLY A 1 403 ? 2.831 1.703 -40.545 1.00 64.31 403 GLY A CA 1
ATOM 3146 C C . GLY A 1 403 ? 1.938 0.498 -40.224 1.00 64.31 403 GLY A C 1
ATOM 3147 O O . GLY A 1 403 ? 2.058 -0.533 -40.881 1.00 64.31 403 GLY A O 1
ATOM 3148 N N . ASP A 1 404 ? 1.008 0.661 -39.279 1.00 69.69 404 ASP A N 1
ATOM 3149 C CA . ASP A 1 404 ? -0.049 -0.310 -38.949 1.00 69.69 404 ASP A CA 1
ATOM 3150 C C . ASP A 1 404 ? -1.297 0.077 -39.752 1.00 69.69 404 ASP A C 1
ATOM 3152 O O . ASP A 1 404 ? -2.027 1.017 -39.418 1.00 69.69 404 ASP A O 1
ATOM 3156 N N . SER A 1 405 ? -1.477 -0.578 -40.900 1.00 72.19 405 SER A N 1
ATOM 3157 C CA . SER A 1 405 ? -2.507 -0.199 -41.873 1.00 72.19 405 SER A CA 1
ATOM 3158 C C . SER A 1 405 ? -3.910 -0.538 -41.383 1.00 72.19 405 SER A C 1
ATOM 3160 O O . SER A 1 405 ? -4.892 0.002 -41.901 1.00 72.19 405 SER A O 1
ATOM 3162 N N . ASN A 1 406 ? -4.014 -1.446 -40.415 1.00 76.12 406 ASN A N 1
ATOM 3163 C CA . ASN A 1 406 ? -5.280 -1.984 -39.949 1.00 76.12 406 ASN A CA 1
ATOM 3164 C C . ASN A 1 406 ? -5.646 -1.526 -38.516 1.00 76.12 406 ASN A C 1
ATOM 3166 O O . ASN A 1 406 ? -6.814 -1.617 -38.130 1.00 76.12 406 ASN A O 1
ATOM 3170 N N . GLY A 1 407 ? -4.697 -0.938 -37.784 1.00 74.19 407 GLY A N 1
ATOM 3171 C CA . GLY A 1 407 ? -4.870 -0.294 -36.484 1.00 74.19 407 GLY A CA 1
ATOM 3172 C C . GLY A 1 407 ? -5.075 -1.260 -35.317 1.00 74.19 407 GLY A C 1
ATOM 3173 O O . GLY A 1 407 ? -5.652 -0.854 -34.303 1.00 74.19 407 GLY A O 1
ATOM 3174 N N . ASN A 1 408 ? -4.699 -2.533 -35.456 1.00 75.25 408 ASN A N 1
ATOM 3175 C CA . ASN A 1 408 ? -4.908 -3.553 -34.427 1.00 75.25 408 ASN A CA 1
ATOM 3176 C C . ASN A 1 408 ? -3.761 -3.630 -33.400 1.00 75.25 408 ASN A C 1
ATOM 3178 O O . ASN A 1 408 ? -3.907 -4.341 -32.402 1.00 75.25 408 ASN A O 1
ATOM 3182 N N . GLY A 1 409 ? -2.649 -2.916 -33.618 1.00 71.38 409 GLY A N 1
ATOM 3183 C CA . GLY A 1 409 ? -1.470 -2.969 -32.755 1.00 71.38 409 GLY A CA 1
ATOM 3184 C C . GLY A 1 409 ? -0.752 -4.323 -32.763 1.00 71.38 409 GLY A C 1
ATOM 3185 O O . GLY A 1 409 ? -0.090 -4.664 -31.784 1.00 71.38 409 GLY A O 1
ATOM 3186 N N . VAL A 1 410 ? -0.903 -5.120 -33.819 1.00 80.38 410 VAL A N 1
ATOM 3187 C CA . VAL A 1 410 ? -0.264 -6.425 -34.029 1.00 80.38 410 VAL A CA 1
ATOM 3188 C C . VAL A 1 410 ? 0.830 -6.281 -35.081 1.00 80.38 410 VAL A C 1
ATOM 3190 O O . VAL A 1 410 ? 0.736 -5.471 -35.992 1.00 80.38 410 VAL A O 1
ATOM 3193 N N . ILE A 1 411 ? 1.902 -7.062 -34.954 1.00 82.25 411 ILE A N 1
ATOM 3194 C CA . ILE A 1 411 ? 2.954 -7.114 -35.975 1.00 82.25 411 ILE A CA 1
ATOM 3195 C C . ILE A 1 411 ? 2.445 -7.944 -37.160 1.00 82.25 411 ILE A C 1
ATOM 3197 O O . ILE A 1 411 ? 2.573 -9.170 -37.147 1.00 82.25 411 ILE A O 1
ATOM 3201 N N . ASP A 1 412 ? 1.867 -7.304 -38.175 1.00 84.88 412 ASP A N 1
ATOM 3202 C CA . ASP A 1 412 ? 1.279 -8.000 -39.323 1.00 84.88 412 ASP A CA 1
ATOM 3203 C C . ASP A 1 412 ? 2.192 -8.054 -40.559 1.00 84.88 412 ASP A C 1
ATOM 3205 O O . ASP A 1 412 ? 3.097 -7.245 -40.778 1.00 84.88 412 ASP A O 1
ATOM 3209 N N . ALA A 1 413 ? 1.951 -9.057 -41.407 1.00 89.38 413 ALA A N 1
ATOM 3210 C CA . ALA A 1 413 ? 2.676 -9.218 -42.660 1.00 89.38 413 ALA A CA 1
ATOM 3211 C C . ALA A 1 413 ? 2.409 -8.045 -43.616 1.00 89.38 413 ALA A C 1
ATOM 3213 O O . ALA A 1 413 ? 1.262 -7.708 -43.906 1.00 89.38 413 ALA A O 1
ATOM 3214 N N . GLY A 1 414 ? 3.476 -7.466 -44.171 1.00 87.12 414 GLY A N 1
ATOM 3215 C CA . GLY A 1 414 ? 3.399 -6.319 -45.079 1.00 87.12 414 GLY A CA 1
ATOM 3216 C C . GLY A 1 414 ? 3.386 -4.953 -44.388 1.00 87.12 414 GLY A C 1
ATOM 3217 O O . GLY A 1 414 ? 3.469 -3.944 -45.092 1.00 87.12 414 GLY A O 1
ATOM 3218 N N . GLU A 1 415 ? 3.317 -4.910 -43.057 1.00 86.88 415 GLU A N 1
ATOM 3219 C CA . GLU A 1 415 ? 3.306 -3.672 -42.277 1.00 86.88 415 GLU A CA 1
ATOM 3220 C C . GLU A 1 415 ? 4.712 -3.159 -41.955 1.00 86.88 415 GLU A C 1
ATOM 3222 O O . GLU A 1 415 ? 5.710 -3.878 -42.078 1.00 86.88 415 GLU A O 1
ATOM 3227 N N . ILE A 1 416 ? 4.784 -1.881 -41.579 1.00 82.81 416 ILE A N 1
ATOM 3228 C CA . ILE A 1 416 ? 6.020 -1.212 -41.173 1.00 82.81 416 ILE A CA 1
ATOM 3229 C C . ILE A 1 416 ? 5.898 -0.839 -39.702 1.00 82.81 416 ILE A C 1
ATOM 3231 O O . ILE A 1 416 ? 4.933 -0.190 -39.302 1.00 82.81 416 ILE A O 1
ATOM 3235 N N . PHE A 1 417 ? 6.912 -1.179 -38.918 1.00 75.69 417 PHE A N 1
ATOM 3236 C CA . PHE A 1 417 ? 7.055 -0.691 -37.554 1.00 75.69 417 PHE A CA 1
ATOM 3237 C C . PHE A 1 417 ? 8.397 0.018 -37.392 1.00 75.69 417 PHE A C 1
ATOM 3239 O O . PHE A 1 417 ? 9.375 -0.293 -38.072 1.00 75.69 417 PHE A O 1
ATOM 3246 N N . GLU A 1 418 ? 8.415 1.007 -36.511 1.00 75.25 418 GLU A N 1
ATOM 3247 C CA . GLU A 1 418 ? 9.616 1.756 -36.146 1.00 75.25 418 GLU A CA 1
ATOM 3248 C C . GLU A 1 418 ? 10.178 1.189 -34.835 1.00 75.25 418 GLU A C 1
ATOM 3250 O O . GLU A 1 418 ? 9.471 0.489 -34.113 1.00 75.25 418 GLU A O 1
ATOM 3255 N N . LEU A 1 419 ? 11.450 1.429 -34.528 1.00 74.06 419 LEU A N 1
ATOM 3256 C CA . LEU A 1 419 ? 12.013 1.217 -33.195 1.00 74.06 419 LEU A CA 1
ATOM 3257 C C . LEU A 1 419 ? 12.723 2.493 -32.773 1.00 74.06 419 LEU A C 1
ATOM 3259 O O . LEU A 1 419 ? 13.643 2.936 -33.468 1.00 74.06 419 LEU A O 1
ATOM 3263 N N . ASP A 1 420 ? 12.343 3.007 -31.608 1.00 73.81 420 ASP A N 1
ATOM 3264 C CA . ASP A 1 420 ? 13.004 4.151 -31.006 1.00 73.81 420 ASP A CA 1
ATOM 3265 C C . ASP A 1 420 ? 14.216 3.653 -30.210 1.00 73.81 420 ASP A C 1
ATOM 3267 O O . ASP A 1 420 ? 14.115 2.753 -29.366 1.00 73.81 420 ASP A O 1
ATOM 3271 N N . VAL A 1 421 ? 15.383 4.252 -30.434 1.00 74.06 421 VAL A N 1
ATOM 3272 C CA . VAL A 1 421 ? 16.573 4.000 -29.616 1.00 74.06 421 VAL A CA 1
ATOM 3273 C C . VAL A 1 421 ? 16.820 5.211 -28.730 1.00 74.06 421 VAL A C 1
ATOM 3275 O O . VAL A 1 421 ? 17.101 6.307 -29.206 1.00 74.06 421 VAL A O 1
ATOM 3278 N N . ILE A 1 422 ? 16.754 5.004 -27.419 1.00 74.38 422 ILE A N 1
ATOM 3279 C CA . ILE A 1 422 ? 17.070 6.014 -26.414 1.00 74.38 422 ILE A CA 1
ATOM 3280 C C . ILE A 1 422 ? 18.481 5.772 -25.888 1.00 74.38 422 ILE A C 1
ATOM 3282 O O . ILE A 1 422 ? 18.764 4.761 -25.248 1.00 74.38 422 ILE A O 1
ATOM 3286 N N . LEU A 1 423 ? 19.357 6.743 -26.104 1.00 74.88 423 LEU A N 1
ATOM 3287 C CA . LEU A 1 423 ? 20.700 6.801 -25.552 1.00 74.88 423 LEU A CA 1
ATOM 3288 C C . LEU A 1 423 ? 20.706 7.746 -24.348 1.00 74.88 423 LEU A C 1
ATOM 3290 O O . LEU A 1 423 ? 20.488 8.946 -24.489 1.00 74.88 423 LEU A O 1
ATOM 3294 N N . ALA A 1 424 ? 20.957 7.225 -23.152 1.00 74.19 424 ALA A N 1
ATOM 3295 C CA . ALA A 1 424 ? 21.083 8.024 -21.935 1.00 74.19 424 ALA A CA 1
ATOM 3296 C C . ALA A 1 424 ? 22.539 8.063 -21.477 1.00 74.19 424 ALA A C 1
ATOM 3298 O O . ALA A 1 424 ? 23.209 7.040 -21.510 1.00 74.19 424 ALA A O 1
ATOM 3299 N N . ASN A 1 425 ? 23.045 9.202 -21.012 1.00 72.50 425 ASN A N 1
ATOM 3300 C CA . ASN A 1 425 ? 24.344 9.268 -20.344 1.00 72.50 425 ASN A CA 1
ATOM 3301 C C . ASN A 1 425 ? 24.115 9.494 -18.851 1.00 72.50 425 ASN A C 1
ATOM 3303 O O . ASN A 1 425 ? 23.819 10.605 -18.425 1.00 72.50 425 ASN A O 1
ATOM 3307 N N . ASN A 1 426 ? 24.253 8.441 -18.047 1.00 64.50 426 ASN A N 1
ATOM 3308 C CA . ASN A 1 426 ? 24.129 8.545 -16.589 1.00 64.50 426 ASN A CA 1
ATOM 3309 C C . ASN A 1 426 ? 25.494 8.623 -15.881 1.00 64.50 426 ASN A C 1
ATOM 3311 O O . ASN A 1 426 ? 25.554 8.424 -14.670 1.00 64.50 426 ASN A O 1
ATOM 3315 N N . SER A 1 427 ? 26.584 8.864 -16.614 1.00 68.50 427 SER A N 1
ATOM 3316 C CA . SER A 1 427 ? 27.892 9.145 -16.015 1.00 68.50 427 SER A CA 1
ATOM 3317 C C . SER A 1 427 ? 28.037 10.636 -15.696 1.00 68.50 427 SER A C 1
ATOM 3319 O O . SER A 1 427 ? 27.256 11.463 -16.164 1.00 68.50 427 SER A O 1
ATOM 3321 N N . ASP A 1 428 ? 29.054 10.991 -14.914 1.00 74.69 428 ASP A N 1
ATOM 3322 C CA . ASP A 1 428 ? 29.471 12.374 -14.661 1.00 74.69 428 ASP A CA 1
ATOM 3323 C C . ASP A 1 428 ? 30.349 12.952 -15.790 1.00 74.69 428 ASP A C 1
ATOM 3325 O O . ASP A 1 428 ? 30.726 14.126 -15.753 1.00 74.69 428 ASP A O 1
ATOM 3329 N N . VAL A 1 429 ? 30.640 12.154 -16.824 1.00 75.38 429 VAL A N 1
ATOM 3330 C CA . VAL A 1 429 ? 31.484 12.524 -17.962 1.00 75.38 429 VAL A CA 1
ATOM 3331 C C . VAL A 1 429 ? 30.640 12.664 -19.225 1.00 75.38 429 VAL A C 1
ATOM 3333 O O . VAL A 1 429 ? 29.789 11.839 -19.537 1.00 75.38 429 VAL A O 1
ATOM 3336 N N . GLN A 1 430 ? 30.882 13.714 -20.005 1.00 82.38 430 GLN A N 1
ATOM 3337 C CA . GLN A 1 430 ? 30.239 13.879 -21.307 1.00 82.38 430 GLN A CA 1
ATOM 3338 C C . GLN A 1 430 ? 30.624 12.737 -22.258 1.00 82.38 430 GLN A C 1
ATOM 3340 O O . GLN A 1 430 ? 31.805 12.437 -22.436 1.00 82.38 430 GLN A O 1
ATOM 3345 N N . ALA A 1 431 ? 29.630 12.133 -22.908 1.00 79.81 431 ALA A N 1
ATOM 3346 C CA . ALA A 1 431 ? 29.859 11.183 -23.980 1.00 79.81 431 ALA A CA 1
ATOM 3347 C C . ALA A 1 431 ? 29.982 11.925 -25.312 1.00 79.81 431 ALA A C 1
ATOM 3349 O O . ALA A 1 431 ? 29.179 12.805 -25.615 1.00 79.81 431 ALA A O 1
ATOM 3350 N N . THR A 1 432 ? 30.990 11.573 -26.101 1.00 82.75 432 THR A N 1
ATOM 3351 C CA . THR A 1 432 ? 31.332 12.202 -27.381 1.00 82.75 432 THR A CA 1
ATOM 3352 C C . THR A 1 432 ? 31.433 11.155 -28.479 1.00 82.75 432 THR A C 1
ATOM 3354 O O . THR A 1 432 ? 31.641 9.979 -28.197 1.00 82.75 432 THR A O 1
ATOM 3357 N N . GLY A 1 433 ? 31.270 11.562 -29.737 1.00 75.56 433 GLY A N 1
ATOM 3358 C CA . GLY A 1 433 ? 31.209 10.619 -30.853 1.00 75.56 433 GLY A CA 1
ATOM 3359 C C . GLY A 1 433 ? 30.066 9.620 -30.694 1.00 75.56 433 GLY A C 1
ATOM 3360 O O . GLY A 1 433 ? 30.217 8.475 -31.105 1.00 75.56 433 GLY A O 1
ATOM 3361 N N . VAL A 1 434 ? 28.973 10.038 -30.043 1.00 76.12 434 VAL A N 1
ATOM 3362 C CA . VAL A 1 434 ? 27.782 9.206 -29.920 1.00 76.12 434 VAL A CA 1
ATOM 3363 C C . VAL A 1 434 ? 27.134 9.124 -31.296 1.00 76.12 434 VAL A C 1
ATOM 3365 O O . VAL A 1 434 ? 26.904 10.132 -31.963 1.00 76.12 434 VAL A O 1
ATOM 3368 N N . ALA A 1 435 ? 26.951 7.909 -31.780 1.00 76.56 435 ALA A N 1
ATOM 3369 C CA . ALA A 1 435 ? 26.303 7.658 -33.048 1.00 76.56 435 ALA A CA 1
ATOM 3370 C C . ALA A 1 435 ? 25.670 6.276 -33.018 1.00 76.56 435 ALA A C 1
ATOM 3372 O O . ALA A 1 435 ? 26.230 5.326 -32.480 1.00 76.56 435 ALA A O 1
ATOM 3373 N N . LEU A 1 436 ? 24.521 6.135 -33.666 1.00 73.06 436 LEU A N 1
ATOM 3374 C CA . LEU A 1 436 ? 24.057 4.822 -34.086 1.00 73.06 436 LEU A CA 1
ATOM 3375 C C . LEU A 1 436 ? 24.863 4.453 -35.330 1.00 73.06 436 LEU A C 1
ATOM 3377 O O . LEU A 1 436 ? 24.723 5.053 -36.396 1.00 73.06 436 LEU A O 1
ATOM 3381 N N . ALA A 1 437 ? 25.815 3.545 -35.157 1.00 59.28 437 ALA A N 1
ATOM 3382 C CA . ALA A 1 437 ? 26.855 3.280 -36.130 1.00 59.28 437 ALA A CA 1
ATOM 3383 C C . ALA A 1 437 ? 26.406 2.260 -37.182 1.00 59.28 437 ALA A C 1
ATOM 3385 O O . ALA A 1 437 ? 26.511 1.048 -37.004 1.00 59.28 437 ALA A O 1
ATOM 3386 N N . VAL A 1 438 ? 25.882 2.822 -38.273 1.00 52.84 438 VAL A N 1
ATOM 3387 C CA . VAL A 1 438 ? 26.013 2.566 -39.729 1.00 52.84 438 VAL A CA 1
ATOM 3388 C C . VAL A 1 438 ? 26.857 1.366 -40.225 1.00 52.84 438 VAL A C 1
ATOM 3390 O O . VAL A 1 438 ? 27.561 1.445 -41.230 1.00 52.84 438 VAL A O 1
ATOM 3393 N N . THR A 1 439 ? 26.772 0.208 -39.583 1.00 53.53 439 THR A N 1
ATOM 3394 C CA . THR A 1 439 ? 26.873 -1.074 -40.303 1.00 53.53 439 THR A CA 1
ATOM 3395 C C . THR A 1 439 ? 25.433 -1.514 -40.537 1.00 53.53 439 THR A C 1
ATOM 3397 O O . THR A 1 439 ? 24.655 -1.379 -39.592 1.00 53.53 439 THR A O 1
ATOM 3400 N N . PRO A 1 440 ? 25.030 -1.942 -41.753 1.00 57.00 440 PRO A N 1
ATOM 3401 C CA . PRO A 1 440 ? 23.619 -2.185 -42.051 1.00 57.00 440 PRO A CA 1
ATOM 3402 C C . PRO A 1 440 ? 23.045 -3.078 -40.960 1.00 57.00 440 PRO A C 1
ATOM 3404 O O . PRO A 1 440 ? 23.644 -4.117 -40.651 1.00 57.00 440 PRO A O 1
ATOM 3407 N N . SER A 1 441 ? 21.960 -2.625 -40.320 1.00 62.94 441 SER A N 1
ATOM 3408 C CA . SER A 1 441 ? 21.363 -3.428 -39.264 1.00 62.94 441 SER A CA 1
ATOM 3409 C C . SER A 1 441 ? 21.055 -4.782 -39.863 1.00 62.94 441 SER A C 1
ATOM 3411 O O . SER A 1 441 ? 20.547 -4.898 -40.982 1.00 62.94 441 SER A O 1
ATOM 3413 N N . THR A 1 442 ? 21.487 -5.823 -39.170 1.00 76.50 442 THR A N 1
ATOM 3414 C CA . THR A 1 442 ? 21.242 -7.163 -39.672 1.00 76.50 442 THR A CA 1
ATOM 3415 C C . THR A 1 442 ? 19.888 -7.567 -39.141 1.00 76.50 442 THR A C 1
ATOM 3417 O O . THR A 1 442 ? 19.737 -7.878 -37.960 1.00 76.50 442 THR A O 1
ATOM 3420 N N . ILE A 1 443 ? 18.893 -7.512 -40.020 1.00 83.62 443 ILE A N 1
ATOM 3421 C CA . ILE A 1 443 ? 17.579 -8.071 -39.741 1.00 83.62 443 ILE A CA 1
ATOM 3422 C C . ILE A 1 443 ? 17.619 -9.550 -40.101 1.00 83.62 443 ILE A C 1
ATOM 3424 O O . ILE A 1 443 ? 17.913 -9.925 -41.236 1.00 83.62 443 ILE A O 1
ATOM 3428 N N . THR A 1 444 ? 17.350 -10.394 -39.111 1.00 87.81 444 THR A N 1
ATOM 3429 C CA . THR A 1 444 ? 17.211 -11.840 -39.284 1.00 87.81 444 THR A CA 1
ATOM 3430 C C . THR A 1 444 ? 15.742 -12.200 -39.124 1.00 87.81 444 THR A C 1
ATOM 3432 O O . THR A 1 444 ? 15.173 -11.938 -38.073 1.00 87.81 444 THR A O 1
ATOM 3435 N N . GLY A 1 445 ? 15.128 -12.797 -40.145 1.00 89.19 445 GLY A N 1
ATOM 3436 C CA . GLY A 1 445 ? 13.696 -13.125 -40.165 1.00 89.19 445 GLY A CA 1
ATOM 3437 C C . GLY A 1 445 ? 13.024 -12.663 -41.462 1.00 89.19 445 GLY A C 1
ATOM 3438 O O . GLY A 1 445 ? 13.711 -12.152 -42.352 1.00 89.19 445 GLY A O 1
ATOM 3439 N N . PRO A 1 446 ? 11.699 -12.838 -41.617 1.00 92.31 446 PRO A N 1
ATOM 3440 C CA . PRO A 1 446 ? 10.966 -12.410 -42.808 1.00 92.31 446 PRO A CA 1
ATOM 3441 C C . PRO A 1 446 ? 10.654 -10.907 -42.759 1.00 92.31 446 PRO A C 1
ATOM 3443 O O . PRO A 1 446 ? 9.500 -10.494 -42.841 1.00 92.31 446 PRO A O 1
ATOM 3446 N N . ALA A 1 447 ? 11.686 -10.084 -42.614 1.00 90.31 447 ALA A N 1
ATOM 3447 C CA . ALA A 1 447 ? 11.572 -8.636 -42.574 1.00 90.31 447 ALA A CA 1
ATOM 3448 C C . ALA A 1 447 ? 12.800 -7.979 -43.208 1.00 90.31 447 ALA A C 1
ATOM 3450 O O . ALA A 1 447 ? 13.870 -8.585 -43.306 1.00 90.31 447 ALA A O 1
ATOM 3451 N N . VAL A 1 448 ? 12.640 -6.733 -43.638 1.00 87.50 448 VAL A N 1
ATOM 3452 C CA . VAL A 1 448 ? 13.695 -5.925 -44.251 1.00 87.50 448 VAL A CA 1
ATOM 3453 C C . VAL A 1 448 ? 13.731 -4.542 -43.626 1.00 87.50 448 VAL A C 1
ATOM 3455 O O . VAL A 1 448 ? 12.705 -3.993 -43.233 1.00 87.50 448 VAL A O 1
ATOM 3458 N N . GLN A 1 449 ? 14.926 -3.970 -43.532 1.00 84.31 449 GLN A N 1
ATOM 3459 C CA . GLN A 1 449 ? 15.081 -2.596 -43.079 1.00 84.31 449 GLN A CA 1
ATOM 3460 C C . GLN A 1 449 ? 14.620 -1.657 -44.198 1.00 84.31 449 GLN A C 1
ATOM 3462 O O . GLN A 1 449 ? 14.993 -1.855 -45.357 1.00 84.31 449 GLN A O 1
ATOM 3467 N N . ILE A 1 450 ? 13.856 -0.623 -43.850 1.00 79.69 450 ILE A N 1
ATOM 3468 C CA . ILE A 1 450 ? 13.551 0.491 -44.751 1.00 79.69 450 ILE A CA 1
ATOM 3469 C C . ILE A 1 450 ? 14.196 1.759 -44.202 1.00 79.69 450 ILE A C 1
ATOM 3471 O O . ILE A 1 450 ? 14.137 2.022 -43.010 1.00 79.69 450 ILE A O 1
ATOM 3475 N N . GLY A 1 451 ? 14.771 2.573 -45.085 1.00 72.12 451 GLY A N 1
ATOM 3476 C CA . GLY A 1 451 ? 15.354 3.857 -44.703 1.00 72.12 451 GLY A CA 1
ATOM 3477 C C . GLY A 1 451 ? 16.758 3.736 -44.113 1.00 72.12 451 GLY A C 1
ATOM 3478 O O . GLY A 1 451 ? 17.235 2.649 -43.773 1.00 72.12 451 GLY A O 1
ATOM 3479 N N . ASP A 1 452 ? 17.431 4.880 -44.046 1.00 63.91 452 ASP A N 1
ATOM 3480 C CA . ASP A 1 452 ? 18.771 4.994 -43.481 1.00 63.91 452 ASP A CA 1
ATOM 3481 C C . ASP A 1 452 ? 18.690 5.278 -41.979 1.00 63.91 452 ASP A C 1
ATOM 3483 O O . ASP A 1 452 ? 17.842 6.046 -41.532 1.00 63.91 452 ASP A O 1
ATOM 3487 N N . PHE A 1 453 ? 19.620 4.712 -41.207 1.00 67.69 453 PHE A N 1
ATOM 3488 C CA . PHE A 1 453 ? 19.804 5.110 -39.813 1.00 67.69 453 PHE A CA 1
ATOM 3489 C C . PHE A 1 453 ? 20.368 6.521 -39.731 1.00 67.69 453 PHE A C 1
ATOM 3491 O O . PHE A 1 453 ? 21.402 6.830 -40.331 1.00 67.69 453 PHE A O 1
ATOM 3498 N N . GLY A 1 454 ? 19.717 7.364 -38.938 1.00 59.00 454 GLY A N 1
ATOM 3499 C CA . GLY A 1 454 ? 20.207 8.704 -38.657 1.00 59.00 454 GLY A CA 1
ATOM 3500 C C . GLY A 1 454 ? 21.269 8.731 -37.557 1.00 59.00 454 GLY A C 1
ATOM 3501 O O . GLY A 1 454 ? 21.356 7.864 -36.687 1.00 59.00 454 GLY A O 1
ATOM 3502 N N . THR A 1 455 ? 22.099 9.772 -37.587 1.00 58.88 455 THR A N 1
ATOM 3503 C CA . THR A 1 455 ? 23.115 10.027 -36.562 1.00 58.88 455 THR A CA 1
ATOM 3504 C C . THR A 1 455 ? 22.462 10.699 -35.355 1.00 58.88 455 THR A C 1
ATOM 3506 O O . THR A 1 455 ? 22.151 11.889 -35.392 1.00 58.88 455 THR A O 1
ATOM 3509 N N . VAL A 1 456 ? 22.264 9.955 -34.270 1.00 63.12 456 VAL A N 1
ATOM 3510 C CA . VAL A 1 456 ? 21.718 10.504 -33.021 1.00 63.12 456 VAL A CA 1
ATOM 3511 C C . VAL A 1 456 ? 22.841 11.201 -32.256 1.00 63.12 456 VAL A C 1
ATOM 3513 O O . VAL A 1 456 ? 23.517 10.576 -31.456 1.00 63.12 456 VAL A O 1
ATOM 3516 N N . GLN A 1 457 ? 23.055 12.481 -32.585 1.00 64.50 457 GLN A N 1
ATOM 3517 C CA . GLN A 1 457 ? 23.915 13.473 -31.911 1.00 64.50 457 GLN A CA 1
ATOM 3518 C C . GLN A 1 457 ? 25.346 13.062 -31.522 1.00 64.50 457 GLN A C 1
ATOM 3520 O O . GLN A 1 457 ? 25.574 12.210 -30.682 1.00 64.50 457 GLN A O 1
ATOM 3525 N N . SER A 1 458 ? 26.339 13.851 -31.949 1.00 69.38 458 SER A N 1
ATOM 3526 C CA . SER A 1 458 ? 27.752 13.621 -31.608 1.00 69.38 458 SER A CA 1
ATOM 3527 C C . SER A 1 458 ? 28.109 13.750 -30.117 1.00 69.38 458 SER A C 1
ATOM 3529 O O . SER A 1 458 ? 29.244 13.433 -29.757 1.00 69.38 458 SER A O 1
ATOM 3531 N N . VAL A 1 459 ? 27.202 14.227 -29.256 1.00 79.12 459 VAL A N 1
ATOM 3532 C CA . VAL A 1 459 ? 27.451 14.485 -27.830 1.00 79.12 459 VAL A CA 1
ATOM 3533 C C . VAL A 1 459 ? 26.197 14.216 -26.991 1.00 79.12 459 VAL A C 1
ATOM 3535 O O . VAL A 1 459 ? 25.134 14.722 -27.333 1.00 79.12 459 VAL A O 1
ATOM 3538 N N . VAL A 1 460 ? 26.343 13.509 -25.862 1.00 79.44 460 VAL A N 1
ATOM 3539 C CA . VAL A 1 460 ? 25.296 13.325 -24.833 1.00 79.44 460 VAL A CA 1
ATOM 3540 C C . VAL A 1 460 ? 25.863 13.729 -23.468 1.00 79.44 460 VAL A C 1
ATOM 3542 O O . VAL A 1 460 ? 26.857 13.155 -23.008 1.00 79.44 460 VAL A O 1
ATOM 3545 N N . ASN A 1 461 ? 25.279 14.736 -22.813 1.00 80.88 461 ASN A N 1
ATOM 3546 C CA . ASN A 1 461 ? 25.789 15.265 -21.541 1.00 80.88 461 ASN A CA 1
ATOM 3547 C C . ASN A 1 461 ? 25.406 14.390 -20.331 1.00 80.88 461 ASN A C 1
ATOM 3549 O O . ASN A 1 461 ? 24.439 13.636 -20.410 1.00 80.88 461 ASN A O 1
ATOM 3553 N N . PRO A 1 462 ? 26.113 14.508 -19.190 1.00 76.50 462 PRO A N 1
ATOM 3554 C CA . PRO A 1 462 ? 25.708 13.883 -17.930 1.00 76.50 462 PRO A CA 1
ATOM 3555 C C . PRO A 1 462 ? 24.241 14.152 -17.568 1.00 76.50 462 PRO A C 1
ATOM 3557 O O . PRO A 1 462 ? 23.804 15.303 -17.535 1.00 76.50 462 PRO A O 1
ATOM 3560 N N . GLY A 1 463 ? 23.487 13.090 -17.285 1.00 69.25 463 GLY A N 1
ATOM 3561 C CA . GLY A 1 463 ? 22.059 13.125 -16.957 1.00 69.25 463 GLY A CA 1
ATOM 3562 C C . GLY A 1 463 ? 21.120 13.333 -18.152 1.00 69.25 463 GLY A C 1
ATOM 3563 O O . GLY A 1 463 ? 19.904 13.363 -17.966 1.00 69.25 463 GLY A O 1
ATOM 3564 N N . GLU A 1 464 ? 21.649 13.481 -19.369 1.00 75.94 464 GLU A N 1
ATOM 3565 C CA . GLU A 1 464 ? 20.857 13.675 -20.583 1.00 75.94 464 GLU A CA 1
ATOM 3566 C C . GLU A 1 464 ? 20.388 12.335 -21.169 1.00 75.94 464 GLU A C 1
ATOM 3568 O O . GLU A 1 464 ? 21.018 11.288 -21.006 1.00 75.94 464 GLU A O 1
ATOM 3573 N N . SER A 1 465 ? 19.252 12.364 -21.863 1.00 75.19 465 SER A N 1
ATOM 3574 C CA . SER A 1 465 ? 18.768 11.259 -22.688 1.00 75.19 465 SER A CA 1
ATOM 3575 C C . SER A 1 465 ? 18.365 11.790 -24.053 1.00 75.19 465 SER A C 1
ATOM 3577 O O . SER A 1 465 ? 17.645 12.783 -24.143 1.00 75.19 465 SER A O 1
ATOM 3579 N N . VAL A 1 466 ? 18.818 11.110 -25.098 1.00 74.44 466 VAL A N 1
ATOM 3580 C CA . VAL A 1 466 ? 18.551 11.437 -26.495 1.00 74.44 466 VAL A CA 1
ATOM 3581 C C . VAL A 1 466 ? 17.830 10.251 -27.114 1.00 74.44 466 VAL A C 1
ATOM 3583 O O . VAL A 1 466 ? 18.255 9.116 -26.939 1.00 74.44 466 VAL A O 1
ATOM 3586 N N . SER A 1 467 ? 16.727 10.506 -27.802 1.00 72.94 467 SER A N 1
ATOM 3587 C CA . SER A 1 467 ? 15.996 9.492 -28.564 1.00 72.94 467 SER A CA 1
ATOM 3588 C C . SER A 1 467 ? 16.290 9.671 -30.044 1.00 72.94 467 SER A C 1
ATOM 3590 O O . SER A 1 467 ? 16.510 10.805 -30.482 1.00 72.94 467 SER A O 1
ATOM 3592 N N . THR A 1 468 ? 16.240 8.583 -30.809 1.00 70.44 468 THR A N 1
ATOM 3593 C CA . THR A 1 468 ? 15.981 8.680 -32.247 1.00 70.44 468 THR A CA 1
ATOM 3594 C C . THR A 1 468 ? 14.674 9.454 -32.473 1.00 70.44 468 THR A C 1
ATOM 3596 O O . THR A 1 468 ? 13.766 9.455 -31.633 1.00 70.44 468 THR A O 1
ATOM 3599 N N . ASP A 1 469 ? 14.663 10.239 -33.544 1.00 63.84 469 ASP A N 1
ATOM 3600 C CA . ASP A 1 469 ? 13.501 10.944 -34.072 1.00 63.84 469 ASP A CA 1
ATOM 3601 C C . ASP A 1 469 ? 12.941 10.204 -35.294 1.00 63.84 469 ASP A C 1
ATOM 3603 O O . ASP A 1 469 ? 13.597 9.323 -35.838 1.00 63.84 469 ASP A O 1
ATOM 3607 N N . SER A 1 470 ? 11.806 10.673 -35.822 1.00 60.31 470 SER A N 1
ATOM 3608 C CA . SER A 1 470 ? 11.106 10.079 -36.978 1.00 60.31 470 SER A CA 1
ATOM 3609 C C . SER A 1 470 ? 11.926 9.951 -38.275 1.00 60.31 470 SER A C 1
ATOM 3611 O O . SER A 1 470 ? 11.400 9.518 -39.295 1.00 60.31 470 SER A O 1
ATOM 3613 N N . ILE A 1 471 ? 13.166 10.449 -38.302 1.00 60.25 471 ILE A N 1
ATOM 3614 C CA . ILE A 1 471 ? 14.097 10.343 -39.432 1.00 60.25 471 ILE A CA 1
ATOM 3615 C C . ILE A 1 471 ? 15.272 9.409 -39.086 1.00 60.25 471 ILE A C 1
ATOM 3617 O O . ILE A 1 471 ? 15.919 8.886 -39.989 1.00 60.25 471 ILE A O 1
ATOM 3621 N N . SER A 1 472 ? 15.565 9.202 -37.801 1.00 63.28 472 SER A N 1
ATOM 3622 C CA . SER A 1 472 ? 16.684 8.405 -37.291 1.00 63.28 472 SER A CA 1
ATOM 3623 C C . SER A 1 472 ? 16.286 7.077 -36.633 1.00 63.28 472 SER A C 1
ATOM 3625 O O . SER A 1 472 ? 17.183 6.338 -36.221 1.00 63.28 472 SER A O 1
ATOM 3627 N N . ASP A 1 473 ? 14.991 6.759 -36.572 1.00 73.56 473 ASP A N 1
ATOM 3628 C CA . ASP A 1 473 ? 14.448 5.499 -36.046 1.00 73.56 473 ASP A CA 1
ATOM 3629 C C . ASP A 1 473 ? 14.819 4.270 -36.899 1.00 73.56 473 ASP A C 1
ATOM 3631 O O . ASP A 1 473 ? 15.224 4.365 -38.062 1.00 73.56 473 ASP A O 1
ATOM 3635 N N . ILE A 1 474 ? 14.660 3.074 -36.318 1.00 77.38 474 ILE A N 1
ATOM 3636 C CA . ILE A 1 474 ? 14.812 1.810 -37.050 1.00 77.38 474 ILE A CA 1
ATOM 3637 C C . ILE A 1 474 ? 13.484 1.441 -37.721 1.00 77.38 474 ILE A C 1
ATOM 3639 O O . ILE A 1 474 ? 12.638 0.820 -37.083 1.00 77.38 474 ILE A O 1
ATOM 3643 N N . CYS A 1 475 ? 13.285 1.765 -39.002 1.00 80.00 475 CYS A N 1
ATOM 3644 C CA . CYS A 1 475 ? 12.089 1.308 -39.720 1.00 80.00 475 CYS A CA 1
ATOM 3645 C C . CYS A 1 475 ? 12.288 -0.109 -40.281 1.00 80.00 475 CYS A C 1
ATOM 3647 O O . CYS A 1 475 ? 13.244 -0.399 -41.009 1.00 80.00 475 CYS A O 1
ATOM 3649 N N . ILE A 1 476 ? 11.343 -0.995 -39.986 1.00 83.25 476 ILE A N 1
ATOM 3650 C CA . ILE A 1 476 ? 11.368 -2.399 -40.392 1.00 83.25 476 ILE A CA 1
ATOM 3651 C C . ILE A 1 476 ? 10.057 -2.723 -41.087 1.00 83.25 476 ILE A C 1
ATOM 3653 O O . ILE A 1 476 ? 8.985 -2.537 -40.518 1.00 83.25 476 ILE A O 1
ATOM 3657 N N . GLN A 1 477 ? 10.144 -3.246 -42.307 1.00 89.19 477 GLN A N 1
ATOM 3658 C CA . GLN A 1 477 ? 8.999 -3.789 -43.022 1.00 89.19 477 GLN A CA 1
ATOM 3659 C C . GLN A 1 477 ? 8.955 -5.301 -42.878 1.00 89.19 477 GLN A C 1
ATOM 3661 O O . GLN A 1 477 ? 9.900 -5.999 -43.253 1.00 89.19 477 GLN A O 1
ATOM 3666 N N . ILE A 1 478 ? 7.827 -5.809 -42.395 1.00 90.12 478 ILE A N 1
ATOM 3667 C CA . ILE A 1 478 ? 7.535 -7.236 -42.420 1.00 90.12 478 ILE A CA 1
ATOM 3668 C C . ILE A 1 478 ? 7.253 -7.643 -43.860 1.00 90.12 478 ILE A C 1
ATOM 3670 O O . ILE A 1 478 ? 6.431 -7.030 -44.544 1.00 90.12 478 ILE A O 1
ATOM 3674 N N . ASN A 1 479 ? 7.895 -8.706 -44.334 1.00 93.75 479 ASN A N 1
ATOM 3675 C CA . ASN A 1 479 ? 7.627 -9.209 -45.671 1.00 93.75 479 ASN A CA 1
ATOM 3676 C C . ASN A 1 479 ? 6.155 -9.627 -45.778 1.00 93.75 479 ASN A C 1
ATOM 3678 O O . ASN A 1 479 ? 5.607 -10.277 -44.890 1.00 93.75 479 ASN A O 1
ATOM 3682 N N . SER A 1 480 ? 5.512 -9.316 -46.901 1.00 93.19 480 SER A N 1
ATOM 3683 C CA . SER A 1 480 ? 4.098 -9.647 -47.132 1.00 93.19 480 SER A CA 1
ATOM 3684 C C . SER A 1 480 ? 3.798 -11.152 -47.164 1.00 93.19 480 SER A C 1
ATOM 3686 O O . SER A 1 480 ? 2.637 -11.548 -47.140 1.00 93.19 480 SER A O 1
ATOM 3688 N N . ASN A 1 481 ? 4.832 -11.994 -47.228 1.00 94.12 481 ASN A N 1
ATOM 3689 C CA . ASN A 1 481 ? 4.746 -13.450 -47.163 1.00 94.12 481 ASN A CA 1
ATOM 3690 C C . ASN A 1 481 ? 5.176 -14.037 -45.803 1.00 94.12 481 ASN A C 1
ATOM 3692 O O . ASN A 1 481 ? 5.355 -15.253 -45.722 1.00 94.12 481 ASN A O 1
ATOM 3696 N N . ALA A 1 482 ? 5.384 -13.208 -44.775 1.00 93.44 482 ALA A N 1
ATOM 3697 C CA . ALA A 1 482 ? 5.636 -13.679 -43.417 1.00 93.44 482 ALA A CA 1
ATOM 3698 C C . ALA A 1 482 ? 4.404 -14.409 -42.859 1.00 93.44 482 ALA A C 1
ATOM 3700 O O . ALA A 1 482 ? 3.264 -14.035 -43.141 1.00 93.44 482 ALA A O 1
ATOM 3701 N N . ASN A 1 483 ? 4.629 -15.450 -42.063 1.00 95.19 483 ASN A N 1
ATOM 3702 C CA . ASN A 1 483 ? 3.573 -16.214 -41.408 1.00 95.19 483 ASN A CA 1
ATOM 3703 C C . ASN A 1 483 ? 3.470 -15.829 -39.931 1.00 95.19 483 ASN A C 1
ATOM 3705 O O . ASN A 1 483 ? 4.461 -15.480 -39.294 1.00 95.19 483 ASN A O 1
ATOM 3709 N N . VAL A 1 484 ? 2.270 -15.966 -39.362 1.00 90.75 484 VAL A N 1
ATOM 3710 C CA . VAL A 1 484 ? 2.065 -15.837 -37.912 1.00 90.75 484 VAL A CA 1
ATOM 3711 C C . VAL A 1 484 ? 2.979 -16.819 -37.172 1.00 90.75 484 VAL A C 1
ATOM 3713 O O . VAL A 1 484 ? 2.993 -18.011 -37.485 1.00 90.75 484 VAL A O 1
ATOM 3716 N N . GLY A 1 485 ? 3.721 -16.320 -36.184 1.00 88.00 485 GLY A N 1
ATOM 3717 C CA . GLY A 1 485 ? 4.717 -17.075 -35.423 1.00 88.00 485 GLY A CA 1
ATOM 3718 C C . GLY A 1 485 ? 6.157 -16.927 -35.924 1.00 88.00 485 GLY A C 1
ATOM 3719 O O . GLY A 1 485 ? 7.073 -17.336 -35.206 1.00 88.00 485 GLY A O 1
ATOM 3720 N N . ASP A 1 486 ? 6.383 -16.335 -37.103 1.00 89.50 486 ASP A N 1
ATOM 3721 C CA . ASP A 1 486 ? 7.739 -16.055 -37.579 1.00 89.50 486 ASP A CA 1
ATOM 3722 C C . ASP A 1 486 ? 8.446 -15.060 -36.647 1.00 89.50 486 ASP A C 1
ATOM 3724 O O . ASP A 1 486 ? 7.851 -14.089 -36.177 1.00 89.50 486 ASP A O 1
ATOM 3728 N N . GLN A 1 487 ? 9.730 -15.312 -36.385 1.00 90.38 487 GLN A N 1
ATOM 3729 C CA . GLN A 1 487 ? 10.550 -14.519 -35.470 1.00 90.38 487 GLN A CA 1
ATOM 3730 C C . GLN A 1 487 ? 11.478 -13.580 -36.231 1.00 90.38 487 GLN A C 1
ATOM 3732 O O . GLN A 1 487 ? 12.137 -13.982 -37.194 1.00 90.38 487 GLN A O 1
ATOM 3737 N N . ILE A 1 488 ? 11.563 -12.343 -35.752 1.00 84.75 488 ILE A N 1
ATOM 3738 C CA . ILE A 1 488 ? 12.422 -11.304 -36.309 1.00 84.75 488 ILE A CA 1
ATOM 3739 C C . ILE A 1 488 ? 13.376 -10.817 -35.230 1.00 84.75 488 ILE A C 1
ATOM 3741 O O . ILE A 1 488 ? 12.966 -10.483 -34.119 1.00 84.75 488 ILE A O 1
ATOM 3745 N N . PHE A 1 489 ? 14.654 -10.755 -35.576 1.00 84.38 489 PHE A N 1
ATOM 3746 C CA . PHE A 1 489 ? 15.712 -10.206 -34.745 1.00 84.38 489 PHE A CA 1
ATOM 3747 C C . PHE A 1 489 ? 16.373 -9.050 -35.471 1.00 84.38 489 PHE A C 1
ATOM 3749 O O . PHE A 1 489 ? 16.586 -9.108 -36.683 1.00 84.38 489 PHE A O 1
ATOM 3756 N N . VAL A 1 490 ? 16.736 -8.020 -34.722 1.00 81.62 490 VAL A N 1
ATOM 3757 C CA . VAL A 1 490 ? 17.356 -6.812 -35.258 1.00 81.62 490 VAL A CA 1
ATOM 3758 C C . VAL A 1 490 ? 18.678 -6.622 -34.548 1.00 81.62 490 VAL A C 1
ATOM 3760 O O . VAL A 1 490 ? 18.720 -6.499 -33.326 1.00 81.62 490 VAL A O 1
ATOM 3763 N N . GLN A 1 491 ? 19.763 -6.617 -35.314 1.00 83.06 491 GLN A N 1
ATOM 3764 C CA . GLN A 1 491 ? 21.090 -6.306 -34.803 1.00 83.06 491 GLN A CA 1
ATOM 3765 C C . GLN A 1 491 ? 21.515 -4.908 -35.231 1.00 83.06 491 GLN A C 1
ATOM 3767 O O . GLN A 1 491 ? 21.516 -4.613 -36.424 1.00 83.06 491 GLN A O 1
ATOM 3772 N N . PHE A 1 492 ? 21.938 -4.073 -34.289 1.00 78.94 492 PHE A N 1
ATOM 3773 C CA . PHE A 1 492 ? 22.426 -2.719 -34.557 1.00 78.94 492 PHE A CA 1
ATOM 3774 C C . PHE A 1 492 ? 23.672 -2.412 -33.725 1.00 78.94 492 PHE A C 1
ATOM 3776 O O . PHE A 1 492 ? 23.976 -3.123 -32.768 1.00 78.94 492 PHE A O 1
ATOM 3783 N N . SER A 1 493 ? 24.419 -1.371 -34.101 1.00 81.06 493 SER A N 1
ATOM 3784 C CA . SER A 1 493 ? 25.598 -0.931 -33.348 1.00 81.06 493 SER A CA 1
ATOM 3785 C C . SER A 1 493 ? 25.438 0.498 -32.848 1.00 81.06 493 SER A C 1
ATOM 3787 O O . SER A 1 493 ? 24.856 1.341 -33.527 1.00 81.06 493 SER A O 1
ATOM 3789 N N . VAL A 1 494 ? 25.994 0.773 -31.676 1.00 79.06 494 VAL A N 1
ATOM 3790 C CA . VAL A 1 494 ? 26.095 2.111 -31.093 1.00 79.06 494 VAL A CA 1
ATOM 3791 C C . VAL A 1 494 ? 27.578 2.398 -30.882 1.00 79.06 494 VAL A C 1
ATOM 3793 O O . VAL A 1 494 ? 28.276 1.603 -30.250 1.00 79.06 494 VAL A O 1
ATOM 3796 N N . ASP A 1 495 ? 28.035 3.531 -31.395 1.00 79.56 495 ASP A N 1
ATOM 3797 C CA . ASP A 1 495 ? 29.340 4.107 -31.103 1.00 79.56 495 ASP A CA 1
ATOM 3798 C C . ASP A 1 495 ? 29.193 5.152 -30.000 1.00 79.56 495 ASP A C 1
ATOM 3800 O O . ASP A 1 495 ? 28.289 5.986 -30.041 1.00 79.56 495 ASP A O 1
ATOM 3804 N N . ALA A 1 496 ? 30.091 5.130 -29.020 1.00 80.31 496 ALA A N 1
ATOM 3805 C CA . ALA A 1 496 ? 30.261 6.205 -28.052 1.00 80.31 496 ALA A CA 1
ATOM 3806 C C . ALA A 1 496 ? 31.710 6.229 -27.553 1.00 80.31 496 ALA A C 1
ATOM 3808 O O . ALA A 1 496 ? 32.285 5.200 -27.210 1.00 80.31 496 ALA A O 1
ATOM 3809 N N . ASN A 1 497 ? 32.315 7.415 -27.492 1.00 80.00 497 ASN A N 1
ATOM 3810 C CA . ASN A 1 497 ? 33.693 7.643 -27.039 1.00 80.00 497 ASN A CA 1
ATOM 3811 C C . ASN A 1 497 ? 34.748 6.786 -27.770 1.00 80.00 497 ASN A C 1
ATOM 3813 O O . ASN A 1 497 ? 35.773 6.430 -27.193 1.00 80.00 497 ASN A O 1
ATOM 3817 N N . GLY A 1 498 ? 34.504 6.455 -29.042 1.00 78.00 498 GLY A N 1
ATOM 3818 C CA . GLY A 1 498 ? 35.390 5.601 -29.838 1.00 78.00 498 GLY A CA 1
ATOM 3819 C C . GLY A 1 498 ? 35.269 4.098 -29.554 1.00 78.00 498 GLY A C 1
ATOM 3820 O O . GLY A 1 498 ? 36.059 3.331 -30.098 1.00 78.00 498 GLY A O 1
ATOM 3821 N N . GLU A 1 499 ? 34.304 3.668 -28.734 1.00 78.62 499 GLU A N 1
ATOM 3822 C CA . GLU A 1 499 ? 33.923 2.263 -28.565 1.00 78.62 499 GLU A CA 1
ATOM 3823 C C . GLU A 1 499 ? 32.638 1.975 -29.351 1.00 78.62 499 GLU A C 1
ATOM 3825 O O . GLU A 1 499 ? 31.646 2.684 -29.197 1.00 78.62 499 GLU A O 1
ATOM 3830 N N . THR A 1 500 ? 32.650 0.906 -30.147 1.00 80.81 500 THR A N 1
ATOM 3831 C CA . THR A 1 500 ? 31.468 0.365 -30.829 1.00 80.81 500 THR A CA 1
ATOM 3832 C C . THR A 1 500 ? 30.940 -0.833 -30.056 1.00 80.81 500 THR A C 1
ATOM 3834 O O . THR A 1 500 ? 31.687 -1.783 -29.808 1.00 80.81 500 THR A O 1
ATOM 3837 N N . ARG A 1 501 ? 29.640 -0.862 -29.750 1.00 76.00 501 ARG A N 1
ATOM 3838 C CA . ARG A 1 501 ? 28.966 -2.076 -29.267 1.00 76.00 501 ARG A CA 1
ATOM 3839 C C . ARG A 1 501 ? 27.819 -2.486 -30.159 1.00 76.00 501 ARG A C 1
ATOM 3841 O O . ARG A 1 501 ? 27.081 -1.645 -30.653 1.00 76.00 501 ARG A O 1
ATOM 3848 N N . ARG A 1 502 ? 27.673 -3.800 -30.321 1.00 78.00 502 ARG A N 1
ATOM 3849 C CA . ARG A 1 502 ? 26.578 -4.441 -31.048 1.00 78.00 502 ARG A CA 1
ATOM 3850 C C . ARG A 1 502 ? 25.505 -4.910 -30.079 1.00 78.00 502 ARG A C 1
ATOM 3852 O O . ARG A 1 502 ? 25.816 -5.491 -29.043 1.00 78.00 502 ARG A O 1
ATOM 3859 N N . PHE A 1 503 ? 24.264 -4.695 -30.473 1.00 75.62 503 PHE A N 1
ATOM 3860 C CA . PHE A 1 503 ? 23.055 -5.069 -29.761 1.00 75.62 503 PHE A CA 1
ATOM 3861 C C . PHE A 1 503 ? 22.221 -5.955 -30.671 1.00 75.62 503 PHE A C 1
ATOM 3863 O O . PHE A 1 503 ? 22.216 -5.751 -31.884 1.00 75.62 503 PHE A O 1
ATOM 3870 N N . GLN A 1 504 ? 21.508 -6.912 -30.088 1.00 77.94 504 GLN A N 1
ATOM 3871 C CA . GLN A 1 504 ? 20.489 -7.694 -30.775 1.00 77.94 504 GLN A CA 1
ATOM 3872 C C . GLN A 1 504 ? 19.190 -7.601 -29.983 1.00 77.94 504 GLN A C 1
ATOM 3874 O O . GLN A 1 504 ? 19.178 -7.915 -28.800 1.00 77.94 504 GLN A O 1
ATOM 3879 N N . CYS A 1 505 ? 18.094 -7.210 -30.623 1.00 74.25 505 CYS A N 1
ATOM 3880 C CA . CYS A 1 505 ? 16.760 -7.242 -30.030 1.00 74.25 505 CYS A CA 1
ATOM 3881 C C . CYS A 1 505 ? 15.828 -8.190 -30.796 1.00 74.25 505 CYS A C 1
ATOM 3883 O O . CYS A 1 505 ? 16.072 -8.519 -31.960 1.00 74.25 505 CYS A O 1
ATOM 3885 N N . GLY A 1 506 ? 14.788 -8.663 -30.108 1.00 75.69 506 GLY A N 1
ATOM 3886 C CA . GLY A 1 506 ? 13.867 -9.703 -30.566 1.00 75.69 506 GLY A CA 1
ATOM 3887 C C . GLY A 1 506 ? 13.842 -10.926 -29.627 1.00 75.69 506 GLY A C 1
ATOM 3888 O O . GLY A 1 506 ? 14.541 -10.930 -28.613 1.00 75.69 506 GLY A O 1
ATOM 3889 N N . PRO A 1 507 ? 13.058 -11.97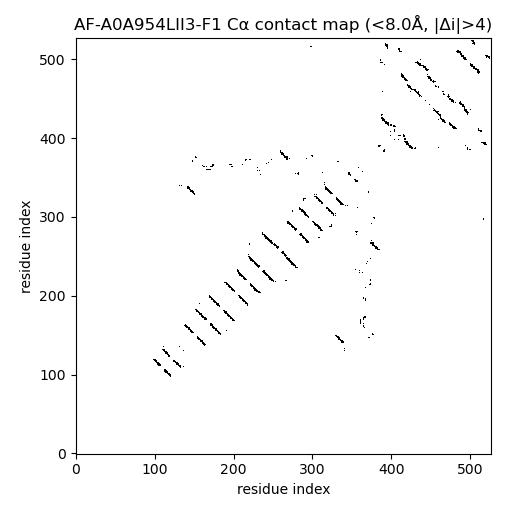2 -29.947 1.00 79.88 507 PRO A N 1
ATOM 3890 C CA . PRO A 1 507 ? 12.273 -12.093 -31.171 1.00 79.88 507 PRO A CA 1
ATOM 3891 C C . PRO A 1 507 ? 11.040 -11.181 -31.161 1.00 79.88 507 PRO A C 1
ATOM 3893 O O . PRO A 1 507 ? 10.260 -11.190 -30.213 1.00 79.88 507 PRO A O 1
ATOM 3896 N N . PHE A 1 508 ? 10.833 -10.443 -32.249 1.00 81.94 508 PHE A N 1
ATOM 3897 C CA . PHE A 1 508 ? 9.530 -9.875 -32.589 1.00 81.94 508 PHE A CA 1
ATOM 3898 C C . PHE A 1 508 ? 8.745 -10.937 -33.356 1.00 81.94 508 PHE A C 1
ATOM 3900 O O . PHE A 1 508 ? 9.257 -11.482 -34.336 1.00 81.94 508 PHE A O 1
ATOM 3907 N N . ILE A 1 509 ? 7.546 -11.275 -32.886 1.00 84.44 509 ILE A N 1
ATOM 3908 C CA . ILE A 1 509 ? 6.761 -12.383 -33.434 1.00 84.44 509 ILE A CA 1
ATOM 3909 C C . ILE A 1 509 ? 5.637 -11.825 -34.301 1.00 84.44 509 ILE A C 1
ATOM 3911 O O . ILE A 1 509 ? 4.795 -11.064 -33.825 1.00 84.44 509 ILE A O 1
ATOM 3915 N N . VAL A 1 510 ? 5.602 -12.236 -35.568 1.00 85.94 510 VAL A N 1
ATOM 3916 C CA . VAL A 1 510 ? 4.513 -11.884 -36.488 1.00 85.94 510 VAL A CA 1
ATOM 3917 C C . VAL A 1 510 ? 3.192 -12.443 -35.949 1.00 85.94 510 VAL A C 1
ATOM 3919 O O . VAL A 1 510 ? 3.104 -13.619 -35.593 1.00 85.94 510 VAL A O 1
ATOM 3922 N N . GLY A 1 511 ? 2.157 -11.608 -35.880 1.00 81.12 511 GLY A N 1
ATOM 3923 C CA . GLY A 1 511 ? 0.851 -11.931 -35.302 1.00 81.12 511 GLY A CA 1
ATOM 3924 C C . GLY A 1 511 ? 0.760 -11.774 -33.779 1.00 81.12 511 GLY A C 1
ATOM 3925 O O . GLY A 1 511 ? -0.286 -12.079 -33.207 1.00 81.12 511 GLY A O 1
ATOM 3926 N N . GLN A 1 512 ? 1.818 -11.303 -33.107 1.00 80.44 512 GLN A N 1
ATOM 3927 C CA . GLN A 1 512 ? 1.763 -10.902 -31.700 1.00 80.44 512 GLN A CA 1
ATOM 3928 C C . GLN A 1 512 ? 1.497 -9.396 -31.585 1.00 80.44 512 GLN A C 1
ATOM 3930 O O . GLN A 1 512 ? 1.972 -8.610 -32.406 1.00 80.44 512 GLN A O 1
ATOM 3935 N N . THR A 1 513 ? 0.753 -8.987 -30.553 1.00 71.38 513 THR A N 1
ATOM 3936 C CA . THR A 1 513 ? 0.593 -7.571 -30.199 1.00 71.38 513 THR A CA 1
ATOM 3937 C C . THR A 1 513 ? 1.973 -6.938 -30.032 1.00 71.38 513 THR A C 1
ATOM 3939 O O . THR A 1 513 ? 2.800 -7.455 -29.274 1.00 71.38 513 THR A O 1
ATOM 3942 N N . ALA A 1 514 ? 2.230 -5.843 -30.747 1.00 60.69 514 ALA A N 1
ATOM 3943 C CA . ALA A 1 514 ? 3.446 -5.064 -30.604 1.00 60.69 514 ALA A CA 1
ATOM 3944 C C . ALA A 1 514 ? 3.525 -4.590 -29.147 1.00 60.69 514 ALA A C 1
ATOM 3946 O O . ALA A 1 514 ? 2.705 -3.803 -28.677 1.00 60.69 514 ALA A O 1
ATOM 3947 N N . PHE A 1 515 ? 4.464 -5.158 -28.394 1.00 53.59 515 PHE A N 1
ATOM 3948 C CA . PHE A 1 515 ? 4.611 -4.887 -26.971 1.00 53.59 515 PHE A CA 1
ATOM 3949 C C . PHE A 1 515 ? 4.894 -3.392 -26.763 1.00 53.59 515 PHE A C 1
ATOM 3951 O O . PHE A 1 515 ? 5.905 -2.882 -27.235 1.00 53.59 515 PHE A O 1
ATOM 3958 N N . THR A 1 516 ? 4.065 -2.673 -26.008 1.00 47.25 516 THR A N 1
ATOM 3959 C CA . THR A 1 516 ? 4.423 -1.340 -25.495 1.00 47.25 516 THR A CA 1
ATOM 3960 C C . THR A 1 516 ? 5.310 -1.507 -24.262 1.00 47.25 516 THR A C 1
ATOM 3962 O O . THR A 1 516 ? 4.908 -1.206 -23.142 1.00 47.25 516 THR A O 1
ATOM 3965 N N . GLY A 1 517 ? 6.501 -2.070 -24.451 1.00 43.19 517 GLY A N 1
ATOM 3966 C CA . GLY A 1 517 ? 7.468 -2.337 -23.388 1.00 43.19 517 GLY A CA 1
ATOM 3967 C C . GLY A 1 517 ? 8.891 -2.095 -23.875 1.00 43.19 517 GLY A C 1
ATOM 3968 O O . GLY A 1 517 ? 9.182 -2.199 -25.066 1.00 43.19 517 GLY A O 1
ATOM 3969 N N . SER A 1 518 ? 9.797 -1.737 -22.964 1.00 40.34 518 SER A N 1
ATOM 3970 C CA . SER A 1 518 ? 11.225 -1.718 -23.290 1.00 40.34 518 SER A CA 1
ATOM 3971 C C . SER A 1 518 ? 11.737 -3.144 -23.421 1.00 40.34 518 SER A C 1
ATOM 3973 O O . SER A 1 518 ? 11.572 -3.932 -22.494 1.00 40.34 518 SER A O 1
ATOM 3975 N N . PHE A 1 519 ? 12.364 -3.450 -24.553 1.00 43.06 519 PHE A N 1
ATOM 3976 C CA . PHE A 1 519 ? 13.063 -4.713 -24.744 1.00 43.06 519 PHE A CA 1
ATOM 3977 C C . PHE A 1 519 ? 14.446 -4.642 -24.103 1.00 43.06 519 PHE A C 1
ATOM 3979 O O . PHE A 1 519 ? 15.184 -3.678 -24.320 1.00 43.06 519 PHE A O 1
ATOM 3986 N N . ASP A 1 520 ? 14.794 -5.693 -23.371 1.00 41.69 520 ASP A N 1
ATOM 3987 C CA . ASP A 1 520 ? 16.172 -6.009 -23.031 1.00 41.69 520 ASP A CA 1
ATOM 3988 C C . ASP A 1 520 ? 16.807 -6.732 -24.235 1.00 41.69 520 ASP A C 1
ATOM 3990 O O . ASP A 1 520 ? 16.302 -7.785 -24.646 1.00 41.69 520 ASP A O 1
ATOM 3994 N N . PRO A 1 521 ? 17.827 -6.166 -24.906 1.00 43.84 521 PRO A N 1
ATOM 3995 C CA . PRO A 1 521 ? 18.474 -6.843 -26.017 1.00 43.84 521 PRO A CA 1
ATOM 3996 C C . PRO A 1 521 ? 19.214 -8.087 -25.512 1.00 43.84 521 PRO A C 1
ATOM 3998 O O . PRO A 1 521 ? 20.335 -8.012 -25.015 1.00 43.84 521 PRO A O 1
ATOM 4001 N N . ALA A 1 522 ? 18.588 -9.256 -25.642 1.00 37.22 522 ALA A N 1
ATOM 4002 C CA . ALA A 1 522 ? 19.195 -10.507 -25.228 1.00 37.22 522 ALA A CA 1
ATOM 4003 C C . ALA A 1 522 ? 20.507 -10.769 -25.992 1.00 37.22 522 ALA A C 1
ATOM 4005 O O . ALA A 1 522 ? 20.556 -10.788 -27.225 1.00 37.22 522 ALA A O 1
ATOM 4006 N N . THR A 1 523 ? 21.537 -11.120 -25.218 1.00 39.41 523 THR A N 1
ATOM 4007 C CA . THR A 1 523 ? 22.829 -11.714 -25.611 1.00 39.41 523 THR A CA 1
ATOM 4008 C C . THR A 1 523 ? 23.838 -10.833 -26.365 1.00 39.41 523 THR A C 1
ATOM 4010 O O . THR A 1 523 ? 23.655 -10.444 -27.515 1.00 39.41 523 THR A O 1
ATOM 4013 N N . GLN A 1 524 ? 25.017 -10.666 -25.744 1.00 36.38 524 GLN A N 1
ATOM 4014 C CA . GLN A 1 524 ? 26.276 -10.422 -26.452 1.00 36.38 524 GLN A CA 1
ATOM 4015 C C . GLN A 1 524 ? 26.484 -11.521 -27.502 1.00 36.38 524 GLN A C 1
ATOM 4017 O O . GLN A 1 524 ? 26.699 -12.682 -27.153 1.00 36.38 524 GLN A O 1
ATOM 4022 N N . VAL A 1 525 ? 26.519 -11.159 -28.782 1.00 33.03 525 VAL A N 1
ATOM 4023 C CA . VAL A 1 525 ? 27.197 -11.987 -29.783 1.00 33.03 525 VAL A CA 1
ATOM 4024 C C . VAL A 1 525 ? 28.682 -11.646 -29.682 1.00 33.03 525 VAL A C 1
ATOM 4026 O O . VAL A 1 525 ? 29.152 -10.702 -30.317 1.00 33.03 525 VAL A O 1
ATOM 4029 N N . SER A 1 526 ? 29.425 -12.360 -28.831 1.00 28.09 526 SER A N 1
ATOM 4030 C CA . SER A 1 526 ? 30.887 -12.303 -28.877 1.00 28.09 526 SER A CA 1
ATOM 4031 C C . SER A 1 526 ? 31.338 -12.873 -30.223 1.00 28.09 526 SER A C 1
ATOM 4033 O O . SER A 1 526 ? 31.098 -14.053 -30.492 1.00 28.09 526 SER A O 1
ATOM 4035 N N . GLN A 1 527 ? 31.963 -12.051 -31.064 1.00 29.19 527 GLN A N 1
ATOM 4036 C CA . GLN A 1 527 ? 32.880 -12.552 -32.089 1.00 29.19 527 GLN A CA 1
ATOM 4037 C C . GLN A 1 527 ? 34.297 -12.537 -31.540 1.00 29.19 527 GLN A C 1
ATOM 4039 O O . GLN A 1 527 ? 34.657 -11.518 -30.907 1.00 29.19 527 GLN A O 1
#